Protein 7Y16 (pdb70)

B-factor: mean 23.6, std 11.93, range [4.53, 87.82]

Structure (mmCIF, N/CA/C/O backbone):
data_7Y16
#
_entry.id   7Y16
#
_cell.length_a   51.495
_cell.length_b   58.975
_cell.length_c   158.688
_cell.angle_alpha   90.000
_cell.angle_beta   90.000
_cell.angle_gamma   90.000
#
_symmetry.space_group_name_H-M   'P 21 21 21'
#
loop_
_entity.id
_entity.type
_entity.pdbx_description
1 polymer 'LAS1 protein'
2 water water
#
loop_
_atom_site.group_PDB
_atom_site.id
_atom_site.type_symbol
_atom_site.label_atom_id
_atom_site.label_alt_id
_atom_site.label_comp_id
_atom_site.label_asym_id
_atom_site.label_entity_id
_atom_site.label_seq_id
_atom_site.pdbx_PDB_ins_code
_atom_site.Cartn_x
_atom_site.Cartn_y
_atom_site.Cartn_z
_atom_site.occupancy
_atom_site.B_iso_or_equiv
_atom_site.auth_seq_id
_atom_site.auth_comp_id
_atom_site.auth_asym_id
_atom_site.auth_atom_id
_atom_site.pdbx_PDB_model_num
ATOM 1 N N . TRP A 1 3 ? -8.86800 -28.98900 28.33000 1.000 43.27572 10 TRP A N 1
ATOM 2 C CA . TRP A 1 3 ? -8.19500 -27.93600 27.58100 1.000 33.86903 10 TRP A CA 1
ATOM 3 C C . TRP A 1 3 ? -6.74900 -27.78900 28.03700 1.000 35.57738 10 TRP A C 1
ATOM 4 O O . TRP A 1 3 ? -5.84500 -27.69100 27.20300 1.000 36.57549 10 TRP A O 1
ATOM 6 N N . LYS A 1 4 ? -6.53700 -27.82900 29.36100 1.000 31.97269 11 LYS A N 1
ATOM 7 C CA . LYS A 1 4 ? -5.24100 -27.54100 29.97700 1.000 26.18019 11 LYS A CA 1
ATOM 8 C C . LYS A 1 4 ? -4.12300 -28.46900 29.51600 1.000 28.53758 11 LYS A C 1
ATOM 9 O O . LYS A 1 4 ? -2.95900 -28.22300 29.85900 1.000 26.22458 11 LYS A O 1
ATOM 15 N N . SER A 1 5 ? -4.43600 -29.51700 28.75500 1.000 25.63606 12 SER A N 1
ATOM 16 C CA . SER A 1 5 ? -3.42200 -30.42900 28.25200 1.000 28.53973 12 SER A CA 1
ATOM 17 C C . SER A 1 5 ? -3.09600 -30.22500 26.77900 1.000 24.59055 12 SER A C 1
ATOM 18 O O . SER A 1 5 ? -2.03000 -30.66800 26.34200 1.000 25.01989 12 SER A O 1
ATOM 21 N N . SER A 1 6 ? -3.96400 -29.55000 26.01800 1.000 27.73584 13 SER A N 1
ATOM 22 C CA . SER A 1 6 ? -3.78800 -29.45100 24.57100 1.000 26.02224 13 SER A CA 1
ATOM 23 C C . SER A 1 6 ? -2.45900 -28.80000 24.21900 1.000 25.64489 13 SER A C 1
ATOM 24 O O . SER A 1 6 ? -1.92700 -27.96500 24.95900 1.000 19.54456 13 SER A O 1
ATOM 27 N N . ASP A 1 7 ? -1.91700 -29.20100 23.07000 1.000 23.81751 14 ASP A N 1
ATOM 28 C CA . ASP A 1 7 ? -0.67500 -28.60700 22.60600 1.000 21.87449 14 ASP A CA 1
ATOM 29 C C . ASP A 1 7 ? -0.86000 -27.13600 22.28100 1.000 22.38842 14 ASP A C 1
ATOM 30 O O . ASP A 1 7 ? 0.10200 -26.36400 22.33200 1.000 20.29967 14 ASP A O 1
ATOM 35 N N . GLU A 1 8 ? -2.06900 -26.75100 21.94100 1.000 21.92175 15 GLU A N 1
ATOM 36 C CA . GLU A 1 8 ? -2.34500 -25.36100 21.65300 1.000 23.46483 15 GLU A CA 1
ATOM 37 C C . GLU A 1 8 ? -2.23700 -24.47000 22.90200 1.000 19.47140 15 GLU A C 1
ATOM 38 O O . GLU A 1 8 ? -1.51700 -23.53200 22.90000 1.000 18.96958 15 GLU A O 1
ATOM 44 N N . VAL A 1 9 ? -2.86200 -24.86200 24.00200 1.000 23.57526 16 VAL A N 1
ATOM 45 C CA . VAL A 1 9 ? -2.77000 -24.02200 25.19000 1.000 16.77167 16 VAL A CA 1
ATOM 46 C C . VAL A 1 9 ? -1.39500 -24.13800 25.83000 1.000 16.62548 16 VAL A C 1
ATOM 47 O O . VAL A 1 9 ? -0.91300 -23.17400 26.42800 1.000 15.62924 16 VAL A O 1
ATOM 51 N N . VAL A 1 10 ? -0.74100 -25.30500 25.73700 1.000 15.22118 17 VAL A N 1
ATOM 52 C CA . VAL A 1 10 ? 0.62500 -25.40800 26.24500 1.000 15.05896 17 VAL A CA 1
ATOM 53 C C . VAL A 1 10 ? 1.56200 -24.49700 25.46100 1.000 15.76991 17 VAL A C 1
ATOM 54 O O . VAL A 1 10 ? 2.49100 -23.90200 26.02600 1.000 15.11396 17 VAL A O 1
ATOM 58 N N . TYR A 1 11 ? 1.35400 -24.38900 24.13900 1.000 15.71573 18 TYR A N 1
ATOM 59 C CA . TYR A 1 11 ? 2.15200 -23.45300 23.34600 1.000 14.69209 18 TYR A CA 1
ATOM 60 C C . TYR A 1 11 ? 1.86000 -22.00100 23.73500 1.000 13.39418 18 TYR A C 1
ATOM 61 O O . TYR A 1 11 ? 2.78300 -21.18400 23.85600 1.000 15.81470 18 TYR A O 1
ATOM 70 N N . LEU A 1 12 ? 0.59000 -21.66500 23.94300 1.000 13.53137 19 LEU A N 1
ATOM 71 C CA . LEU A 1 12 ? 0.25700 -20.30700 24.38900 1.000 11.73272 19 LEU A CA 1
ATOM 72 C C . LEU A 1 12 ? 0.90600 -19.98200 25.72900 1.000 14.56053 19 LEU A C 1
ATOM 73 O O . LEU A 1 12 ? 1.35800 -18.85200 25.95000 1.000 13.22393 19 LEU A O 1
ATOM 78 N N . LYS A 1 13 ? 0.92600 -20.95000 26.65500 1.000 12.11923 20 LYS A N 1
ATOM 79 C CA . LYS A 1 13 ? 1.51400 -20.68400 27.96400 1.000 9.73809 20 LYS A CA 1
ATOM 80 C C . LYS A 1 13 ? 2.95600 -20.22400 27.83300 1.000 11.73855 20 LYS A C 1
ATOM 81 O O . LYS A 1 13 ? 3.38400 -19.28000 28.51600 1.000 13.46668 20 LYS A O 1
ATOM 87 N N . GLY A 1 14 ? 3.71500 -20.85300 26.93200 1.000 13.44790 21 GLY A N 1
ATOM 88 C CA . GLY A 1 14 ? 5.10100 -20.48400 26.70400 1.000 16.10089 21 GLY A CA 1
ATOM 89 C C . GLY A 1 14 ? 5.29600 -19.13300 26.04500 1.000 14.60565 21 GLY A C 1
ATOM 90 O O . GLY A 1 14 ? 6.36600 -18.53500 26.19700 1.000 15.86324 21 GLY A O 1
ATOM 91 N N . LEU A 1 15 ? 4.29100 -18.64000 25.31000 1.000 13.19956 22 LEU A N 1
ATOM 92 C CA . LEU A 1 15 ? 4.35300 -17.28800 24.76100 1.000 9.94706 22 LEU A CA 1
ATOM 93 C C . LEU A 1 15 ? 4.03300 -16.23700 25.82000 1.000 14.59262 22 LEU A C 1
ATOM 94 O O . LEU A 1 15 ? 4.72100 -15.21500 25.91800 1.000 14.07192 22 LEU A O 1
ATOM 99 N N . PHE A 1 16 ? 2.96500 -16.46300 26.59400 1.000 10.36668 23 PHE A N 1
ATOM 100 C CA . PHE A 1 16 ? 2.54700 -15.50700 27.61800 1.000 11.52668 23 PHE A CA 1
ATOM 101 C C . PHE A 1 16 ? 3.46300 -15.52600 28.83300 1.000 13.63632 23 PHE A C 1
ATOM 102 O O . PHE A 1 16 ? 3.65000 -14.48700 29.47700 1.000 9.47744 23 PHE A O 1
ATOM 110 N N . PHE A 1 17 ? 4.00400 -16.68900 29.19000 1.000 10.65865 24 PHE A N 1
ATOM 111 C CA . PHE A 1 17 ? 4.81600 -16.84000 30.39700 1.000 13.46990 24 PHE A CA 1
ATOM 112 C C . PHE A 1 17 ? 6.12600 -17.56000 30.08500 1.000 19.39345 24 PHE A C 1
ATOM 113 O O . PHE A 1 17 ? 6.35900 -18.66600 30.55800 1.000 16.84906 24 PHE A O 1
ATOM 121 N N . PRO A 1 18 ? 7.00700 -16.94400 29.29400 1.000 20.60763 25 PRO A N 1
ATOM 122 C CA . PRO A 1 18 ? 8.27200 -17.62500 28.96100 1.000 26.85225 25 PRO A CA 1
ATOM 123 C C . PRO A 1 18 ? 9.12200 -17.85400 30.19900 1.000 29.07312 25 PRO A C 1
ATOM 124 O O . PRO A 1 18 ? 9.31000 -16.95500 31.02000 1.000 26.11663 25 PRO A O 1
ATOM 128 N N . ALA A 1 19 ? 9.67800 -19.04800 30.25800 1.000 33.01102 26 ALA A N 1
ATOM 129 C CA . ALA A 1 19 ? 10.70500 -19.45600 31.21200 1.000 37.92304 26 ALA A CA 1
ATOM 130 C C . ALA A 1 19 ? 11.90400 -18.59000 30.95800 1.000 39.21851 26 ALA A C 1
ATOM 131 O O . ALA A 1 19 ? 12.60600 -18.21300 31.84800 1.000 45.69138 26 ALA A O 1
ATOM 133 N N . ASP A 1 20 ? 12.07300 -18.22700 29.72300 1.000 44.26017 27 ASP A N 1
ATOM 134 C CA . ASP A 1 20 ? 13.20700 -17.50300 29.25300 1.000 48.62074 27 ASP A CA 1
ATOM 135 C C . ASP A 1 20 ? 13.25800 -16.06100 29.73000 1.000 48.81723 27 ASP A C 1
ATOM 136 O O . ASP A 1 20 ? 14.24000 -15.39400 29.52800 1.000 53.08579 27 ASP A O 1
ATOM 141 N N . ARG A 1 21 ? 12.20600 -15.55100 30.34900 1.000 46.14401 28 ARG A N 1
ATOM 142 C CA . ARG A 1 21 ? 11.82000 -14.15700 30.20800 1.000 43.51406 28 ARG A CA 1
ATOM 143 C C . ARG A 1 21 ? 12.82800 -13.06100 30.53700 1.000 50.25023 28 ARG A C 1
ATOM 144 O O . ARG A 1 21 ? 12.90800 -12.09400 29.79300 1.000 50.53091 28 ARG A O 1
ATOM 152 N N . GLU A 1 22 ? 13.56900 -13.15800 31.62600 1.000 53.03339 29 GLU A N 1
ATOM 153 C CA . GLU A 1 22 ? 14.48100 -12.06000 31.98600 1.000 54.86819 29 GLU A CA 1
ATOM 154 C C . GLU A 1 22 ? 15.55500 -11.87200 30.90900 1.000 53.60373 29 GLU A C 1
ATOM 155 O O . GLU A 1 22 ? 16.00500 -10.76800 30.64100 1.000 50.95639 29 GLU A O 1
ATOM 161 N N . GLN A 1 23 ? 15.98700 -12.98700 30.35200 1.000 51.05139 30 GLN A N 1
ATOM 162 C CA . GLN A 1 23 ? 16.93500 -13.01000 29.27400 1.000 52.75402 30 GLN A CA 1
ATOM 163 C C . GLN A 1 23 ? 16.45600 -12.37700 27.97700 1.000 54.17664 30 GLN A C 1
ATOM 164 O O . GLN A 1 23 ? 17.22100 -11.74300 27.26500 1.000 55.93322 30 GLN A O 1
ATOM 170 N N . ILE A 1 24 ? 15.20900 -12.62900 27.62500 1.000 50.33434 31 ILE A N 1
ATOM 171 C CA . ILE A 1 24 ? 14.70400 -12.23200 26.32500 1.000 46.07276 31 ILE A CA 1
ATOM 172 C C . ILE A 1 24 ? 14.52000 -10.72200 26.16900 1.000 38.06711 31 ILE A C 1
ATOM 173 O O . ILE A 1 24 ? 14.07500 -10.06200 27.07500 1.000 46.04429 31 ILE A O 1
ATOM 178 N N . SER A 1 25 ? 14.81900 -10.19500 24.99200 1.000 39.25866 32 SER A N 1
ATOM 179 C CA . SER A 1 25 ? 14.58700 -8.79400 24.73500 1.000 30.36297 32 SER A CA 1
ATOM 180 C C . SER A 1 25 ? 13.11300 -8.47800 24.67100 1.000 31.47043 32 SER A C 1
ATOM 181 O O . SER A 1 25 ? 12.29000 -9.27200 24.29900 1.000 28.45175 32 SER A O 1
ATOM 184 N N . ARG A 1 26 ? 12.84700 -7.25400 25.00400 1.000 31.44353 33 ARG A N 1
ATOM 185 C CA . ARG A 1 26 ? 11.47400 -6.78900 25.14600 1.000 29.08804 33 ARG A CA 1
ATOM 186 C C . ARG A 1 26 ? 10.76900 -6.73800 23.79800 1.000 25.83927 33 ARG A C 1
ATOM 187 O O . ARG A 1 26 ? 9.55000 -6.93400 23.72500 1.000 24.62883 33 ARG A O 1
ATOM 195 N N . ASP A 1 27 ? 11.52200 -6.50500 22.72000 1.000 27.81326 34 ASP A N 1
ATOM 196 C CA . ASP A 1 27 ? 10.96800 -6.65700 21.38000 1.000 23.79571 34 ASP A CA 1
ATOM 197 C C . ASP A 1 27 ? 10.47600 -8.08000 21.14900 1.000 24.13018 34 ASP A C 1
ATOM 198 O O . ASP A 1 27 ? 9.33200 -8.29600 20.73300 1.000 23.16820 34 ASP A O 1
ATOM 203 N N . GLU A 1 28 ? 11.32800 -9.02000 21.44000 1.000 23.89742 35 GLU A N 1
ATOM 204 C CA . GLU A 1 28 ? 10.99400 -10.39700 21.29100 1.000 28.47795 35 GLU A CA 1
ATOM 205 C C . GLU A 1 28 ? 9.85400 -10.82000 22.20300 1.000 20.13084 35 GLU A C 1
ATOM 206 O O . GLU A 1 28 ? 8.98900 -11.53100 21.81200 1.000 21.56580 35 GLU A O 1
ATOM 212 N N . LEU A 1 29 ? 9.90800 -10.35500 23.42700 1.000 19.61793 36 LEU A N 1
ATOM 213 C CA . LEU A 1 29 ? 8.84800 -10.58500 24.41300 1.000 22.54571 36 LEU A CA 1
ATOM 214 C C . LEU A 1 29 ? 7.49600 -10.14100 23.87400 1.000 17.63431 36 LEU A C 1
ATOM 215 O O . LEU A 1 29 ? 6.53400 -10.91500 23.85400 1.000 16.41997 36 LEU A O 1
ATOM 220 N N . TYR A 1 30 ? 7.42300 -8.88400 23.42700 1.000 15.29892 37 TYR A N 1
ATOM 221 C CA . TYR A 1 30 ? 6.17700 -8.31500 22.92300 1.000 15.31855 37 TYR A CA 1
ATOM 222 C C . TYR A 1 30 ? 5.71300 -9.02500 21.65900 1.000 17.57702 37 TYR A C 1
ATOM 223 O O . TYR A 1 30 ? 4.50900 -9.22900 21.45300 1.000 15.05960 37 TYR A O 1
ATOM 232 N N . ARG A 1 31 ? 6.65200 -9.38800 20.78500 1.000 16.49761 38 ARG A N 1
ATOM 233 C CA . ARG A 1 31 ? 6.28100 -10.13200 19.59400 1.000 17.35095 38 ARG A CA 1
ATOM 234 C C . ARG A 1 31 ? 5.65100 -11.47300 19.95800 1.000 14.17254 38 ARG A C 1
ATOM 235 O O . ARG A 1 31 ? 4.68300 -11.90100 19.31800 1.000 15.09055 38 ARG A O 1
ATOM 243 N N . GLN A 1 32 ? 6.18200 -12.15100 20.99100 1.000 14.94183 39 GLN A N 1
ATOM 244 C CA . GLN A 1 32 ? 5.56200 -13.39900 21.43700 1.000 16.33900 39 GLN A CA 1
ATOM 245 C 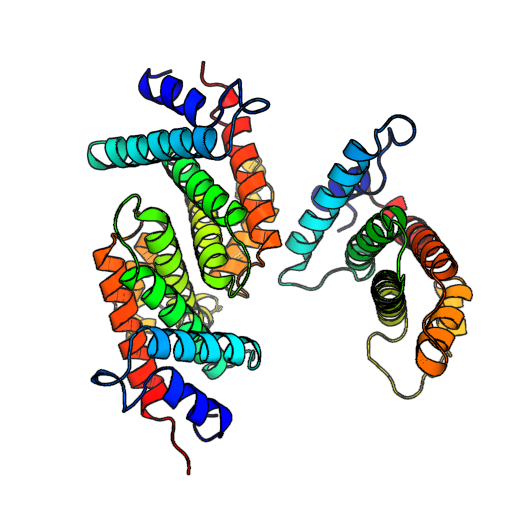C . GLN A 1 32 ? 4.17300 -13.15500 22.02500 1.000 12.25738 39 GLN A C 1
ATOM 246 O O . GLN A 1 32 ? 3.23300 -13.91700 21.75500 1.000 13.56490 39 GLN A O 1
ATOM 252 N N . TYR A 1 33 ? 4.03000 -12.10200 22.83400 1.000 13.28860 40 TYR A N 1
ATOM 253 C CA . TYR A 1 33 ? 2.71200 -11.73000 23.34900 1.000 11.49186 40 TYR A CA 1
ATOM 254 C C . TYR A 1 33 ? 1.73800 -11.49100 22.21000 1.000 10.78743 40 TYR A C 1
ATOM 255 O O . TYR A 1 33 ? 0.59500 -11.95000 22.24700 1.000 9.83110 40 TYR A O 1
ATOM 264 N N . GLU A 1 34 ? 2.17300 -10.72600 21.22300 1.000 10.92008 41 GLU A N 1
ATOM 265 C CA . GLU A 1 34 ? 1.31800 -10.43300 20.10400 1.000 12.53045 41 GLU A CA 1
ATOM 266 C C . GLU A 1 34 ? 0.89900 -11.65300 19.29900 1.000 11.38359 41 GLU A C 1
ATOM 267 O O . GLU A 1 34 ? -0.21100 -11.76100 18.87700 1.000 10.41455 41 GLU A O 1
ATOM 273 N N . GLU A 1 35 ? 1.82400 -12.56200 19.10000 1.000 12.36659 42 GLU A N 1
ATOM 274 C CA . GLU A 1 35 ? 1.47500 -13.82900 18.46200 1.000 14.32401 42 GLU A CA 1
ATOM 275 C C . GLU A 1 35 ? 0.41400 -14.57300 19.25700 1.000 11.17323 42 GLU A C 1
ATOM 276 O O . GLU A 1 35 ? -0.54200 -15.10500 18.69000 1.000 13.32687 42 GLU A O 1
ATOM 282 N N . ALA A 1 36 ? 0.58100 -14.65500 20.58100 1.000 11.89528 43 ALA A N 1
ATOM 283 C CA . ALA A 1 36 ? -0.39900 -15.37100 21.37900 1.000 12.17767 43 ALA A CA 1
ATOM 284 C C . ALA A 1 36 ? -1.76900 -14.69400 21.31700 1.000 10.58513 43 ALA A C 1
ATOM 285 O O . ALA A 1 36 ? -2.80100 -15.37000 21.25100 1.000 13.45556 43 ALA A O 1
ATOM 287 N N . ILE A 1 37 ? -1.79800 -13.36400 21.34100 1.000 7.72667 44 ILE A N 1
ATOM 288 C CA . ILE A 1 37 ? -3.06500 -12.63300 21.21500 1.000 10.41867 44 ILE A CA 1
ATOM 289 C C . ILE A 1 37 ? -3.76800 -12.95400 19.89100 1.000 10.97346 44 ILE A C 1
ATOM 290 O O . ILE A 1 37 ? -4.99300 -13.16700 19.85200 1.000 12.50345 44 ILE A O 1
ATOM 295 N N . SER A 1 38 ? -3.02100 -12.98500 18.77900 1.000 13.74376 45 SER A N 1
ATOM 296 C CA . SER A 1 38 ? -3.63800 -13.35400 17.50000 1.000 12.77129 45 SER A CA 1
ATOM 297 C C . SER A 1 38 ? -4.18500 -14.78000 17.52100 1.000 12.49747 45 SER A C 1
ATOM 298 O O . SER A 1 38 ? -5.20900 -15.07200 16.88600 1.000 16.45402 45 SER A O 1
ATOM 301 N N . LEU A 1 39 ? -3.47800 -15.67500 18.17800 1.000 15.15405 46 LEU A N 1
ATOM 302 C CA . LEU A 1 39 ? -3.86300 -17.06300 18.27200 1.000 15.80111 46 LEU A CA 1
ATOM 303 C C . LEU A 1 39 ? -5.13000 -17.29700 19.08000 1.000 22.29241 46 LEU A C 1
ATOM 304 O O . LEU A 1 39 ? -5.89800 -18.16300 18.78300 1.000 21.14822 46 LEU A O 1
ATOM 309 N N . VAL A 1 40 ? -5.29500 -16.51400 20.13700 1.000 13.36169 47 VAL A N 1
ATOM 310 C CA . VAL A 1 40 ? -6.45300 -16.63300 20.96900 1.000 16.09243 47 VAL A CA 1
ATOM 311 C C . VAL A 1 40 ? -7.75300 -16.35900 20.19700 1.000 24.08452 47 VAL A C 1
ATOM 312 O O . VAL A 1 40 ? -8.70200 -17.03300 20.40900 1.000 27.80351 47 VAL A O 1
ATOM 316 N N . GLU A 1 41 ? -7.72700 -15.41800 19.27000 1.000 21.31498 48 GLU A N 1
ATOM 317 C CA . GLU A 1 41 ? -8.89000 -15.04600 18.48600 1.000 31.51436 48 GLU A CA 1
ATOM 318 C C . GLU A 1 41 ? -9.37400 -16.33800 17.80900 1.000 37.43972 48 GLU A C 1
ATOM 319 O O . GLU A 1 41 ? -10.50900 -16.48500 17.52100 1.000 38.62079 48 GLU A O 1
ATOM 325 N N . MET A 1 42 ? -8.45700 -17.25800 17.57300 1.000 37.20148 49 MET A N 1
ATOM 326 C CA . MET A 1 42 ? -8.74200 -18.58600 17.00600 1.000 41.49240 49 MET A CA 1
ATOM 327 C C . MET A 1 42 ? -9.58500 -19.56000 17.86800 1.000 45.87167 49 MET A C 1
ATOM 328 O O . MET A 1 42 ? -10.38200 -20.32200 17.32600 1.000 53.22169 49 MET A O 1
ATOM 333 N N . TYR A 1 43 ? -9.37000 -19.54200 19.18400 1.000 44.56316 50 TYR A N 1
ATOM 334 C CA . TYR A 1 43 ? -10.10400 -20.32100 20.20600 1.000 49.02708 50 TYR A CA 1
ATOM 335 C C . TYR A 1 43 ? -11.12500 -19.46700 20.96900 1.000 49.96508 50 TYR A C 1
ATOM 336 O O . TYR A 1 43 ? -10.74600 -18.85900 21.97400 1.000 52.66730 50 TYR A O 1
ATOM 345 N N . SER A 1 44 ? -12.38600 -19.46200 20.52600 1.000 51.62979 51 SER A N 1
ATOM 346 C CA . SER A 1 44 ? -13.43500 -18.55200 21.01400 1.000 48.32011 51 SER A CA 1
ATOM 347 C C . SER A 1 44 ? -14.70400 -19.09800 21.72900 1.000 52.76867 51 SER A C 1
ATOM 348 O O . SER A 1 44 ? -15.77500 -18.55500 21.55200 1.000 57.73219 51 SER A O 1
ATOM 351 N N . SER A 1 45 ? -14.62100 -20.15500 22.52100 1.000 49.92462 52 SER A N 1
ATOM 352 C CA . SER A 1 45 ? -15.83300 -20.78500 23.07900 1.000 51.03449 52 SER A CA 1
ATOM 353 C C . SER A 1 45 ? -16.58600 -19.97400 24.12900 1.000 52.19860 52 SER A C 1
ATOM 354 O O . SER A 1 45 ? -16.08400 -18.97800 24.62300 1.000 50.76814 52 SER A O 1
ATOM 357 N N . ARG A 1 46 ? -17.82200 -20.37300 24.40200 1.000 48.39586 53 ARG A N 1
ATOM 358 C CA . ARG A 1 46 ? -18.51600 -19.99900 25.61200 1.000 46.27330 53 ARG A CA 1
ATOM 359 C C . ARG A 1 46 ? -18.15800 -21.02100 26.68400 1.000 49.99485 53 ARG A C 1
ATOM 360 O O . ARG A 1 46 ? -18.99200 -21.79500 27.13100 1.000 54.10383 53 ARG A O 1
ATOM 362 N N . THR A 1 47 ? -16.90600 -21.03400 27.07900 1.000 45.81627 54 THR A N 1
ATOM 363 C CA . THR A 1 47 ? -16.42200 -21.93800 28.08900 1.000 39.66337 54 THR A CA 1
ATOM 364 C C . THR A 1 47 ? -15.63400 -21.06900 29.04200 1.000 39.03713 5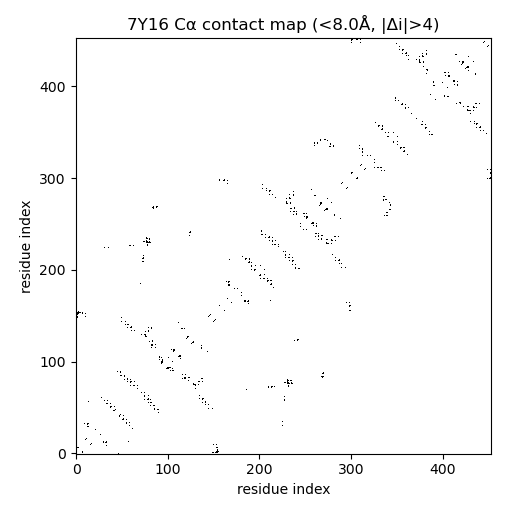4 THR A C 1
ATOM 365 O O . THR A 1 47 ? -15.13800 -20.01800 28.65100 1.000 38.00894 54 THR A O 1
ATOM 369 N N . ARG A 1 48 ? -15.48400 -21.52300 30.27400 1.000 34.31899 55 ARG A N 1
ATOM 370 C CA . ARG A 1 48 ? -14.72900 -20.76500 31.21400 1.000 35.49380 55 ARG A CA 1
ATOM 371 C C . ARG A 1 48 ? -13.31700 -20.61500 30.65500 1.000 31.55191 55 ARG A C 1
ATOM 372 O O . ARG A 1 48 ? -12.72300 -19.58800 30.79400 1.000 25.05974 55 ARG A O 1
ATOM 380 N N . VAL A 1 49 ? -12.78800 -21.66200 30.04000 1.000 31.21172 56 VAL A N 1
ATOM 381 C CA . VAL A 1 49 ? -11.41700 -21.60500 29.55900 1.000 28.62261 56 VAL A CA 1
ATOM 382 C C . VAL A 1 49 ? -11.27800 -20.50200 28.51900 1.000 24.39698 56 VAL A C 1
ATOM 383 O O . VAL A 1 49 ? -10.32300 -19.76200 28.53000 1.000 17.54651 56 VAL A O 1
ATOM 387 N N . SER A 1 50 ? -12.24900 -20.41700 27.63500 1.000 19.46121 57 SER A N 1
ATOM 388 C CA . SER A 1 50 ? -12.21400 -19.37700 26.61500 1.000 23.93963 57 SER A CA 1
ATOM 389 C C . SER A 1 50 ? -12.18000 -17.99400 27.24300 1.000 16.09605 57 SER A C 1
ATOM 390 O O . SER A 1 50 ? -11.47200 -17.10500 26.76000 1.000 14.73516 57 SER A O 1
ATOM 393 N N . HIS A 1 51 ? -12.97000 -17.77600 28.29500 1.000 19.37637 58 HIS A N 1
ATOM 394 C CA . HIS A 1 51 ? -12.93500 -16.46200 28.92100 1.000 18.76075 58 HIS A CA 1
ATOM 395 C C . HIS A 1 51 ? -11.56300 -16.18900 29.51600 1.000 13.98676 58 HIS A C 1
ATOM 396 O O . HIS A 1 51 ? -11.06500 -15.06000 29.44900 1.000 12.01190 58 HIS A O 1
ATOM 403 N N . ILE A 1 52 ? -10.93500 -17.21200 30.10800 1.000 14.11519 59 ILE A N 1
ATOM 404 C CA . ILE A 1 52 ? -9.58000 -17.03100 30.62400 1.000 11.53484 59 ILE A CA 1
ATOM 405 C C . ILE A 1 52 ? -8.60600 -16.72000 29.49100 1.000 9.62258 59 ILE A C 1
ATOM 406 O O . ILE A 1 52 ? -7.75200 -15.84300 29.62300 1.000 10.03099 59 ILE A O 1
ATOM 411 N N . LEU A 1 53 ? -8.70400 -17.42600 28.36100 1.000 10.03098 60 LEU A N 1
ATOM 412 C CA . LEU A 1 53 ? -7.78300 -17.13700 27.25900 1.000 8.58088 60 LEU A CA 1
ATOM 413 C C . LEU A 1 53 ? -7.98700 -15.72900 26.72100 1.000 8.84834 60 LEU A C 1
ATOM 414 O O . LEU A 1 53 ? -7.01900 -14.99900 26.45700 1.000 8.49113 60 LEU A O 1
ATOM 419 N N . GLN A 1 54 ? -9.24000 -15.33800 26.52200 1.000 8.87973 61 GLN A N 1
ATOM 420 C CA . GLN A 1 54 ? -9.50000 -14.00000 26.00500 1.000 11.05126 61 GLN A CA 1
ATOM 421 C C . GLN A 1 54 ? -9.10600 -12.93700 27.01600 1.000 8.19260 61 GLN A C 1
ATOM 422 O O . GLN A 1 54 ? -8.55200 -11.90100 26.64000 1.000 8.66173 61 GLN A O 1
ATOM 428 N N . SER A 1 55 ? -9.37700 -13.17400 28.29800 1.000 8.06767 62 SER A N 1
ATOM 429 C CA . SER A 1 55 ? -8.91700 -12.24100 29.32000 1.000 8.28850 62 SER A CA 1
ATOM 430 C C . SER A 1 55 ? -7.40900 -12.13000 29.31800 1.000 6.01289 62 SER A C 1
ATOM 431 O O . SER A 1 55 ? -6.86900 -11.02900 29.43300 1.000 5.36603 62 SER A O 1
ATOM 434 N N . THR A 1 56 ? -6.70200 -13.26300 29.23200 1.000 6.25206 63 THR A N 1
ATOM 435 C CA . THR A 1 56 ? -5.24300 -13.19600 29.21500 1.000 4.80046 63 THR A CA 1
ATOM 436 C C . THR A 1 56 ? -4.75400 -12.36200 28.04100 1.000 7.08318 63 THR A C 1
ATOM 437 O O . THR A 1 56 ? -3.84700 -11.52600 28.19400 1.000 6.83823 63 THR A O 1
ATOM 441 N N . ALA A 1 57 ? -5.32900 -12.58700 26.85100 1.000 6.51644 64 ALA A N 1
ATOM 442 C CA . ALA A 1 57 ? -4.92200 -11.81700 25.68400 1.000 7.96543 64 ALA A CA 1
ATOM 443 C C . ALA A 1 57 ? -5.06600 -10.31700 25.93800 1.000 5.02138 64 ALA A C 1
ATOM 444 O O . ALA A 1 57 ? -4.15500 -9.53700 25.64700 1.000 8.27906 64 ALA A O 1
ATOM 446 N N . HIS A 1 58 ? -6.22900 -9.88700 26.44000 1.000 5.63629 65 HIS A N 1
ATOM 447 C CA . HIS A 1 58 ? -6.41100 -8.45100 26.64700 1.000 6.41903 65 HIS A CA 1
ATOM 448 C C . HIS A 1 58 ? -5.59800 -7.92300 27.83800 1.000 6.27104 65 HIS A C 1
ATOM 449 O O . HIS A 1 58 ? -5.18200 -6.76100 27.82900 1.000 5.68073 65 HIS A O 1
ATOM 456 N N . LEU A 1 59 ? -5.34700 -8.74800 28.85900 1.000 6.14963 66 LEU A N 1
ATOM 457 C CA . LEU A 1 59 ? -4.46300 -8.31200 29.94500 1.000 6.30468 66 LEU A CA 1
ATOM 458 C C . LEU A 1 59 ? -3.05200 -8.01100 29.44000 1.000 5.94260 66 LEU A C 1
ATOM 459 O O . LEU A 1 59 ? -2.43400 -7.01200 29.83500 1.000 4.52517 66 LEU A O 1
ATOM 464 N N . PHE A 1 60 ? -2.51700 -8.87300 28.56800 1.000 6.54701 67 PHE A N 1
ATOM 465 C CA . PHE A 1 60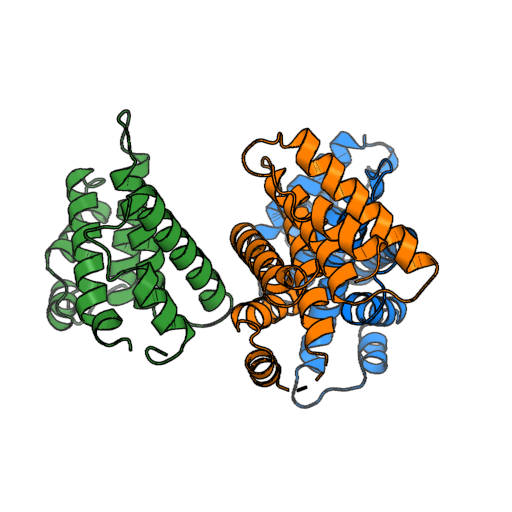 ? -1.21500 -8.59300 27.98500 1.000 7.16291 67 PHE A CA 1
ATOM 466 C C . PHE A 1 60 ? -1.28500 -7.46600 26.97000 1.000 6.52546 67 PHE A C 1
ATOM 467 O O . PHE A 1 60 ? -0.31000 -6.72700 26.83100 1.000 8.32240 67 PHE A O 1
ATOM 475 N N . SER A 1 61 ? -2.41500 -7.29300 26.26800 1.000 7.42678 68 SER A N 1
ATOM 476 C CA . SER A 1 61 ? -2.58300 -6.08200 25.46300 1.000 5.69168 68 SER A CA 1
ATOM 477 C C . SER A 1 61 ? -2.43900 -4.83300 26.33300 1.000 8.24439 68 SER A C 1
ATOM 478 O O . SER A 1 61 ? -1.69400 -3.90500 26.00100 1.000 6.53434 68 SER A O 1
ATOM 481 N N . ALA A 1 62 ? -3.12300 -4.81300 27.47000 1.000 5.83649 69 ALA A N 1
ATOM 482 C CA . ALA A 1 62 ? -3.03100 -3.66400 28.37200 1.000 5.19214 69 ALA A CA 1
ATOM 483 C C . ALA A 1 62 ? -1.63100 -3.53100 28.98100 1.000 7.51366 69 ALA A C 1
ATOM 484 O O . ALA A 1 62 ? -1.13500 -2.40900 29.15800 1.000 9.06719 69 ALA A O 1
ATOM 486 N N . LEU A 1 63 ? -0.99900 -4.65200 29.34600 1.000 7.63978 70 LEU A N 1
ATOM 487 C CA . LEU A 1 63 ? 0.33500 -4.60500 29.95000 1.000 8.89714 70 LEU A CA 1
ATOM 488 C C . LEU A 1 63 ? 1.33900 -3.91700 29.03000 1.000 9.70133 70 LEU A C 1
ATOM 489 O O . LEU A 1 63 ? 2.10000 -3.04900 29.46500 1.000 8.96068 70 LEU A O 1
ATOM 494 N N . MET A 1 64 ? 1.36600 -4.30700 27.75800 1.000 10.25348 71 MET A N 1
ATOM 495 C CA . MET A 1 64 ? 2.29100 -3.67000 26.81500 1.000 10.71215 71 MET A CA 1
ATOM 496 C C . MET A 1 64 ? 1.98200 -2.18500 26.68600 1.000 11.23550 71 MET A C 1
ATOM 497 O O . MET A 1 64 ? 2.89100 -1.34700 26.65200 1.000 13.30219 71 MET A O 1
ATOM 502 N N . MET A 1 65 ? 0.70100 -1.82700 26.67200 1.000 9.60566 72 MET A N 1
ATOM 503 C CA . MET A 1 65 ? 0.38000 -0.41100 26.53800 1.000 11.48505 72 MET A CA 1
ATOM 504 C C . MET A 1 65 ? 0.80400 0.35900 27.78400 1.000 12.84696 72 MET A C 1
ATOM 505 O O . MET A 1 65 ? 1.33200 1.47600 27.68000 1.000 12.37597 72 MET A O 1
ATOM 510 N N . LEU A 1 66 ? 0.59600 -0.23400 28.96600 1.000 9.76854 73 LEU A N 1
ATOM 511 C CA . LEU A 1 66 ? 1.00000 0.39000 30.22800 1.000 9.35964 73 LEU A CA 1
ATOM 512 C C . LEU A 1 66 ? 2.51800 0.54100 30.32700 1.000 16.03694 73 LEU A C 1
ATOM 513 O O . LEU A 1 66 ? 3.02200 1.58600 30.74800 1.000 16.39092 73 LEU A O 1
ATOM 518 N N . GLU A 1 67 ? 3.25700 -0.50900 29.99100 1.000 12.92394 74 GLU A N 1
ATOM 519 C CA . GLU A 1 67 ? 4.71500 -0.47300 30.06300 1.000 14.64281 74 GLU A CA 1
ATOM 520 C C . GLU A 1 67 ? 5.32300 0.42900 29.00500 1.000 19.05174 74 GLU A C 1
ATOM 521 O O . GLU A 1 67 ? 6.43700 0.92200 29.20400 1.000 21.00834 74 GLU A O 1
ATOM 527 N N . SER A 1 68 ? 4.63200 0.64800 27.88900 1.000 13.64701 75 SER A N 1
ATOM 528 C CA . SER A 1 68 ? 5.14100 1.51200 26.83100 1.000 20.21314 75 SER A CA 1
ATOM 529 C C . SER A 1 68 ? 4.80200 2.97900 27.04200 1.000 18.77917 75 SER A C 1
ATOM 530 O O . SER A 1 68 ? 5.28200 3.81400 26.27200 1.000 19.09710 75 SER A O 1
ATOM 533 N N . PHE A 1 69 ? 4.00000 3.30600 28.05100 1.000 15.83923 76 PHE A N 1
ATOM 534 C CA . PHE A 1 69 ? 3.53900 4.67800 28.22700 1.000 18.30311 76 PHE A CA 1
ATOM 535 C C . PHE A 1 69 ? 4.71300 5.59600 28.53600 1.000 21.67350 76 PHE A C 1
ATOM 536 O O . PHE A 1 69 ? 5.38900 5.41700 29.54900 1.000 21.14746 76 PHE A O 1
ATOM 544 N N . GLU A 1 70 ? 4.92800 6.59700 27.68700 1.000 23.61199 77 GLU A N 1
ATOM 545 C CA . GLU A 1 70 ? 6.10000 7.46400 27.78700 1.000 24.54208 77 GLU A CA 1
ATOM 546 C C . GLU A 1 70 ? 5.79300 8.83700 28.36900 1.000 30.05168 77 GLU A C 1
ATOM 547 O O . GLU A 1 70 ? 6.69000 9.68500 28.42100 1.000 29.40283 77 GLU A O 1
ATOM 553 N N . GLY A 1 71 ? 4.56900 9.08000 28.81000 1.000 25.62459 78 GLY A N 1
ATOM 554 C CA . GLY A 1 71 ? 4.16300 10.38800 29.27700 1.000 27.02365 78 GLY A CA 1
ATOM 555 C C . GLY A 1 71 ? 3.07100 10.96800 28.40600 1.000 27.31907 78 GLY A C 1
ATOM 556 O O . GLY A 1 71 ? 2.56900 10.33200 27.47800 1.000 25.90428 78 GLY A O 1
ATOM 557 N N . GLY A 1 72 ? 2.69500 12.19600 28.72700 1.000 27.91585 79 GLY A N 1
ATOM 558 C CA . GLY A 1 72 ? 1.56600 12.79800 28.05500 1.000 24.52192 79 GLY A CA 1
ATOM 559 C C . GLY A 1 72 ? 0.25500 12.32400 28.65800 1.000 22.28178 79 GLY A C 1
ATOM 560 O O . GLY A 1 72 ? 0.18500 11.88700 29.81500 1.000 22.35120 79 GLY A O 1
ATOM 561 N N . LEU A 1 73 ? -0.81200 12.44100 27.90100 1.000 17.96454 80 LEU A N 1
ATOM 562 C CA . LEU A 1 73 ? -2.09400 12.11300 28.42700 1.000 19.29583 80 LEU A CA 1
ATOM 563 C C . LEU A 1 73 ? -2.20900 10.62200 28.71200 1.000 17.78480 80 LEU A C 1
ATOM 564 O O . LEU A 1 73 ? -2.03200 9.82900 27.84200 1.000 17.10029 80 LEU A O 1
ATOM 569 N N . ASP A 1 74 ? -2.60100 10.27600 29.91400 1.000 15.46096 81 ASP A N 1
ATOM 570 C CA . ASP A 1 74 ? -2.69200 8.88600 30.33300 1.000 16.45739 81 ASP A CA 1
ATOM 571 C C . ASP A 1 74 ? -4.06400 8.21500 30.15100 1.000 12.55721 81 ASP A C 1
ATOM 572 O O . ASP A 1 74 ? -4.27200 7.09700 30.54100 1.000 10.60980 81 ASP A O 1
ATOM 577 N N . ASP A 1 75 ? -5.00000 8.95100 29.58700 1.000 12.37038 82 ASP A N 1
ATOM 578 C CA . ASP A 1 75 ? -6.36300 8.47100 29.53300 1.000 10.44416 82 ASP A CA 1
ATOM 579 C C . ASP A 1 75 ? -6.57500 7.22900 28.70900 1.000 9.44062 82 ASP A C 1
ATOM 580 O O . ASP A 1 75 ? -7.18200 6.32100 29.18500 1.000 7.72492 82 ASP A O 1
ATOM 585 N N . THR A 1 76 ? -6.02800 7.18900 27.50300 1.000 9.88342 83 THR A N 1
ATOM 586 C CA . THR A 1 76 ? -6.27700 6.00500 26.67800 1.000 9.17235 83 THR A CA 1
ATOM 587 C C . THR A 1 76 ? -5.69700 4.74500 27.31700 1.000 10.10567 83 THR A C 1
ATOM 588 O O . THR A 1 76 ? -6.31600 3.67300 27.24000 1.000 9.26213 83 THR A O 1
ATOM 592 N N . VAL A 1 77 ? -4.54900 4.84100 27.99800 1.000 8.35187 84 VAL A N 1
ATOM 593 C CA . VAL A 1 77 ? -4.03600 3.59700 28.56700 1.000 9.27530 84 VAL A CA 1
ATOM 594 C C . VAL A 1 77 ? -4.86500 3.19900 29.77700 1.000 9.95545 84 VAL A C 1
ATOM 595 O O . VAL A 1 77 ? -5.09300 2.00700 30.01700 1.000 6.85491 84 VAL A O 1
ATOM 599 N N . ARG A 1 78 ? -5.35300 4.17500 30.54800 1.000 6.77025 85 ARG A N 1
ATOM 600 C CA . ARG A 1 78 ? -6.22500 3.83100 31.66300 1.000 7.81966 85 ARG A CA 1
ATOM 601 C C . ARG A 1 78 ? -7.57300 3.32600 31.17600 1.000 6.51271 85 ARG A C 1
ATOM 602 O O . ARG A 1 78 ? -8.16300 2.43500 31.80400 1.000 6.28556 85 ARG A O 1
ATOM 610 N N . LEU A 1 79 ? -8.09100 3.88700 30.07800 1.000 5.14694 86 LEU A N 1
ATOM 611 C CA . LEU A 1 79 ? -9.35600 3.37500 29.54500 1.000 6.86147 86 LEU A CA 1
ATOM 612 C C . LEU A 1 79 ? -9.18900 1.94600 29.05500 1.000 7.46575 86 LEU A C 1
ATOM 613 O O . LEU A 1 79 ? -10.03100 1.08700 29.32800 1.000 6.11425 86 LEU A O 1
ATOM 618 N N . THR A 1 80 ? -8.07900 1.66400 28.37400 1.000 7.23885 87 THR A N 1
ATOM 619 C CA . THR A 1 80 ? -7.80100 0.30500 27.89800 1.000 6.39667 87 THR A CA 1
ATOM 620 C C . THR A 1 80 ? -7.69700 -0.68300 29.05700 1.000 6.10215 87 THR A C 1
ATOM 621 O O . THR A 1 80 ? -8.31700 -1.75500 29.03200 1.000 6.33609 87 THR A O 1
ATOM 625 N N . ALA A 1 81 ? -6.91800 -0.32800 30.09300 1.000 5.48512 88 ALA A N 1
ATOM 626 C CA . ALA A 1 81 ? -6.72200 -1.23900 31.21400 1.000 6.07394 88 ALA A CA 1
ATOM 627 C C . ALA A 1 81 ? -8.00900 -1.42100 31.99400 1.000 6.60259 88 ALA A C 1
ATOM 628 O O . ALA A 1 81 ? -8.29900 -2.52900 32.46900 1.000 5.22926 88 ALA A O 1
ATOM 630 N N . SER A 1 82 ? -8.79800 -0.35300 32.13500 1.000 6.35123 89 SER A N 1
ATOM 631 C CA . SER A 1 82 ? -10.03700 -0.46100 32.89300 1.000 5.50417 89 SER A CA 1
ATOM 632 C C . SER A 1 82 ? -11.04100 -1.35600 32.18100 1.000 7.07101 89 SER A C 1
ATOM 633 O O . SER A 1 82 ? -11.75600 -2.12500 32.83500 1.000 5.47680 89 SER A O 1
ATOM 636 N N . MET A 1 83 ? -11.13900 -1.24600 30.85300 1.000 6.54982 90 MET A N 1
ATOM 637 C CA . MET A 1 83 ? -12.06600 -2.11100 30.11600 1.000 6.08865 90 MET A CA 1
ATOM 638 C C . MET A 1 83 ? -11.67300 -3.57300 30.26700 1.000 5.92931 90 MET A C 1
ATOM 639 O O . MET A 1 83 ? -12.53300 -4.45800 30.41700 1.000 6.23559 90 MET A O 1
ATOM 644 N N . THR A 1 84 ? -10.37100 -3.84000 30.20300 1.000 6.62579 91 THR A N 1
ATOM 645 C CA . THR A 1 84 ? -9.84800 -5.19200 30.35600 1.000 6.55638 91 THR A CA 1
ATOM 646 C C . THR A 1 84 ? -10.23300 -5.79300 31.70300 1.000 7.35124 91 THR A C 1
ATOM 647 O O . THR A 1 84 ? -10.70500 -6.93900 31.77100 1.000 7.10556 91 THR A O 1
ATOM 651 N N . ILE A 1 85 ? -10.04700 -5.03100 32.78700 1.000 5.26598 92 ILE A N 1
ATOM 652 C CA . ILE A 1 85 ? -10.35200 -5.54600 34.12500 1.000 6.47832 92 ILE A CA 1
ATOM 653 C C . ILE A 1 85 ? -11.83700 -5.80900 34.27400 1.000 8.05766 92 ILE A C 1
ATOM 654 O O . ILE A 1 85 ? -12.24200 -6.82800 34.84300 1.000 7.19695 92 ILE A O 1
ATOM 659 N N . ILE A 1 86 ? -12.67900 -4.88000 33.80000 1.000 5.04458 93 ILE A N 1
ATOM 660 C CA . ILE A 1 86 ? -14.12800 -5.07200 33.87300 1.000 6.84798 93 ILE A CA 1
ATOM 661 C C . ILE A 1 86 ? -14.54700 -6.37000 33.18900 1.000 9.87911 93 ILE A C 1
ATOM 662 O O . ILE A 1 86 ? -15.33700 -7.16700 33.73000 1.000 7.06957 93 ILE A O 1
ATOM 667 N N . ARG A 1 87 ? -14.06200 -6.58000 31.96600 1.000 7.47648 94 ARG A N 1
ATOM 668 C CA . ARG A 1 87 ? -14.49200 -7.75400 31.21500 1.000 8.38953 94 ARG A CA 1
ATOM 669 C C . ARG A 1 87 ? -13.95100 -9.02800 31.86200 1.000 8.24871 94 ARG A C 1
ATOM 670 O O . ARG A 1 87 ? -14.63000 -10.06100 31.87400 1.000 10.06543 94 ARG A O 1
ATOM 678 N N . PHE A 1 88 ? -12.73200 -8.96000 32.41200 1.000 9.99860 95 PHE A N 1
ATOM 679 C CA . PHE A 1 88 ? -12.14200 -10.07800 33.15000 1.000 7.65098 95 PHE A CA 1
ATOM 680 C C . PHE A 1 88 ? -13.02400 -10.47500 34.33200 1.000 9.09677 95 PHE A C 1
ATOM 681 O O . PHE A 1 88 ? -13.42600 -11.63900 34.46800 1.000 10.62935 95 PHE A O 1
ATOM 689 N N . VAL A 1 89 ? -13.37500 -9.50100 35.16900 1.000 10.21420 96 VAL A N 1
ATOM 690 C CA . VAL A 1 89 ? -14.24400 -9.76100 36.31100 1.000 11.15135 96 VAL A CA 1
ATOM 691 C C . VAL A 1 89 ? -15.60700 -10.25500 35.83700 1.000 11.58840 96 VAL A C 1
ATOM 692 O O . VAL A 1 89 ? -16.13200 -11.25400 36.34300 1.000 11.14281 96 VAL A O 1
ATOM 696 N N . ASN A 1 90 ? -16.19900 -9.56800 34.85200 1.000 11.08874 97 ASN A N 1
ATOM 697 C CA . ASN A 1 90 ? -17.57400 -9.88400 34.45300 1.000 14.86565 97 ASN A CA 1
ATOM 698 C C . ASN A 1 90 ? -17.69800 -11.30300 33.91300 1.000 15.55757 97 ASN A C 1
ATOM 699 O O . ASN A 1 90 ? -18.66000 -12.01800 34.23100 1.000 15.55057 97 ASN A O 1
ATOM 704 N N . GLY A 1 91 ? -16.74400 -11.73700 33.09200 1.000 12.72185 98 GLY A N 1
ATOM 705 C CA . GLY A 1 91 ? -16.81700 -13.10700 32.59800 1.000 13.90620 98 GLY A CA 1
ATOM 706 C C . GLY A 1 91 ? -16.68200 -14.15700 33.68200 1.000 15.86206 98 GLY A C 1
ATOM 707 O O . GLY A 1 91 ? -17.05400 -15.31000 33.46100 1.000 15.71708 98 GLY A O 1
ATOM 708 N N . LEU A 1 92 ? -16.14800 -13.79200 34.84700 1.000 15.25066 99 LEU A N 1
ATOM 709 C CA . LEU A 1 92 ? -16.08000 -14.72300 35.97400 1.000 14.50398 99 LEU A CA 1
ATOM 710 C C . LEU A 1 92 ? -17.30900 -14.61400 36.86500 1.000 18.50530 99 LEU A C 1
ATOM 711 O O . LEU A 1 92 ? -17.79300 -15.62100 37.38900 1.000 23.02824 99 LEU A O 1
ATOM 716 N N . LEU A 1 93 ? -17.80500 -13.42300 37.05200 1.000 16.90896 100 LEU A N 1
ATOM 717 C CA . LEU A 1 93 ? -18.93000 -13.20800 37.92500 1.000 24.18818 100 LEU A CA 1
ATOM 718 C C . LEU A 1 93 ? -20.34600 -13.10900 37.29500 1.000 24.07850 100 LEU A C 1
ATOM 719 O O . LEU A 1 93 ? -21.31800 -13.22700 37.98500 1.000 27.08883 100 LEU A O 1
ATOM 724 N N . ASP A 1 94 ? -20.44900 -12.86100 36.00000 1.000 27.21809 101 ASP A N 1
ATOM 725 C CA . ASP A 1 94 ? -21.75000 -12.53800 35.38000 1.000 27.55897 101 ASP A CA 1
ATOM 726 C C . ASP A 1 94 ? -22.72200 -13.68600 35.47200 1.000 27.93109 101 ASP A C 1
ATOM 727 O O . ASP A 1 94 ? -23.93600 -13.50500 35.64600 1.000 27.05827 101 ASP A O 1
ATOM 732 N N . PRO A 1 95 ? -22.10300 -14.92500 35.27900 1.000 26.48882 102 PRO A N 1
ATOM 733 C CA . PRO A 1 95 ? -23.08000 -16.02900 35.22400 1.000 30.89179 102 PRO A CA 1
ATOM 734 C C . PRO A 1 95 ? -23.97900 -16.07800 36.46500 1.000 31.49192 102 PRO A C 1
ATOM 735 O O . PRO A 1 95 ? -25.16700 -16.14000 36.28200 1.000 34.00693 102 PRO A O 1
ATOM 739 N N . ASN A 1 96 ? -23.43900 -15.99600 37.66800 1.000 27.29010 103 ASN A N 1
ATOM 740 C CA . ASN A 1 96 ? -24.29200 -15.82100 38.81200 1.000 31.14710 103 ASN A CA 1
ATOM 741 C C . ASN A 1 96 ? -24.97000 -14.46200 38.92900 1.000 33.12233 103 ASN A C 1
ATOM 742 O O . ASN A 1 96 ? -26.16200 -14.39000 39.14700 1.000 29.95956 103 ASN A O 1
ATOM 747 N N . GLN A 1 97 ? -24.22000 -13.38900 38.78400 1.000 26.14840 104 GLN A N 1
ATOM 748 C CA . GLN A 1 97 ? -24.79600 -12.07100 39.04600 1.000 31.06691 104 GLN A CA 1
ATOM 749 C C . GLN A 1 97 ? -25.97800 -11.71700 38.11800 1.000 30.21874 104 GLN A C 1
ATOM 750 O O . GLN A 1 97 ? -26.86000 -11.00500 38.50400 1.000 27.72147 104 GLN A O 1
ATOM 756 N N . GLN A 1 98 ? -25.93600 -12.20900 36.89200 1.000 30.87507 105 GLN A N 1
ATOM 757 C CA . GLN A 1 98 ? -26.96300 -11.93900 35.90100 1.000 33.92371 105 GLN A CA 1
ATOM 758 C C . GLN A 1 98 ? -28.15000 -12.91200 35.99800 1.000 39.47064 105 GLN A C 1
ATOM 759 O O . GLN A 1 98 ? -29.12100 -12.77500 35.30000 1.000 38.65651 105 GLN A O 1
ATOM 765 N N . SER A 1 99 ? -28.02100 -13.90700 36.86500 1.000 34.43464 106 SER A N 1
ATOM 766 C CA . SER A 1 99 ? -28.98400 -14.97600 37.02300 1.000 33.38547 106 SER A CA 1
ATOM 767 C C . SER A 1 99 ? -30.20700 -14.55300 37.81400 1.000 36.20924 106 SER A C 1
ATOM 768 O O . SER A 1 99 ? -30.29000 -13.44800 38.29600 1.000 33.44517 106 SER A O 1
ATOM 771 N N . GLN A 1 100 ? -31.15900 -15.47100 37.90400 1.000 33.98623 107 GLN A N 1
ATOM 772 C CA . GLN A 1 100 ? -32.30000 -15.35700 38.79900 1.000 35.62089 107 GLN A CA 1
ATOM 773 C C . GLN A 1 100 ? -31.97900 -15.49500 40.28500 1.000 32.29377 107 GLN A C 1
ATOM 774 O O . GLN A 1 100 ? -32.75700 -15.11800 41.13400 1.000 31.62594 107 GLN A O 1
ATOM 780 N N . PHE A 1 101 ? -30.82900 -16.05300 40.59300 1.000 31.69370 108 PHE A N 1
ATOM 781 C CA . PHE A 1 101 ? -30.47900 -16.29600 41.97900 1.000 33.92462 108 PHE A CA 1
ATOM 782 C C . PHE A 1 101 ? -29.10300 -15.74700 42.28100 1.000 33.27506 108 PHE A C 1
ATOM 783 O O . PHE A 1 101 ? -28.20600 -16.47200 42.65700 1.000 28.46492 108 PHE A O 1
ATOM 791 N N . ALA A 1 102 ? -28.99400 -14.43400 42.12600 1.000 31.29494 109 ALA A N 1
ATOM 792 C CA . ALA A 1 102 ? -27.75900 -13.72000 42.35000 1.000 28.65069 109 ALA A CA 1
ATOM 793 C C . ALA A 1 102 ? -27.44100 -13.56900 43.81500 1.000 28.89627 109 ALA A C 1
ATOM 794 O O . ALA A 1 102 ? -28.34000 -13.47800 44.61900 1.000 24.43063 109 ALA A O 1
ATOM 796 N N . ILE A 1 103 ? -26.14800 -13.54000 44.12900 1.000 27.50052 110 ILE A N 1
ATOM 797 C CA . ILE A 1 103 ? -25.65800 -13.42400 45.48100 1.000 29.56799 110 ILE A CA 1
ATOM 798 C C . ILE A 1 103 ? -24.75800 -12.17800 45.49700 1.000 28.93070 110 ILE A C 1
ATOM 799 O O . ILE A 1 103 ? -24.44700 -11.69900 44.46900 1.000 26.82053 110 ILE A O 1
ATOM 804 N N . PRO A 1 104 ? -24.43600 -11.60900 46.64800 1.000 32.86981 111 PRO A N 1
ATOM 805 C CA . PRO A 1 104 ? -23.59400 -10.39700 46.69200 1.000 37.44307 111 PRO A CA 1
ATOM 806 C C . PRO A 1 104 ? -22.22500 -10.69800 46.10700 1.000 35.58612 111 PRO A C 1
ATOM 807 O O . PRO A 1 104 ? -21.61400 -11.72200 46.42900 1.000 35.51636 111 PRO A O 1
ATOM 811 N N . LEU A 1 105 ? -21.73200 -9.76800 45.29400 1.000 38.81070 112 LEU A N 1
ATOM 812 C CA . LEU A 1 105 ? -20.54500 -9.98500 44.49000 1.000 39.72914 112 LEU A CA 1
ATOM 813 C C . LEU A 1 105 ? -19.37300 -10.29600 45.36900 1.000 31.90830 112 LEU A C 1
ATOM 814 O O . LEU A 1 105 ? -18.54800 -11.02300 44.96300 1.000 34.20463 112 LEU A O 1
ATOM 819 N N . HIS A 1 106 ? -19.30600 -9.71700 46.54600 1.000 36.43539 113 HIS A N 1
ATOM 820 C CA . HIS A 1 106 ? -18.20800 -9.98400 47.46900 1.000 38.07076 113 HIS A CA 1
ATOM 821 C C . HIS A 1 106 ? -18.20600 -11.44900 47.89900 1.000 36.58738 113 HIS A C 1
ATOM 822 O O . HIS A 1 106 ? -17.15100 -12.09900 47.92200 1.000 26.32970 113 HIS A O 1
ATOM 829 N N . LEU A 1 107 ? -19.38700 -12.00200 48.19300 1.000 34.08556 114 LEU A N 1
ATOM 830 C CA . LEU A 1 107 ? -19.48400 -13.43600 48.46000 1.000 33.12180 114 LEU A CA 1
ATOM 831 C C . LEU A 1 107 ? -19.13100 -14.25900 47.22100 1.000 24.87870 114 LEU A C 1
ATOM 832 O O . LEU A 1 107 ? -18.46000 -15.29600 47.32300 1.000 25.49776 114 LEU A O 1
ATOM 837 N N . LEU A 1 108 ? -19.56000 -13.80300 46.04400 1.000 28.30534 115 LEU A N 1
ATOM 838 C CA . LEU A 1 108 ? -19.28900 -14.53000 44.80800 1.000 22.65389 115 LEU A CA 1
ATOM 839 C C . LEU A 1 108 ? -17.80800 -14.48000 44.43700 1.000 26.50912 115 LEU A C 1
ATOM 840 O O . LEU A 1 108 ? -17.26400 -15.44600 43.88400 1.000 21.54859 115 LEU A O 1
ATOM 845 N N . ALA A 1 109 ? -17.14000 -13.36100 44.71300 1.000 24.47679 116 ALA A N 1
ATOM 846 C CA . ALA A 1 109 ? -15.70300 -13.30200 44.45700 1.000 21.53872 116 ALA A CA 1
ATOM 847 C C . ALA A 1 109 ? -14.94000 -14.14600 45.46600 1.000 18.98003 116 ALA A C 1
ATOM 848 O O . ALA A 1 109 ? -13.99900 -14.85800 45.10900 1.000 18.64737 116 ALA A O 1
ATOM 850 N N . LYS A 1 110 ? -15.35400 -14.10900 46.73200 1.000 21.77444 117 LYS A N 1
ATOM 851 C CA . LYS A 1 110 ? -14.67300 -14.90600 47.74000 1.000 24.70026 117 LYS A CA 1
ATOM 852 C C . LYS A 1 110 ? -14.64100 -16.36600 47.33500 1.000 21.16142 117 LYS A C 1
ATOM 853 O O . LYS A 1 110 ? -13.78000 -17.13600 47.77500 1.000 26.36522 117 LYS A O 1
ATOM 859 N N . LYS A 1 111 ? -15.69700 -16.78400 46.63900 1.000 24.53655 118 LYS A N 1
ATOM 860 C CA . LYS A 1 111 ? -15.98700 -18.14300 46.13600 1.000 24.20217 118 LYS A CA 1
ATOM 861 C C . LYS A 1 111 ? -15.08500 -18.75600 45.07100 1.000 25.42334 118 LYS A C 1
ATOM 862 O O . LYS A 1 111 ? -14.86000 -19.93700 45.11200 1.000 24.05405 118 LYS A O 1
ATOM 868 N N . ILE A 1 112 ? -14.64700 -17.96100 44.09400 1.000 23.73763 119 ILE A N 1
ATOM 869 C CA . ILE A 1 112 ? -13.66100 -18.33500 43.10300 1.000 23.13731 119 ILE A CA 1
ATOM 870 C C . ILE A 1 112 ? -12.29400 -17.76900 43.45400 1.000 21.67566 119 ILE A C 1
ATOM 871 O O . ILE A 1 112 ? -11.40400 -17.73400 42.60400 1.000 24.58571 119 ILE A O 1
ATOM 876 N N . ASP A 1 113 ? -12.11400 -17.31900 44.70200 1.000 18.85999 120 ASP A N 1
ATOM 877 C CA . ASP A 1 113 ? -10.84300 -16.78800 45.19400 1.000 18.89836 120 ASP A CA 1
ATOM 878 C C . ASP A 1 113 ? -10.39300 -15.59300 44.36400 1.000 18.21771 120 ASP A C 1
ATOM 879 O O . ASP A 1 113 ? -9.23100 -15.49100 43.97400 1.000 17.54652 120 ASP A O 1
ATOM 884 N N . LEU A 1 114 ? -11.33200 -14.69500 44.07400 1.000 15.87475 121 LEU A N 1
ATOM 885 C CA . LEU A 1 114 ? -11.00800 -13.47200 43.35700 1.000 16.21409 121 LEU A CA 1
ATOM 886 C C . LEU A 1 114 ? -10.89400 -12.34100 44.35700 1.000 14.68562 121 LEU A C 1
ATOM 887 O O . LEU A 1 114 ? -11.90600 -11.98300 44.98900 1.000 14.90845 121 LEU A O 1
ATOM 892 N N . PRO A 1 115 ? -9.70800 -11.75000 44.51800 1.000 16.89305 122 PRO A N 1
ATOM 893 C CA . PRO A 1 115 ? -9.53800 -10.64900 45.47400 1.000 17.75727 122 PRO A CA 1
ATOM 894 C C . PRO A 1 115 ? -10.58000 -9.55400 45.28400 1.000 16.64759 122 PRO A C 1
ATOM 895 O O . PRO A 1 115 ? -10.96400 -9.21600 44.16000 1.000 13.55275 122 PRO A O 1
ATOM 899 N N . SER A 1 116 ? -11.02200 -8.98500 46.40700 1.000 17.85568 123 SER A N 1
ATOM 900 C CA . SER A 1 116 ? -12.02100 -7.92400 46.38000 1.000 16.19380 123 SER A CA 1
ATOM 901 C C . SER A 1 116 ? -11.54400 -6.66800 45.65500 1.000 18.14126 123 SER A C 1
ATOM 902 O O . SER A 1 116 ? -12.38400 -5.89600 45.17600 1.000 20.50752 123 SER A O 1
ATOM 905 N N . LEU A 1 117 ? -10.23000 -6.43600 45.56500 1.000 18.52117 124 LEU A N 1
ATOM 906 C CA . LEU A 1 117 ? -9.73900 -5.27200 44.82300 1.000 19.87488 124 LEU A CA 1
ATOM 907 C C . LEU A 1 117 ? -10.27800 -5.24600 43.39400 1.000 18.07859 124 LEU A C 1
ATOM 908 O O . LEU A 1 117 ? -10.52900 -4.16400 42.84200 1.000 15.50795 124 LEU A O 1
ATOM 913 N N . PHE A 1 118 ? -10.48100 -6.41700 42.78500 1.000 15.49133 125 PHE A N 1
ATOM 914 C CA . PHE A 1 118 ? -10.99100 -6.43500 41.41100 1.000 16.43984 125 PHE A CA 1
ATOM 915 C C . PHE A 1 118 ? -12.45400 -6.01300 41.35700 1.000 15.84716 125 PHE A C 1
ATOM 916 O O . PHE A 1 118 ? -12.89100 -5.37700 40.39000 1.000 11.18501 125 PHE A O 1
ATOM 924 N N . VAL A 1 119 ? -13.22700 -6.36500 42.38300 1.000 13.16316 126 VAL A N 1
ATOM 925 C CA . VAL A 1 119 ? -14.61700 -5.94400 42.45000 1.000 16.01990 126 VAL A CA 1
ATOM 926 C C . VAL A 1 119 ? -14.69800 -4.44000 42.67800 1.000 13.53550 126 VAL A C 1
ATOM 927 O O . VAL A 1 119 ? -15.51600 -3.74700 42.06000 1.000 13.26470 126 VAL A O 1
ATOM 931 N N . GLU A 1 120 ? -13.82500 -3.90800 43.54200 1.000 16.40593 127 GLU A N 1
ATOM 932 C CA . GLU A 1 120 ? -13.77800 -2.46900 43.78900 1.000 17.76571 127 GLU A CA 1
ATOM 933 C C . GLU A 1 120 ? -13.30700 -1.71200 42.55500 1.000 14.33411 127 GLU A C 1
ATOM 934 O O . GLU A 1 120 ? -13.83700 -0.64100 42.23900 1.000 15.44818 127 GLU A O 1
ATOM 940 N N . PHE A 1 121 ? -12.28200 -2.23300 41.87600 1.000 12.73586 128 PHE A N 1
ATOM 941 C CA . PHE A 1 121 ? -11.82700 -1.61700 40.63400 1.000 13.28169 128 PHE A CA 1
ATOM 942 C C . PHE A 1 121 ? -12.95200 -1.56800 39.60900 1.000 11.44604 128 PHE A C 1
ATOM 943 O O . PHE A 1 121 ? -13.19700 -0.52600 38.99700 1.000 12.59393 128 PHE A O 1
ATOM 951 N N . ARG A 1 122 ? -13.64900 -2.67800 39.46200 1.000 12.09354 129 ARG A N 1
ATOM 952 C CA . ARG A 1 122 ? -14.70400 -2.71900 38.48100 1.000 11.46561 129 ARG A CA 1
ATOM 953 C C . ARG A 1 122 ? -15.76300 -1.67900 38.78800 1.000 13.92527 129 ARG A C 1
ATOM 954 O O . ARG A 1 122 ? -16.23900 -1.01700 37.91400 1.000 12.95867 129 ARG A O 1
ATOM 962 N N . HIS A 1 123 ? -16.12200 -1.52800 40.05000 1.000 14.80874 130 HIS A N 1
ATOM 963 C CA . HIS A 1 123 ? -17.14700 -0.55300 40.40700 1.000 16.20361 130 HIS A CA 1
ATOM 964 C C . HIS A 1 123 ? -16.67800 0.87800 40.12200 1.000 15.03326 130 HIS A C 1
ATOM 965 O O . HIS A 1 123 ? -17.44200 1.68900 39.58700 1.000 18.67801 130 HIS A O 1
ATOM 972 N N . SER A 1 124 ? -15.42000 1.19900 40.45100 1.000 15.73219 131 SER A N 1
ATOM 973 C CA . SER A 1 124 ? -14.89400 2.53900 40.17600 1.000 16.37821 131 SER A CA 1
ATOM 974 C C . SER A 1 124 ? -14.87100 2.83400 38.67800 1.000 15.44159 131 SER A C 1
ATOM 975 O O . SER A 1 124 ? -15.27500 3.92100 38.23500 1.000 14.57670 131 SER A O 1
ATOM 978 N N . ALA A 1 125 ? -14.36200 1.88500 37.88200 1.000 14.04743 132 ALA A N 1
ATOM 979 C CA . ALA A 1 125 ? -14.26000 2.11200 36.43900 1.000 10.14199 132 ALA A CA 1
ATOM 980 C C . ALA A 1 125 ? -15.63200 2.18500 35.77800 1.000 14.19260 132 ALA A C 1
ATOM 981 O O . ALA A 1 125 ? -15.78900 2.86300 34.75800 1.000 13.71277 132 ALA A O 1
ATOM 983 N N . THR A 1 126 ? -16.59900 1.45200 36.30400 1.000 13.84242 133 THR A N 1
ATOM 984 C CA . THR A 1 126 ? -17.97700 1.50500 35.84000 1.000 15.75098 133 THR A CA 1
ATOM 985 C C . THR A 1 126 ? -18.78100 2.76800 36.20200 1.000 20.24069 133 THR A C 1
ATOM 986 O O . THR A 1 126 ? -19.47400 3.32400 35.38800 1.000 20.70275 133 THR A O 1
ATOM 990 N N . HIS A 1 127 ? -18.67700 3.16600 37.45600 1.000 19.40898 134 HIS A N 1
ATOM 991 C CA . HIS A 1 127 ? -19.56700 4.17300 38.02200 1.000 21.43262 134 HIS A CA 1
ATOM 992 C C . HIS A 1 127 ? -18.93800 5.41500 38.58500 1.000 24.40232 134 HIS A C 1
ATOM 993 O O . HIS A 1 127 ? -19.61300 6.38100 38.80900 1.000 27.55540 134 HIS A O 1
ATOM 1000 N N . ASP A 1 128 ? -17.65100 5.36900 38.83300 1.000 18.96971 135 ASP A N 1
ATOM 1001 C CA . ASP A 1 128 ? -16.95500 6.43500 39.49600 1.000 18.07162 135 ASP A CA 1
ATOM 1002 C C . ASP A 1 128 ? -15.81100 7.03100 38.67400 1.000 19.28028 135 ASP A C 1
ATOM 1003 O O . ASP A 1 128 ? -15.85900 7.01500 37.48400 1.000 18.07732 135 ASP A O 1
ATOM 1008 N N . ALA A 1 129 ? -14.83400 7.62100 39.33500 1.000 18.85715 136 ALA A N 1
ATOM 1009 C CA . ALA A 1 129 ? -13.65600 8.15700 38.66000 1.000 18.93243 136 ALA A CA 1
ATOM 1010 C C . ALA A 1 129 ? -12.86000 7.03300 38.00900 1.000 16.63958 136 ALA A C 1
ATOM 1011 O O . ALA A 1 129 ? -12.75100 5.98100 38.55300 1.000 16.55183 136 ALA A O 1
ATOM 1013 N N . LEU A 1 130 ? -12.33300 7.28600 36.83400 1.000 14.94230 137 LEU A N 1
ATOM 1014 C CA . LEU A 1 130 ? -11.56000 6.28700 36.14700 1.000 12.43086 137 LEU A CA 1
ATOM 1015 C C . LEU A 1 130 ? -10.31800 6.00300 36.99800 1.000 14.25075 137 LEU A C 1
ATOM 1016 O O . LEU A 1 130 ? -9.64100 6.90900 37.39100 1.000 11.68685 137 LEU A O 1
ATOM 1021 N N . PRO A 1 131 ? -10.05300 4.72800 37.27500 1.000 11.51009 138 PRO A N 1
ATOM 1022 C CA . PRO A 1 131 ? -8.88800 4.40400 38.08900 1.000 12.92387 138 PRO A CA 1
ATOM 1023 C C . PRO A 1 131 ? -7.61100 5.02800 37.53400 1.000 11.62536 138 PRO A C 1
ATOM 1024 O O . PRO A 1 131 ? -7.45100 5.22100 36.32200 1.000 9.95229 138 PRO A O 1
ATOM 1028 N N . SER A 1 132 ? -6.71800 5.36700 38.45400 1.000 11.11751 139 SER A N 1
ATOM 1029 C CA . SER A 1 132 ? -5.48700 6.06000 38.12000 1.000 10.61084 139 SER A CA 1
ATOM 1030 C C . SER A 1 132 ? -4.53100 5.14200 37.36600 1.000 13.43498 139 SER A C 1
ATOM 1031 O O . SER A 1 132 ? -4.73200 3.92300 37.27600 1.000 9.61247 139 SER A O 1
ATOM 1034 N N . LEU A 1 133 ? -3.44400 5.74700 36.86500 1.000 11.75439 140 LEU A N 1
ATOM 1035 C CA . LEU A 1 133 ? -2.44000 4.99000 36.12100 1.000 12.23261 140 LEU A CA 1
ATOM 1036 C C . LEU A 1 133 ? -1.87200 3.85300 36.95700 1.000 12.63555 140 LEU A C 1
ATOM 1037 O O . LEU A 1 133 ? -1.81200 2.69600 36.50400 1.000 11.04775 140 LEU A O 1
ATOM 1042 N N . GLU A 1 134 ? -1.45600 4.15000 38.19300 1.000 11.17774 141 GLU A N 1
ATOM 1043 C CA . GLU A 1 134 ? -0.86000 3.09700 39.00200 1.000 12.80384 141 GLU A CA 1
ATOM 1044 C C . GLU A 1 134 ? -1.89700 2.10300 39.48900 1.000 11.56394 141 GLU A C 1
ATOM 1045 O O . GLU A 1 134 ? -1.56300 0.92900 39.69600 1.000 13.02996 141 GLU A O 1
ATOM 1051 N N . MET A 1 135 ? -3.14300 2.52800 39.69800 1.000 10.01389 142 MET A N 1
ATOM 1052 C CA . MET A 1 135 ? -4.15400 1.54000 40.04800 1.000 11.38297 142 MET A CA 1
ATOM 1053 C C . MET A 1 135 ? -4.34900 0.54400 38.90400 1.000 11.22081 142 MET A C 1
ATOM 1054 O O . MET A 1 135 ? -4.51400 -0.65900 39.13800 1.000 10.75939 142 MET A O 1
ATOM 1059 N N . CYS A 1 136 ? -4.30700 1.03200 37.66100 1.000 6.73281 143 CYS A N 1
ATOM 1060 C CA . CYS A 1 136 ? -4.43800 0.17200 36.48400 1.000 9.21871 143 CYS A CA 1
ATOM 1061 C C . CYS A 1 136 ? -3.25400 -0.77400 36.35300 1.000 11.34866 143 CYS A C 1
ATOM 1062 O O . CYS A 1 136 ? -3.41900 -1.96500 36.04200 1.000 8.36958 143 CYS A O 1
ATOM 1065 N N . LYS A 1 137 ? -2.05200 -0.25500 36.54600 1.000 7.67594 144 LYS A N 1
ATOM 1066 C CA . LYS A 1 137 ? -0.88200 -1.09700 36.44300 1.000 8.75423 144 LYS A CA 1
ATOM 1067 C C . LYS A 1 137 ? -0.90600 -2.17800 37.49100 1.000 12.43994 144 LYS A C 1
ATOM 1068 O O . LYS A 1 137 ? -0.61600 -3.28900 37.20700 1.000 10.86033 144 LYS A O 1
ATOM 1074 N N . THR A 1 138 ? -1.22500 -1.80700 38.72400 1.000 9.87775 145 THR A N 1
ATOM 1075 C CA . THR A 1 138 ? -1.29200 -2.83000 39.76000 1.000 10.92997 145 THR A CA 1
ATOM 1076 C C . THR A 1 138 ? -2.38600 -3.84400 39.47400 1.000 11.15694 145 THR A C 1
ATOM 1077 O O . THR A 1 138 ? -2.19100 -5.04800 39.67900 1.000 10.56357 145 THR A O 1
ATOM 1081 N N . CYS A 1 139 ? -3.55300 -3.39000 39.03000 1.000 9.76597 146 CYS A N 1
ATOM 1082 C CA . CYS A 1 139 ? -4.62000 -4.35800 38.84500 1.000 9.55933 146 CYS A CA 1
ATOM 1083 C C . CYS A 1 139 ? -4.40000 -5.21800 37.60800 1.000 9.34810 146 CYS A C 1
ATOM 1084 O O . CYS A 1 139 ? -4.79000 -6.38400 37.60900 1.000 7.20608 146 CYS A O 1
ATOM 1087 N N . VAL A 1 140 ? -3.76900 -4.69300 36.56000 1.000 6.64912 147 VAL A N 1
ATOM 1088 C CA . VAL A 1 140 ? -3.43300 -5.58200 35.44100 1.000 8.14943 147 VAL A CA 1
ATOM 1089 C C . VAL A 1 140 ? -2.38400 -6.61000 35.87400 1.000 10.61406 147 VAL A C 1
ATOM 1090 O O . VAL A 1 140 ? -2.50000 -7.80400 35.56400 1.000 8.26996 147 VAL A O 1
ATOM 1094 N N . ASP A 1 141 ? -1.38300 -6.18500 36.66400 1.000 8.90285 148 ASP A N 1
ATOM 1095 C CA . ASP A 1 141 ? -0.39300 -7.13900 37.19000 1.000 10.99439 148 ASP A CA 1
ATOM 1096 C C . ASP A 1 141 ? -1.05100 -8.22800 38.03700 1.000 11.72381 148 ASP A C 1
ATOM 1097 O O . ASP A 1 141 ? -0.74300 -9.42000 37.89800 1.000 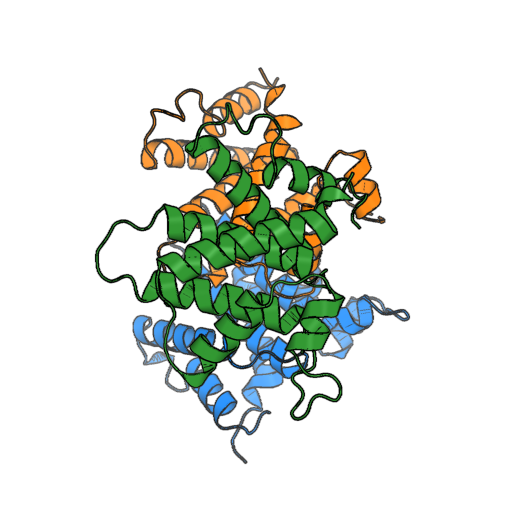11.15450 148 ASP A O 1
ATOM 1102 N N . ARG A 1 142 ? -1.92900 -7.83400 38.95900 1.000 9.42096 149 ARG A N 1
ATOM 1103 C CA . ARG A 1 142 ? -2.54900 -8.81200 39.85200 1.000 10.71405 149 ARG A CA 1
ATOM 1104 C C . ARG A 1 142 ? -3.51100 -9.73600 39.11600 1.000 10.23507 149 ARG A C 1
ATOM 1105 O O . ARG A 1 142 ? -3.66100 -10.90300 39.50000 1.000 10.25742 149 ARG A O 1
ATOM 1113 N N . ALA A 1 143 ? -4.15400 -9.25000 38.04800 1.000 8.13421 150 ALA A N 1
ATOM 1114 C CA . ALA A 1 143 ? -5.04600 -10.10500 37.27500 1.000 7.26713 150 ALA A CA 1
ATOM 1115 C C . ALA A 1 143 ? -4.25700 -11.12000 36.48000 1.000 7.73972 150 ALA A C 1
ATOM 1116 O O . ALA A 1 143 ? -4.70800 -12.26300 36.31100 1.000 8.35165 150 ALA A O 1
ATOM 1118 N N . ILE A 1 144 ? -3.09300 -10.71100 35.96700 1.000 6.95219 151 ILE A N 1
ATOM 1119 C CA . ILE A 1 144 ? -2.21700 -11.66200 35.30100 1.000 7.71198 151 ILE A CA 1
ATOM 1120 C C . ILE A 1 144 ? -1.76400 -12.70900 36.31300 1.000 9.24945 151 ILE A C 1
ATOM 1121 O O . ILE A 1 144 ? -1.81800 -13.91600 36.04900 1.000 8.91206 151 ILE A O 1
ATOM 1126 N N . ASP A 1 145 ? -1.37500 -12.26700 37.51300 1.000 8.76239 152 ASP A N 1
ATOM 1127 C CA . ASP A 1 145 ? -1.09600 -13.22600 38.58000 1.000 10.84917 152 ASP A CA 1
ATOM 1128 C C . ASP A 1 145 ? -2.26400 -14.18100 38.78900 1.000 10.33886 152 ASP A C 1
ATOM 1129 O O . ASP A 1 145 ? -2.06000 -15.38100 39.01000 1.000 12.08788 152 ASP A O 1
ATOM 1134 N N . TRP A 1 146 ? -3.47600 -13.64900 38.76500 1.000 9.61751 153 TRP A N 1
ATOM 1135 C CA . TRP A 1 146 ? -4.63300 -14.47100 39.03400 1.000 11.34291 153 TRP A CA 1
ATOM 1136 C C . TRP A 1 146 ? -4.85800 -15.55200 37.96100 1.000 10.41164 153 TRP A C 1
ATOM 1137 O O . TRP A 1 146 ? -5.05600 -16.67500 38.27200 1.000 11.06796 153 TRP A O 1
ATOM 1148 N N . VAL A 1 147 ? -4.78700 -15.17300 36.69900 1.000 7.81254 154 VAL A N 1
ATOM 1149 C CA . VAL A 1 147 ? -4.98200 -16.13400 35.62900 1.000 9.25558 154 VAL A CA 1
ATOM 1150 C C . VAL A 1 147 ? -3.87200 -17.17300 35.66100 1.000 10.96144 154 VAL A C 1
ATOM 1151 O O . VAL A 1 147 ? -4.09400 -18.28400 35.29000 1.000 10.13990 154 VAL A O 1
ATOM 1155 N N . TRP A 1 148 ? -2.67500 -16.75000 36.02100 1.000 8.69761 155 TRP A N 1
ATOM 1156 C CA . TRP A 1 148 ? -1.61500 -17.70900 36.19300 1.000 11.48465 155 TRP A CA 1
ATOM 1157 C C . TRP A 1 148 ? -1.89500 -18.70400 37.33300 1.000 11.67625 155 TRP A C 1
ATOM 1158 O O . TRP A 1 148 ? -1.88000 -19.87100 37.12600 1.000 11.78104 155 TRP A O 1
ATOM 1169 N N . ASP A 1 149 ? -2.24900 -18.19500 38.49400 1.000 12.36628 156 ASP A N 1
ATOM 1170 C CA . ASP A 1 149 ? -2.49400 -19.03800 39.65300 1.000 13.74595 156 ASP A CA 1
ATOM 1171 C C . ASP A 1 149 ? -3.64900 -19.99600 39.40600 1.000 17.20403 156 ASP A C 1
ATOM 1172 O O . ASP A 1 149 ? -3.58200 -21.14400 39.75500 1.000 11.23887 156 ASP A O 1
ATOM 1177 N N . HIS A 1 150 ? -4.69400 -19.49100 38.76900 1.000 11.12624 157 HIS A N 1
ATOM 1178 C CA . HIS A 1 150 ? -5.89100 -20.25800 38.61700 1.000 13.87204 157 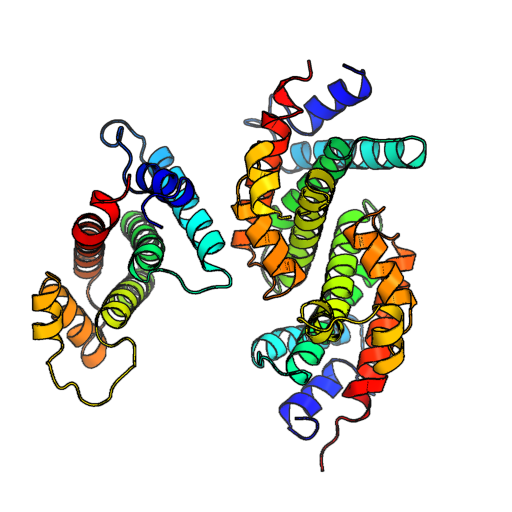HIS A CA 1
ATOM 1179 C C . HIS A 1 150 ? -6.10500 -20.99300 37.29800 1.000 13.62334 157 HIS A C 1
ATOM 1180 O O . HIS A 1 150 ? -7.04400 -21.72100 37.15100 1.000 15.33380 157 HIS A O 1
ATOM 1187 N N . TYR A 1 151 ? -5.23200 -20.75500 36.34600 1.000 11.26278 158 TYR A N 1
ATOM 1188 C CA . TYR A 1 151 ? -5.32800 -21.44400 35.08100 1.000 14.88005 158 TYR A CA 1
ATOM 1189 C C . TYR A 1 151 ? -3.99600 -21.86500 34.50700 1.000 14.03675 158 TYR A C 1
ATOM 1190 O O . TYR A 1 151 ? -3.73400 -23.01000 34.35600 1.000 13.76498 158 TYR A O 1
ATOM 1199 N N . TRP A 1 152 ? -3.17800 -20.88600 34.15600 1.000 11.05944 159 TRP A N 1
ATOM 1200 C CA . TRP A 1 152 ? -1.97000 -21.14900 33.41300 1.000 8.85446 159 TRP A CA 1
ATOM 1201 C C . TRP A 1 152 ? -0.96300 -22.01900 34.15100 1.000 12.34352 159 TRP A C 1
ATOM 1202 O O . TRP A 1 152 ? -0.30600 -22.83300 33.54700 1.000 13.93120 159 TRP A O 1
ATOM 1213 N N . ASP A 1 153 ? -0.85700 -21.84000 35.44800 1.000 12.48992 160 ASP A N 1
ATOM 1214 C CA . ASP A 1 153 ? 0.14000 -22.59600 36.19700 1.000 11.77653 160 ASP A CA 1
ATOM 1215 C C . ASP A 1 153 ? -0.13100 -24.08300 35.97400 1.000 12.09710 160 ASP A C 1
ATOM 1216 O O . ASP A 1 153 ? 0.76600 -24.84100 35.86000 1.000 15.44452 160 ASP A O 1
ATOM 1221 N N . GLY A 1 154 ? -1.39200 -24.45400 35.92300 1.000 12.20453 161 GLY A N 1
ATOM 1222 C CA . GLY A 1 154 ? -1.77900 -25.83900 35.77600 1.000 17.77716 161 GLY A CA 1
ATOM 1223 C C . GLY A 1 154 ? -1.77600 -26.40500 34.36800 1.000 21.39315 161 GLY A C 1
ATOM 1224 O O . GLY A 1 154 ? -2.09600 -27.56700 34.15700 1.000 18.52535 161 GLY A O 1
ATOM 1225 N N . VAL A 1 155 ? -1.49100 -25.56100 33.39500 1.000 17.65400 162 VAL A N 1
ATOM 1226 C CA . VAL A 1 155 ? -1.41800 -26.03800 32.02500 1.000 17.83589 162 VAL A CA 1
ATOM 1227 C C . VAL A 1 155 ? -0.11200 -26.85200 31.81000 1.000 19.67913 162 VAL A C 1
ATOM 1228 O O . VAL A 1 155 ? 0.95200 -26.36300 31.98800 1.000 17.00499 162 VAL A O 1
ATOM 1232 N N . LEU A 1 156 ? -0.24000 -28.09600 31.40600 1.000 18.81685 163 LEU A N 1
ATOM 1233 C CA . LEU A 1 156 ? 0.94800 -28.92000 31.12800 1.000 28.29720 163 LEU A CA 1
ATOM 1234 C C . LEU A 1 156 ? 0.56000 -30.08800 30.30100 1.000 26.25066 163 LEU A C 1
ATOM 1235 O O . LEU A 1 156 ? -0.57100 -30.51800 30.35600 1.000 22.94307 163 LEU A O 1
ATOM 1240 N N . SER A 1 157 ? 1.50800 -30.64100 29.57700 1.000 28.01654 164 SER A N 1
ATOM 1241 C CA . SER A 1 157 ? 1.23100 -31.86800 28.84200 1.000 31.44479 164 SER A CA 1
ATOM 1242 C C . SER A 1 157 ? 1.02000 -32.99900 29.83800 1.000 33.23226 164 SER A C 1
ATOM 1243 O O . SER A 1 157 ? 1.64800 -33.03100 30.87200 1.000 32.64656 164 SER A O 1
ATOM 1246 N N . ILE A 1 158 ? 0.14500 -33.91500 29.48900 1.000 35.11421 165 ILE A N 1
ATOM 1247 C CA . ILE A 1 158 ? 0.06900 -35.15000 30.20500 1.000 36.64550 165 ILE A CA 1
ATOM 1248 C C . ILE A 1 158 ? 0.71200 -36.27300 29.40100 1.000 37.53288 165 ILE A C 1
ATOM 1249 O O . ILE A 1 158 ? 0.57700 -36.32600 28.17900 1.000 43.26315 165 ILE A O 1
ATOM 1254 N N . SER B 1 5 ? -21.60200 28.88300 29.30200 1.000 44.29393 12 SER B N 1
ATOM 1255 C CA . SER B 1 5 ? -21.72200 30.13400 30.03700 1.000 41.81023 12 SER B CA 1
ATOM 1256 C C . SER B 1 5 ? -20.37700 30.54900 30.63100 1.000 43.27117 12 SER B C 1
ATOM 1257 O O . SER B 1 5 ? -19.85700 31.60000 30.29700 1.000 42.55640 12 SER B O 1
ATOM 1260 N N . SER B 1 6 ? -19.78400 29.69900 31.45700 1.000 40.60753 13 SER B N 1
ATOM 1261 C CA . SER B 1 6 ? -18.46600 29.97900 32.02000 1.000 38.65329 13 SER B CA 1
ATOM 1262 C C . SER B 1 6 ? -17.37500 30.17500 30.96500 1.000 39.52951 13 SER B C 1
ATOM 1263 O O . SER B 1 6 ? -17.39100 29.52300 29.93900 1.000 38.08210 13 SER B O 1
ATOM 1266 N N . ASP B 1 7 ? -16.42400 31.06700 31.22300 1.000 37.37084 14 ASP B N 1
ATOM 1267 C CA . ASP B 1 7 ? -15.36900 31.29400 30.24100 1.000 36.65756 14 ASP B CA 1
ATOM 1268 C C . ASP B 1 7 ? -14.66000 29.99500 29.87100 1.000 28.18583 14 ASP B C 1
ATOM 1269 O O . ASP B 1 7 ? -14.31400 29.77500 28.70300 1.000 29.36792 14 ASP B O 1
ATOM 1274 N N . GLU B 1 8 ? -14.42800 29.12900 30.86000 1.000 33.98305 15 GLU B N 1
ATOM 1275 C CA . GLU B 1 8 ? -13.71100 27.88600 30.60400 1.000 32.62280 15 GLU B CA 1
ATOM 1276 C C . GLU B 1 8 ? -14.48800 27.00000 29.64100 1.000 28.19615 15 GLU B C 1
ATOM 1277 O O . GLU B 1 8 ? -13.91200 26.43600 28.70200 1.000 35.19927 15 GLU B O 1
ATOM 1283 N N . VAL B 1 9 ? -15.80100 26.87900 29.84700 1.000 26.07977 16 VAL B N 1
ATOM 1284 C CA . VAL B 1 9 ? -16.61900 26.04300 28.97400 1.000 28.87549 16 VAL B CA 1
ATOM 1285 C C . VAL B 1 9 ? -16.70300 26.64500 27.57500 1.000 25.95139 16 VAL B C 1
ATOM 1286 O O . VAL B 1 9 ? -16.68700 25.91900 26.57300 1.000 29.02437 16 VAL B O 1
ATOM 1290 N N . VAL B 1 10 ? -16.78000 27.97800 27.47600 1.000 29.29105 17 VAL B N 1
ATOM 1291 C CA . VAL B 1 10 ? -16.78600 28.62900 26.16600 1.000 25.26285 17 VAL B CA 1
ATOM 1292 C C . VAL B 1 10 ? -15.46400 28.40700 25.44800 1.000 25.91988 17 VAL B C 1
ATOM 1293 O O . VAL B 1 10 ? -15.43700 28.15800 24.23600 1.000 31.67712 17 VAL B O 1
ATOM 1297 N N . TYR B 1 11 ? -14.34400 28.50700 26.16500 1.000 26.10315 18 TYR B N 1
ATOM 1298 C CA . TYR B 1 11 ? -13.06600 28.22200 25.52300 1.000 27.15883 18 TYR B CA 1
ATOM 1299 C C . TYR B 1 11 ? -12.98900 26.75900 25.08600 1.000 29.57139 18 TYR B C 1
ATOM 1300 O O . TYR B 1 11 ? -12.56800 26.46200 23.96000 1.000 24.39511 18 TYR B O 1
ATOM 1309 N N . LEU B 1 12 ? -13.42700 25.83400 25.94900 1.000 26.75747 19 LEU B N 1
ATOM 1310 C CA . LEU B 1 12 ? -13.37800 24.41200 25.60300 1.000 23.88700 19 LEU B CA 1
ATOM 1311 C C . LEU B 1 12 ? -14.22000 24.10200 24.36700 1.000 24.17795 19 LEU B C 1
ATOM 1312 O O . LEU B 1 12 ? -13.84700 23.24900 23.54700 1.000 21.94897 19 LEU B O 1
ATOM 1317 N N . LYS B 1 13 ? -15.35500 24.78800 24.20600 1.000 19.83932 20 LYS B N 1
ATOM 1318 C CA . LYS B 1 13 ? -16.19400 24.52300 23.04100 1.000 23.45182 20 LYS B CA 1
ATOM 1319 C C . LYS B 1 13 ? -15.43900 24.80100 21.74900 1.000 23.47162 20 LYS B C 1
ATOM 1320 O O . LYS B 1 13 ? -15.58800 24.06900 20.76500 1.000 21.97513 20 LYS B O 1
ATOM 1326 N N . GLY B 1 14 ? -14.60000 25.84100 21.73800 1.000 26.04428 21 GLY B N 1
ATOM 1327 C CA . GLY B 1 14 ? -13.84600 26.16900 20.54300 1.000 27.02062 21 GLY B CA 1
ATOM 1328 C C . GLY B 1 14 ? -12.68600 25.24200 20.25100 1.000 24.11049 21 GLY B C 1
ATOM 1329 O O . GLY B 1 14 ? -12.23000 25.18500 19.10400 1.000 25.55549 21 GLY B O 1
ATOM 1330 N N . LEU B 1 15 ? -12.19600 24.52000 21.26200 1.000 21.72594 22 LEU B N 1
ATOM 1331 C CA . LEU B 1 15 ? -11.13500 23.54100 21.04100 1.000 23.62555 22 LEU B CA 1
ATOM 1332 C C . LEU B 1 15 ? -11.70100 22.19900 20.58100 1.000 20.94724 22 LEU B C 1
ATOM 1333 O O . LEU B 1 15 ? -11.16600 21.57700 19.65100 1.000 22.28418 22 LEU B O 1
ATOM 1338 N N . PHE B 1 16 ? -12.78000 21.73600 21.22200 1.000 20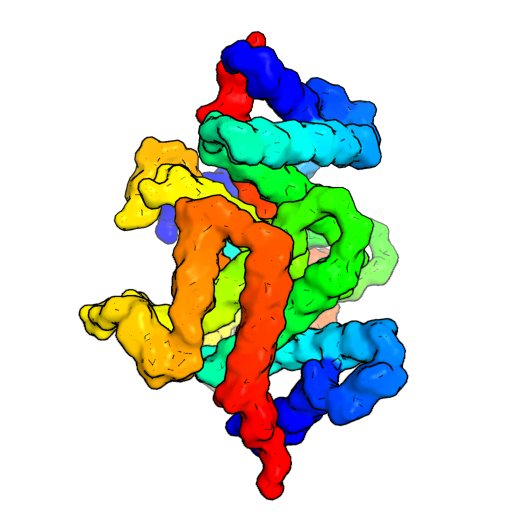.99725 23 PHE B N 1
ATOM 1339 C CA . PHE B 1 16 ? -13.43000 20.49200 20.79900 1.000 19.84859 23 PHE B CA 1
ATOM 1340 C C . PHE B 1 16 ? -14.12200 20.64700 19.45200 1.000 23.11738 23 PHE B C 1
ATOM 1341 O O . PHE B 1 16 ? -14.12900 19.71300 18.63700 1.000 22.86401 23 PHE B O 1
ATOM 1349 N N . PHE B 1 17 ? -14.71800 21.80000 19.22700 1.000 20.21946 24 PHE B N 1
ATOM 1350 C CA . PHE B 1 17 ? -15.52300 22.01700 18.04600 1.000 23.21245 24 PHE B CA 1
ATOM 1351 C C . PHE B 1 17 ? -15.11300 23.30900 17.36400 1.000 27.59608 24 PHE B C 1
ATOM 1352 O O . PHE B 1 17 ? -15.81400 24.28500 17.41600 1.000 29.36292 24 PHE B O 1
ATOM 1360 N N . PRO B 1 18 ? -13.87800 23.24900 16.71600 1.000 29.62391 25 PRO B N 1
ATOM 1361 C CA . PRO B 1 18 ? -13.43500 24.54300 16.17000 1.000 30.38560 25 PRO B CA 1
ATOM 1362 C C . PRO B 1 18 ? -14.19500 24.95700 14.93300 1.000 34.09108 25 PRO B C 1
ATOM 1363 O O . PRO B 1 18 ? -14.66000 24.12100 14.23300 1.000 39.17000 25 PRO B O 1
ATOM 1367 N N . ALA B 1 19 ? -14.27400 26.25000 14.67400 1.000 35.63385 26 ALA B N 1
ATOM 1368 C CA . ALA B 1 19 ? -14.85100 26.76800 13.45400 1.000 37.67061 26 ALA B CA 1
ATOM 1369 C C . ALA B 1 19 ? -14.11400 26.34800 12.22200 1.000 39.66066 26 ALA B C 1
ATOM 1370 O O . ALA B 1 19 ? -14.71600 26.07100 11.22600 1.000 49.03717 26 ALA B O 1
ATOM 1372 N N . ASP B 1 20 ? -12.80100 26.30200 12.29100 1.000 44.05493 27 ASP B N 1
ATOM 1373 C CA . ASP B 1 20 ? -11.97400 26.13200 11.10600 1.000 45.08604 27 ASP B CA 1
ATOM 1374 C C . ASP B 1 20 ? -11.62900 24.66600 10.85400 1.000 44.48419 27 ASP B C 1
ATOM 1375 O O . ASP B 1 20 ? -10.63800 24.32000 10.26100 1.000 46.69129 27 ASP B O 1
ATOM 1380 N N . ARG B 1 21 ? -12.49700 23.80800 11.34100 1.000 46.21281 28 ARG B N 1
ATOM 1381 C CA . ARG B 1 21 ? -12.30200 22.38100 11.33000 1.000 41.73402 28 ARG B CA 1
ATOM 1382 C C . ARG B 1 21 ? -12.15800 21.85200 9.90300 1.000 45.98458 28 ARG B C 1
ATOM 1383 O O . ARG B 1 21 ? -11.43600 20.90000 9.67200 1.000 45.83177 28 ARG B O 1
ATOM 1391 N N . GLU B 1 22 ? -12.88700 22.45600 8.97900 1.000 43.70070 29 GLU B N 1
ATOM 1392 C CA . GLU B 1 22 ? -12.80000 22.14000 7.56600 1.000 47.01765 29 GLU B CA 1
ATOM 1393 C C . GLU B 1 22 ? -11.42500 22.44300 6.97000 1.000 45.39989 29 GLU B C 1
ATOM 1394 O O . GLU B 1 22 ? -10.98000 21.76800 6.06400 1.000 44.30705 29 GLU B O 1
ATOM 1400 N N . GLN B 1 23 ? -10.81600 23.52200 7.42600 1.000 46.24043 30 GLN B N 1
ATOM 1401 C CA . GLN B 1 23 ? -9.56600 24.03400 6.87600 1.000 45.36451 30 GLN B CA 1
ATOM 1402 C C . GLN B 1 23 ? -8.32900 23.87100 7.78500 1.000 43.61069 30 GLN B C 1
ATOM 1403 O O . GLN B 1 23 ? -7.37200 24.56800 7.65300 1.000 41.00500 30 GLN B O 1
ATOM 1409 N N . ILE B 1 24 ? -8.36400 22.91900 8.69500 1.000 38.05880 31 ILE B N 1
ATOM 1410 C CA . ILE B 1 24 ? -7.31200 22.70700 9.65700 1.000 38.18327 31 ILE B CA 1
ATOM 1411 C C . ILE B 1 24 ? -6.64100 21.34500 9.53700 1.000 33.95320 31 ILE B C 1
ATOM 1412 O O . ILE B 1 24 ? -7.29600 20.38700 9.28500 1.000 33.40437 31 ILE B O 1
ATOM 1417 N N . SER B 1 25 ? -5.33500 21.28300 9.75100 1.000 28.23303 32 SER B N 1
ATOM 1418 C CA . SER B 1 25 ? -4.58400 20.02900 9.80200 1.000 33.01847 32 SER B CA 1
ATOM 1419 C C . SER B 1 25 ? -4.81100 19.13900 11.03500 1.000 30.00935 32 SER B C 1
ATOM 1420 O O . SER B 1 25 ? -5.03800 19.62000 12.10900 1.000 29.87798 32 SER B O 1
ATOM 1423 N N . ARG B 1 26 ? -4.69300 17.83900 10.83600 1.000 32.61870 33 ARG B N 1
ATOM 1424 C CA . ARG B 1 26 ? -4.77700 16.78400 11.83500 1.000 29.49336 33 ARG B CA 1
ATOM 1425 C C . ARG B 1 26 ? -3.89700 17.13800 13.01600 1.000 26.79194 33 ARG B C 1
ATOM 1426 O O . ARG B 1 26 ? -4.35300 17.13600 14.16600 1.000 27.75081 33 ARG B O 1
ATOM 1434 N N . ASP B 1 27 ? -2.66400 17.56200 12.74000 1.000 28.65565 34 ASP B N 1
ATOM 1435 C CA . ASP B 1 27 ? -1.79900 18.00000 13.82500 1.000 30.57995 34 ASP B CA 1
ATOM 1436 C C . ASP B 1 27 ? -2.40900 19.16800 14.58600 1.000 28.73607 34 ASP B C 1
ATOM 1437 O O . ASP B 1 27 ? -2.52200 19.11800 15.81200 1.000 30.47889 34 ASP B O 1
ATOM 1442 N N . GLU B 1 28 ? -2.81000 20.23400 13.88800 1.000 27.29665 35 GLU B N 1
ATOM 1443 C CA . GLU B 1 28 ? -3.35700 21.38600 14.60200 1.000 27.33233 35 GLU B CA 1
ATOM 1444 C C . GLU B 1 28 ? -4.63800 21.02000 15.34300 1.000 23.76702 35 GLU B C 1
ATOM 1445 O O . GLU B 1 28 ? -4.82000 21.40000 16.50500 1.000 22.53298 35 GLU B O 1
ATOM 1451 N N . LEU B 1 29 ? -5.53100 20.28400 14.67700 1.000 25.99122 36 LEU B N 1
ATOM 1452 C CA . LEU B 1 29 ? -6.77700 19.82900 15.29000 1.000 27.08105 36 LEU B CA 1
ATOM 1453 C C . LEU B 1 29 ? -6.51400 18.99500 16.54100 1.000 25.80035 36 LEU B C 1
ATOM 1454 O O . LEU B 1 29 ? -7.16500 19.19100 17.58000 1.000 23.57910 36 LEU B O 1
ATOM 1459 N N . TYR B 1 30 ? -5.54600 18.07300 16.46300 1.000 23.35438 37 TYR B N 1
ATOM 1460 C CA . TYR B 1 30 ? -5.25700 17.17700 17.58200 1.000 22.03186 37 TYR B CA 1
ATOM 1461 C C . TYR B 1 30 ? -4.56700 17.90700 18.72600 1.000 23.14045 37 TYR B C 1
ATOM 1462 O O . TYR B 1 30 ? -4.81200 17.59800 19.89900 1.000 22.56057 37 TYR B O 1
ATOM 1471 N N . ARG B 1 31 ? -3.70400 18.88400 18.42000 1.000 25.04656 38 ARG B N 1
ATOM 1472 C CA . ARG B 1 31 ? -3.10400 19.66500 19.49900 1.000 24.52989 38 ARG B CA 1
ATOM 1473 C C . ARG B 1 31 ? -4.16700 20.43600 20.26900 1.000 19.08241 38 ARG B C 1
ATOM 1474 O O . ARG B 1 31 ? -4.08600 20.55200 21.49500 1.000 23.90491 38 ARG B O 1
ATOM 1482 N N . GLN B 1 32 ? -5.19000 20.94100 19.57600 1.000 21.21983 39 GLN B N 1
ATOM 1483 C CA . GLN B 1 32 ? -6.27600 21.64200 20.26100 1.000 23.56141 39 GLN B CA 1
ATOM 1484 C C . GLN B 1 32 ? -7.12400 20.68300 21.09000 1.000 22.91071 39 GLN B C 1
ATOM 1485 O O . GLN B 1 32 ? -7.52100 21.01300 22.21900 1.000 19.09998 39 GLN B O 1
ATOM 1491 N N . TYR B 1 33 ? -7.40600 19.49100 20.55400 1.000 21.20416 40 TYR B N 1
ATOM 1492 C CA . TYR B 1 33 ? -8.08400 18.46400 21.34200 1.000 18.28444 40 TYR B CA 1
ATOM 1493 C C . TYR B 1 33 ? -7.30600 18.16000 22.61800 1.000 15.53125 40 TYR B C 1
ATOM 1494 O O . TYR B 1 33 ? -7.86900 18.15300 23.72000 1.000 19.19206 40 TYR B O 1
ATOM 1503 N N . GLU B 1 34 ? -5.99700 17.92700 22.49100 1.000 17.41693 41 GLU B N 1
ATOM 1504 C CA . GLU B 1 34 ? -5.18100 17.58800 23.65500 1.000 19.72244 41 GLU B CA 1
ATOM 1505 C C . GLU B 1 34 ? -5.16200 18.72100 24.67700 1.000 21.98905 41 GLU B C 1
ATOM 1506 O O . GLU B 1 34 ? -5.19600 18.46900 25.88900 1.000 21.00800 41 GLU B O 1
ATOM 1512 N N . GLU B 1 35 ? -5.08300 19.97300 24.21100 1.000 18.07780 42 GLU B N 1
ATOM 1513 C CA . GLU B 1 35 ? -5.20400 21.10600 25.12400 1.000 20.32771 42 GLU B CA 1
ATOM 1514 C C . GLU B 1 35 ? -6.50400 21.02300 25.91900 1.000 20.05111 42 GLU B C 1
ATOM 1515 O O . GLU B 1 35 ? -6.50000 21.07700 27.15700 1.000 22.76539 42 GLU B O 1
ATOM 1521 N N . ALA B 1 36 ? -7.62100 20.84700 25.21300 1.000 19.72721 43 ALA B N 1
ATOM 1522 C CA . ALA B 1 36 ? -8.93100 20.73500 25.84600 1.000 19.24654 43 ALA B CA 1
ATOM 1523 C C . ALA B 1 36 ? -8.99300 19.57100 26.82800 1.000 20.82624 43 ALA B C 1
ATOM 1524 O O . ALA B 1 36 ? -9.57100 19.69700 27.91300 1.000 18.74342 43 ALA B O 1
ATOM 1526 N N . ILE B 1 37 ? -8.42700 18.42200 26.45900 1.000 17.11351 44 ILE B N 1
ATOM 1527 C CA . ILE B 1 37 ? -8.48100 17.26900 27.35600 1.000 18.47729 44 ILE B CA 1
ATOM 1528 C C . ILE B 1 37 ? -7.62600 17.51200 28.59200 1.000 16.45660 44 ILE B C 1
ATOM 1529 O O . ILE B 1 37 ? -8.02800 17.18400 29.71300 1.000 19.45303 44 ILE B O 1
ATOM 1534 N N . SER B 1 38 ? -6.43300 18.09400 28.41300 1.000 22.84472 45 SER B N 1
ATOM 1535 C CA . SER B 1 38 ? -5.60000 18.42500 29.56500 1.000 22.37833 45 SER B CA 1
ATOM 1536 C C . SER B 1 38 ? -6.27800 19.46400 30.45300 1.000 20.66850 45 SER B C 1
ATOM 1537 O O . SER B 1 38 ? -6.16400 19.40900 31.68200 1.000 26.26840 45 SER B O 1
ATOM 1540 N N . LEU B 1 39 ? -7.00300 20.40600 29.85500 1.000 19.76206 46 LEU B N 1
ATOM 1541 C CA . LEU B 1 39 ? -7.72100 21.39300 30.66200 1.000 19.82184 46 LEU B CA 1
ATOM 1542 C C . LEU B 1 39 ? -8.78300 20.71900 31.51500 1.000 25.12594 46 LEU B C 1
ATOM 1543 O O . LEU B 1 39 ? -8.85100 20.93200 32.73300 1.000 26.32727 46 LEU B O 1
ATOM 1548 N N . VAL B 1 40 ? -9.62200 19.89200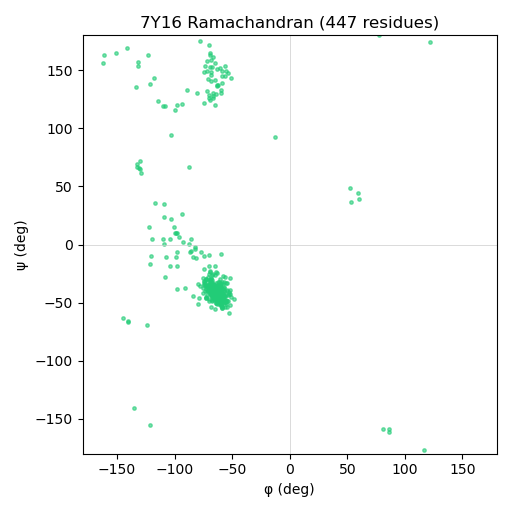 30.88500 1.000 23.87146 47 VAL B N 1
ATOM 1549 C CA . VAL B 1 40 ? -10.62200 19.12200 31.62400 1.000 22.37612 47 VAL B CA 1
ATOM 1550 C C . VAL B 1 40 ? -9.96400 18.32100 32.74300 1.000 25.12192 47 VAL B C 1
ATOM 1551 O O . VAL B 1 40 ? -10.40900 18.35500 33.89700 1.000 25.94405 47 VAL B O 1
ATOM 1555 N N . GLU B 1 41 ? -8.88300 17.59700 32.42400 1.000 26.08786 48 GLU B N 1
ATOM 1556 C CA . GLU B 1 41 ? -8.17300 16.83700 33.45200 1.000 29.12318 48 GLU B CA 1
ATOM 1557 C C . GLU B 1 41 ? -7.79500 17.72100 34.63400 1.000 34.16608 48 GLU B C 1
ATOM 1558 O O . GLU B 1 41 ? -7.84200 17.28400 35.79000 1.000 36.07406 48 GLU B O 1
ATOM 1564 N N . MET B 1 42 ? -7.35500 18.93100 34.32800 1.000 31.72828 49 MET B N 1
ATOM 1565 C CA . MET B 1 42 ? -6.99000 19.94300 35.30400 1.000 35.16723 49 MET B CA 1
ATOM 1566 C C . MET B 1 42 ? -8.14400 20.50800 36.13100 1.000 36.47604 49 MET B C 1
ATOM 1567 O O . MET B 1 42 ? -8.04000 20.63500 37.32500 1.000 42.02328 49 MET B O 1
ATOM 1572 N N . TYR B 1 43 ? -9.25100 20.81700 35.50000 1.000 34.34643 50 TYR B N 1
ATOM 1573 C CA . TYR B 1 43 ? -10.46700 21.21400 36.20200 1.000 33.74834 50 TYR B CA 1
ATOM 1574 C C . TYR B 1 43 ? -10.96100 20.09500 37.10800 1.000 39.81907 50 TYR B C 1
ATOM 1575 O O . TYR B 1 43 ? -11.38500 20.34500 38.24300 1.000 39.27347 50 TYR B O 1
ATOM 1584 N N . SER B 1 44 ? -10.90000 18.85000 36.62200 1.000 37.63376 51 SER B N 1
ATOM 1585 C CA . SER B 1 44 ? -11.44600 17.71900 37.36600 1.000 40.23202 51 SER B CA 1
ATOM 1586 C C . SER B 1 44 ? -10.65400 17.43100 38.63100 1.000 44.21867 51 SER B C 1
ATOM 1587 O O . SER B 1 44 ? -11.20200 16.87300 39.58900 1.000 47.70895 51 SER B O 1
ATOM 1590 N N . SER B 1 45 ? -9.37000 17.79100 38.65600 1.000 48.84558 52 SER B N 1
ATOM 1591 C CA . SER B 1 45 ? -8.55100 17.53400 39.83600 1.000 50.87116 52 SER B CA 1
ATOM 1592 C C . SER B 1 45 ? -9.04900 18.33000 41.03500 1.000 52.19152 52 SER B C 1
ATOM 1593 O O . SER B 1 45 ? -9.26400 17.77800 42.12300 1.000 57.86626 52 SER B O 1
ATOM 1596 N N . ARG B 1 46 ? -9.12100 19.63000 40.82200 1.000 50.04082 53 ARG B N 1
ATOM 1597 C CA . ARG B 1 46 ? -9.58000 20.60200 41.79100 1.000 50.89180 53 ARG B CA 1
ATOM 1598 C C . ARG B 1 46 ? -11.02700 20.60200 42.21500 1.000 51.06099 53 ARG B C 1
ATOM 1599 O O . ARG B 1 46 ? -11.31600 20.62000 43.38900 1.000 53.65325 53 ARG B O 1
ATOM 1607 N N . THR B 1 47 ? -11.93200 20.53600 41.25300 1.000 47.28513 54 THR B N 1
ATOM 1608 C CA . THR B 1 47 ? -13.32700 20.84500 41.44800 1.000 44.94374 54 THR B CA 1
ATOM 1609 C C . THR B 1 47 ? -14.20300 19.88800 40.67200 1.000 45.69277 54 THR B C 1
ATOM 1610 O O . THR B 1 47 ? -13.80400 19.25200 39.69500 1.000 41.50081 54 THR B O 1
ATOM 1614 N N . ARG B 1 48 ? -15.46000 20.01600 41.02500 1.000 43.43586 55 ARG B N 1
ATOM 1615 C CA . ARG B 1 48 ? -16.49000 19.26300 40.42600 1.000 45.89131 55 ARG B CA 1
ATOM 1616 C C . ARG B 1 48 ? -16.69600 19.71800 38.99400 1.000 43.62634 55 ARG B C 1
ATOM 1617 O O . ARG B 1 48 ? -16.97200 20.85900 38.69900 1.000 43.40370 55 ARG B O 1
ATOM 1625 N N . VAL B 1 49 ? -16.59300 18.73100 38.11200 1.000 37.00782 56 VAL B N 1
ATOM 1626 C CA . VAL B 1 49 ? -16.74800 18.86600 36.67300 1.000 33.62747 56 VAL B CA 1
ATOM 1627 C C . VAL B 1 49 ? -17.88500 17.96200 36.14600 1.000 28.95096 56 VAL B C 1
ATOM 1628 O O . VAL B 1 49 ? -18.02500 16.84300 36.55500 1.000 23.72784 56 VAL B O 1
ATOM 1632 N N . SER B 1 50 ? -18.67500 18.49600 35.24300 1.000 23.29949 57 SER B N 1
ATOM 1633 C CA . SER B 1 50 ? -19.85800 17.80000 34.76200 1.000 21.98958 57 SER B CA 1
ATOM 1634 C C . SER B 1 50 ? -19.49200 16.52200 34.00500 1.000 22.16506 57 SER B C 1
ATOM 1635 O O . SER B 1 50 ? -18.38900 16.37200 33.46900 1.000 15.57835 57 SER B O 1
ATOM 1638 N N . HIS B 1 51 ? -20.45000 15.59000 33.97400 1.000 20.16076 58 HIS B N 1
ATOM 1639 C CA . HIS B 1 51 ? -20.26000 14.35100 33.23000 1.000 21.68683 58 HIS B CA 1
ATOM 1640 C C . HIS B 1 51 ? -20.02500 14.62800 31.75400 1.000 17.12078 58 HIS B C 1
ATOM 1641 O O . HIS B 1 51 ? -19.16900 13.99500 31.12700 1.000 19.81598 58 HIS B O 1
ATOM 1648 N N . ILE B 1 52 ? -20.77500 15.56500 31.17100 1.000 15.56490 59 ILE B N 1
ATOM 1649 C CA . ILE B 1 52 ? -20.63300 15.80600 29.73800 1.000 15.05301 59 ILE B CA 1
ATOM 1650 C C . ILE B 1 52 ? -19.24000 16.33700 29.41700 1.000 17.59103 59 ILE B C 1
ATOM 1651 O O . ILE B 1 52 ? -18.66200 16.00600 28.37400 1.000 12.55227 59 ILE B O 1
ATOM 1656 N N . LEU B 1 53 ? -18.68000 17.15200 30.29900 1.000 14.69385 60 LEU B N 1
ATOM 1657 C CA . LEU B 1 53 ? -17.31800 17.58400 30.06700 1.000 16.48471 60 LEU B CA 1
ATOM 1658 C C . LEU B 1 53 ? -16.31200 16.45400 30.16100 1.000 16.30623 60 LEU B C 1
ATOM 1659 O O . LEU B 1 53 ? -15.47400 16.33600 29.32300 1.000 14.69000 60 LEU B O 1
ATOM 1664 N N . GLN B 1 54 ? -16.43200 15.63000 31.19200 1.000 14.22715 61 GLN B N 1
ATOM 1665 C CA . GLN B 1 54 ? -15.52900 14.49200 31.30900 1.000 13.73761 61 GLN B CA 1
ATOM 1666 C C . GLN B 1 54 ? -15.65600 13.52100 30.13300 1.000 12.81976 61 GLN B C 1
ATOM 1667 O O . GLN B 1 54 ? -14.68100 13.09800 29.61100 1.000 15.59581 61 GLN B O 1
ATOM 1673 N N . SER B 1 55 ? -16.87900 13.19700 29.74100 1.000 14.65613 62 SER B N 1
ATOM 1674 C CA . SER B 1 55 ? -17.08500 12.27100 28.62600 1.000 14.68924 62 SER B CA 1
ATOM 1675 C C . SER B 1 55 ? -16.63700 12.86500 27.30400 1.000 11.56513 62 SER B C 1
ATOM 1676 O O . SER B 1 55 ? -16.09000 12.15000 26.46600 1.000 11.01220 62 SER B O 1
ATOM 1679 N N . THR B 1 56 ? -16.87800 14.15800 27.07700 1.000 12.71508 63 THR B N 1
ATOM 1680 C CA . THR B 1 56 ? -16.38900 14.77900 25.84900 1.000 12.90008 63 THR B CA 1
ATOM 1681 C C . THR B 1 56 ? -14.87100 14.65200 25.74200 1.000 12.09582 63 THR B C 1
ATOM 1682 O O . THR B 1 56 ? -14.34300 14.30500 24.67900 1.000 11.30357 63 THR B O 1
ATOM 1686 N N . ALA B 1 57 ? -14.16300 14.87000 26.84900 1.000 13.44907 64 ALA B N 1
ATOM 1687 C CA . ALA B 1 57 ? -12.71200 14.72100 26.85500 1.000 11.73869 64 ALA B CA 1
ATOM 1688 C C . ALA B 1 57 ? -12.29000 13.29400 26.48000 1.000 12.41209 64 ALA B C 1
ATOM 1689 O O . ALA B 1 57 ? -11.45300 13.09700 25.58800 1.000 10.89257 64 ALA B O 1
ATOM 1691 N N . HIS B 1 58 ? -12.86200 12.28200 27.14200 1.000 10.34182 65 HIS B N 1
ATOM 1692 C CA . HIS B 1 58 ? -12.48300 10.90800 26.80700 1.000 10.25581 65 HIS B CA 1
ATOM 1693 C C . HIS B 1 58 ? -12.95500 10.50500 25.41100 1.000 11.54336 65 HIS B C 1
ATOM 1694 O O . HIS B 1 58 ? -12.27000 9.72300 24.72500 1.000 10.40011 65 HIS B O 1
ATOM 1701 N N . LEU B 1 59 ? -14.11200 11.01000 24.96800 1.000 9.88579 66 LEU B N 1
ATOM 1702 C CA . LEU B 1 59 ? -14.56000 10.69800 23.60900 1.000 9.05766 66 LEU B CA 1
ATOM 1703 C C . LEU B 1 59 ? -13.56200 11.19200 22.56600 1.000 13.51816 66 LEU B C 1
ATOM 1704 O O . LEU B 1 59 ? -13.24200 10.47000 21.61100 1.000 8.92628 66 LEU B O 1
ATOM 1709 N N . PHE B 1 60 ? -13.05800 12.42300 22.72000 1.000 12.57706 67 PHE B N 1
ATOM 1710 C CA . PHE B 1 60 ? -12.07400 12.89800 21.75000 1.000 10.18717 67 PHE B CA 1
ATOM 1711 C C . PHE B 1 60 ? -10.74600 12.15400 21.88200 1.000 12.96897 67 PHE B C 1
ATOM 1712 O O . PHE B 1 60 ? -10.07600 11.90600 20.87000 1.000 14.47860 67 PHE B O 1
ATOM 1720 N N . SER B 1 61 ? -10.36100 11.76500 23.10200 1.000 11.27659 68 SER B N 1
ATOM 1721 C CA . SER B 1 61 ? -9.21300 10.87100 23.26900 1.000 13.70192 68 SER B CA 1
ATOM 1722 C C . SER B 1 61 ? -9.40400 9.57200 22.49400 1.000 14.02876 68 SER B C 1
ATOM 1723 O O . SER B 1 61 ? -8.46800 9.07100 21.85600 1.000 13.26243 68 SER B O 1
ATOM 1726 N N . ALA B 1 62 ? -10.60500 8.98300 22.57500 1.000 9.98136 69 ALA B N 1
ATOM 1727 C CA . ALA B 1 62 ? -10.87500 7.75300 21.83600 1.000 8.24068 69 ALA B CA 1
ATOM 1728 C C . ALA B 1 62 ? -10.90700 8.01000 20.33600 1.000 11.45410 69 ALA B C 1
ATOM 1729 O O . ALA B 1 62 ? -10.42600 7.19100 19.54700 1.000 10.69028 69 ALA B O 1
ATOM 1731 N N . LEU B 1 63 ? -11.48100 9.13700 19.91700 1.000 10.17358 70 LEU B N 1
ATOM 1732 C CA . LEU B 1 63 ? -11.53200 9.43300 18.48500 1.000 11.28344 70 LEU B CA 1
ATOM 1733 C C . LEU B 1 63 ? -10.13100 9.52600 17.88300 1.000 11.47293 70 LEU B C 1
ATOM 1734 O O . LEU B 1 63 ? -9.84500 8.92400 16.84000 1.000 11.42634 70 LEU B O 1
ATOM 1739 N N . MET B 1 64 ? -9.24500 10.28300 18.52700 1.000 11.03792 71 MET B N 1
ATOM 1740 C CA . MET B 1 64 ? -7.87900 10.39900 18.02700 1.000 14.00809 71 MET B CA 1
ATOM 1741 C C . MET B 1 64 ? -7.21000 9.03900 17.92500 1.000 14.39011 71 MET B C 1
ATOM 1742 O O . MET B 1 64 ? -6.54600 8.73900 16.92400 1.000 13.80434 71 MET B O 1
ATOM 1747 N N . MET B 1 65 ? -7.40000 8.18900 18.93500 1.000 12.27774 72 MET B N 1
ATOM 1748 C CA . MET B 1 65 ? -6.77600 6.87300 18.88000 1.000 12.27474 72 MET B CA 1
ATOM 1749 C C . MET B 1 65 ? -7.36700 6.04400 17.75100 1.000 14.27860 72 MET B C 1
ATOM 1750 O O . MET B 1 65 ? -6.64300 5.31400 17.06800 1.000 15.62818 72 MET B O 1
ATOM 1755 N N . LEU B 1 66 ? -8.65000 6.16600 17.53000 1.000 11.74113 73 LEU B N 1
ATOM 1756 C CA . LEU B 1 66 ? -9.27800 5.48300 16.42900 1.000 11.84605 73 LEU B CA 1
ATOM 1757 C C . LEU B 1 66 ? -8.81400 5.96200 15.07200 1.000 14.82500 73 LEU B C 1
ATOM 1758 O O . LEU B 1 66 ? -8.55200 5.20400 14.22500 1.000 15.31399 73 LEU B O 1
ATOM 1763 N N . GLU B 1 67 ? -8.72500 7.25000 14.90000 1.000 13.38837 74 GLU B N 1
ATOM 1764 C CA . GLU B 1 67 ? -8.31500 7.75000 13.59400 1.000 16.04958 74 GLU B CA 1
ATOM 1765 C C . GLU B 1 67 ? -6.84400 7.46200 13.33000 1.000 18.40382 74 GLU B C 1
ATOM 1766 O O . GLU B 1 67 ? -6.44000 7.30000 12.17400 1.000 21.87228 74 GLU B O 1
ATOM 1772 N N . SER B 1 68 ? -6.04000 7.36600 14.38300 1.000 19.06483 75 SER B N 1
ATOM 1773 C CA . SER B 1 68 ? -4.61400 7.11100 14.25600 1.000 18.24168 75 SER B CA 1
ATOM 1774 C C . SER B 1 68 ? -4.27500 5.63300 14.08500 1.000 21.49851 75 SER B C 1
ATOM 1775 O O . SER B 1 68 ? -3.09200 5.30600 13.92400 1.000 21.65936 75 SER B O 1
ATOM 1778 N N . PHE B 1 69 ? -5.26500 4.73900 14.10600 1.000 18.66657 76 PHE B N 1
ATOM 1779 C CA . PHE B 1 69 ? -4.99600 3.30800 13.97400 1.000 16.50171 76 PHE B CA 1
ATOM 1780 C C . PHE B 1 69 ? -4.55100 2.96900 12.55500 1.000 19.91440 76 PHE B C 1
ATOM 1781 O O . PHE B 1 69 ? -5.22300 3.31700 11.58400 1.000 18.46665 76 PHE B O 1
ATOM 1789 N N . GLU B 1 70 ? -3.41600 2.31200 12.44700 1.000 18.85429 77 GLU B N 1
ATOM 1790 C CA . GLU B 1 70 ? -2.82100 1.99500 11.16000 1.000 25.27458 77 GLU B CA 1
ATOM 1791 C C . GLU B 1 70 ? -2.55100 0.53400 10.84700 1.000 22.94596 77 GLU B C 1
ATOM 1792 O O . GLU B 1 70 ? -1.79400 0.24700 9.95300 1.000 24.32734 77 GLU B O 1
ATOM 1798 N N . GLY B 1 71 ? -3.11700 -0.37600 11.58900 1.000 16.34081 78 GLY B N 1
ATOM 1799 C CA . GLY B 1 71 ? -2.92500 -1.79900 11.33100 1.000 17.52345 78 GLY B CA 1
ATOM 1800 C C . GLY B 1 71 ? -2.34100 -2.50300 12.52800 1.000 15.84590 78 GLY B C 1
ATOM 1801 O O . GLY B 1 71 ? -1.93900 -1.90600 13.52300 1.000 15.21958 78 GLY B O 1
ATOM 1802 N N . GLY B 1 72 ? -2.25900 -3.81500 12.39700 1.000 14.35211 79 GLY B N 1
ATOM 1803 C CA . GLY B 1 72 ? -1.84800 -4.63500 13.51600 1.000 15.95142 79 GLY B CA 1
ATOM 1804 C C . GLY B 1 72 ? -3.03900 -4.97900 14.39000 1.000 12.17030 79 GLY B C 1
ATOM 1805 O O . GLY B 1 72 ? -4.19400 -4.94000 13.96700 1.000 14.62691 79 GLY B O 1
ATOM 1806 N N . LEU B 1 73 ? -2.74300 -5.33500 15.62900 1.000 14.26299 80 LEU B N 1
ATOM 1807 C CA . LEU B 1 73 ? -3.79400 -5.71000 16.56600 1.000 11.35624 80 LEU B CA 1
ATOM 1808 C C . LEU B 1 73 ? -4.61700 -4.48800 16.96700 1.000 9.71215 80 LEU B C 1
ATOM 1809 O O . LEU B 1 73 ? -4.06500 -3.46700 17.38300 1.000 11.23350 80 LEU B O 1
ATOM 1814 N N . ASP B 1 74 ? -5.94000 -4.60200 16.84800 1.000 10.70823 81 ASP B N 1
ATOM 1815 C CA . ASP B 1 74 ? -6.84900 -3.49400 17.12100 1.000 10.84667 81 ASP B CA 1
ATOM 1816 C C . ASP B 1 74 ? -7.42300 -3.52700 18.53200 1.000 9.74465 81 ASP B C 1
ATOM 1817 O O . ASP B 1 74 ? -8.26800 -2.68800 18.86900 1.000 6.91885 81 ASP B O 1
ATOM 1822 N N . ASP B 1 75 ? -6.95100 -4.44000 19.38500 1.000 10.14875 82 ASP B N 1
ATOM 1823 C CA . ASP B 1 75 ? -7.62600 -4.62800 20.66700 1.000 9.98951 82 ASP B CA 1
ATOM 1824 C C . ASP B 1 75 ? -7.57800 -3.37400 21.53700 1.000 7.36384 82 ASP B C 1
ATOM 1825 O O . ASP B 1 75 ? -8.59400 -3.00200 22.12200 1.000 7.41594 82 ASP B O 1
ATOM 1830 N N . THR B 1 76 ? -6.42600 -2.69900 21.62500 1.000 7.72186 83 THR B N 1
ATOM 1831 C CA . THR B 1 76 ? -6.32800 -1.59400 22.58300 1.000 9.99394 83 THR B CA 1
ATOM 1832 C C . THR B 1 76 ? -7.19500 -0.40900 22.17400 1.000 8.38656 83 THR B C 1
ATOM 1833 O O . THR B 1 76 ? -7.81000 0.23600 23.03300 1.000 7.91257 83 THR B O 1
ATOM 1837 N N . VAL B 1 77 ? -7.30600 -0.12200 20.87400 1.000 8.14451 84 VAL B N 1
ATOM 1838 C CA . VAL B 1 77 ? -8.16400 1.00200 20.49100 1.000 9.83229 84 VAL B CA 1
ATOM 1839 C C . VAL B 1 77 ? -9.62400 0.66700 20.76000 1.000 8.72382 84 VAL B C 1
ATOM 1840 O O . VAL B 1 77 ? -10.41400 1.54700 21.13400 1.000 7.93535 84 VAL B O 1
ATOM 1844 N N . ARG B 1 78 ? -10.00900 -0.60800 20.56100 1.000 5.66300 85 ARG B N 1
ATOM 1845 C CA . ARG B 1 78 ? -11.37400 -1.03800 20.84900 1.000 7.01616 85 ARG B CA 1
ATOM 1846 C C . ARG B 1 78 ? -11.65200 -1.02300 22.34700 1.000 7.47621 85 ARG B C 1
ATOM 1847 O O . ARG B 1 78 ? -12.74200 -0.62500 22.77100 1.000 6.87213 85 ARG B O 1
ATOM 1855 N N . LEU B 1 79 ? -10.68900 -1.47200 23.15500 1.000 6.65494 86 LEU B N 1
ATOM 1856 C CA . LEU B 1 79 ? -10.87300 -1.43400 24.60500 1.000 6.10890 86 LEU B CA 1
ATOM 1857 C C . LEU B 1 79 ? -11.00400 0.00600 25.09200 1.000 6.50072 86 LEU B C 1
ATOM 1858 O O . LEU B 1 79 ? -11.89200 0.32100 25.89800 1.000 5.75948 86 LEU B O 1
ATOM 1863 N N . THR B 1 80 ? -10.14600 0.89800 24.58400 1.000 6.33810 87 THR B N 1
ATOM 1864 C CA . THR B 1 80 ? -10.24000 2.32700 24.90000 1.000 7.64295 87 THR B CA 1
ATOM 1865 C C . THR B 1 80 ? -11.61400 2.89300 24.55000 1.000 5.28131 87 THR B C 1
ATOM 1866 O O . THR B 1 80 ? -12.27700 3.52000 25.38500 1.000 5.60289 87 THR B O 1
ATOM 1870 N N . ALA B 1 81 ? -12.05100 2.69400 23.30400 1.000 5.12944 88 ALA B N 1
ATOM 1871 C CA . ALA B 1 81 ? -13.32200 3.24900 22.86200 1.000 6.67102 88 ALA B CA 1
ATOM 1872 C C . ALA B 1 81 ? -14.48700 2.66100 23.64300 1.000 7.18687 88 ALA B C 1
ATOM 1873 O O . ALA B 1 81 ? -15.42600 3.38000 24.00500 1.000 7.94941 88 ALA B O 1
ATOM 1875 N N . SER B 1 82 ? -14.44800 1.35100 23.90500 1.000 7.21900 89 SER B N 1
ATOM 1876 C CA . SER B 1 82 ? -15.55100 0.69800 24.59800 1.000 6.61035 89 SER B CA 1
ATOM 1877 C C . SER B 1 82 ? -15.69700 1.23600 26.00900 1.000 7.22186 89 SER B C 1
ATOM 1878 O O . SER B 1 82 ? -16.81600 1.41600 26.49900 1.000 7.41752 89 SER B O 1
ATOM 1881 N N . MET B 1 83 ? -14.57900 1.44300 26.70800 1.000 7.57163 90 MET B N 1
ATOM 1882 C CA . MET B 1 83 ? -14.66500 1.96200 28.07100 1.000 8.00056 90 MET B CA 1
ATOM 1883 C C . MET B 1 83 ? -15.24500 3.37100 28.07200 1.000 7.31012 90 MET B C 1
ATOM 1884 O O . MET B 1 83 ? -16.02700 3.73700 28.95900 1.000 8.24696 90 MET B O 1
ATOM 1889 N N . THR B 1 84 ? -14.87000 4.16800 27.07500 1.000 7.90078 91 THR B N 1
ATOM 1890 C CA . THR B 1 84 ? -15.38400 5.52800 26.96700 1.000 8.28705 91 THR B CA 1
ATOM 1891 C C . THR B 1 84 ? -16.89900 5.52300 26.79100 1.000 11.07488 91 THR B C 1
ATOM 1892 O O . THR B 1 84 ? -17.62200 6.26700 27.46600 1.000 9.04006 91 THR B O 1
ATOM 1896 N N . ILE B 1 85 ? -17.40000 4.68800 25.87700 1.000 7.41309 92 ILE B N 1
ATOM 1897 C CA . ILE B 1 85 ? -18.84500 4.63000 25.64200 1.000 7.74903 92 ILE B CA 1
ATOM 1898 C C . ILE B 1 85 ? -19.59000 4.13800 26.87600 1.000 9.34697 92 ILE B C 1
ATOM 1899 O O . ILE B 1 85 ? -20.68100 4.63500 27.19000 1.000 9.01669 92 ILE B O 1
ATOM 1904 N N . ILE B 1 86 ? -19.05100 3.12800 27.56800 1.000 8.42575 93 ILE B N 1
ATOM 1905 C CA . ILE B 1 86 ? -19.73800 2.61200 28.75600 1.000 8.95609 93 ILE B CA 1
ATOM 1906 C C . ILE B 1 86 ? -19.89200 3.70800 29.80200 1.000 8.64959 93 ILE B C 1
ATOM 1907 O O . ILE B 1 86 ? -20.95000 3.85100 30.42600 1.000 10.07066 93 ILE B O 1
ATOM 1912 N N . ARG B 1 87 ? -18.84000 4.48600 30.02200 1.000 8.68865 94 ARG B N 1
ATOM 1913 C CA . ARG B 1 87 ? -18.91200 5.51400 31.05600 1.000 10.13305 94 ARG B CA 1
ATOM 1914 C C . ARG B 1 87 ? -19.80300 6.67100 30.62400 1.000 11.19532 94 ARG B C 1
ATOM 1915 O O . ARG B 1 87 ? -20.53100 7.24900 31.44500 1.000 10.97223 94 ARG B O 1
ATOM 1923 N N . PH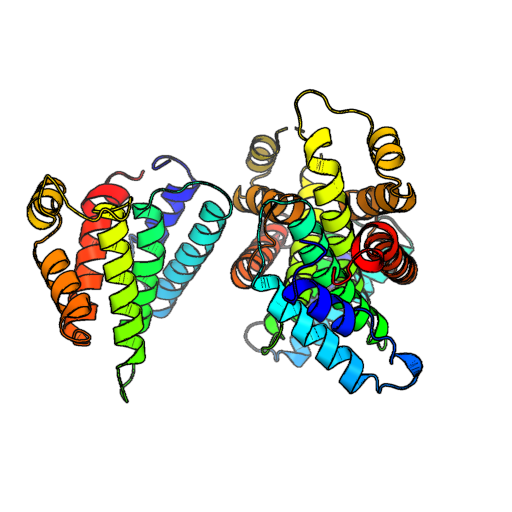E B 1 88 ? -19.72700 7.03900 29.34700 1.000 10.81772 95 PHE B N 1
ATOM 1924 C CA . PHE B 1 88 ? -20.65900 8.00800 28.77800 1.000 11.88788 95 PHE B CA 1
ATOM 1925 C C . PHE B 1 88 ? -22.11400 7.61500 29.06200 1.000 15.27090 95 PHE B C 1
ATOM 1926 O O . PHE B 1 88 ? -22.90000 8.41700 29.58300 1.000 15.40886 95 PHE B O 1
ATOM 1934 N N . VAL B 1 89 ? -22.48400 6.36900 28.74200 1.000 11.44204 96 VAL B N 1
ATOM 1935 C CA . VAL B 1 89 ? -23.86000 5.91300 28.94000 1.000 13.19361 96 VAL B CA 1
ATOM 1936 C C . VAL B 1 89 ? -24.18100 5.79300 30.42600 1.000 14.29191 96 VAL B C 1
ATOM 1937 O O . VAL B 1 89 ? -25.25000 6.22000 30.88300 1.000 12.78786 96 VAL B O 1
ATOM 1941 N N . ASN B 1 90 ? -23.24900 5.25700 31.20900 1.000 10.49398 97 ASN B N 1
ATOM 1942 C CA . ASN B 1 90 ? -23.54400 5.03500 32.61700 1.000 14.46433 97 ASN B CA 1
ATOM 1943 C C . ASN B 1 90 ? -23.80400 6.34000 33.33100 1.000 16.27335 97 ASN B C 1
ATOM 1944 O O . ASN B 1 90 ? -24.69600 6.40900 34.17500 1.000 17.55472 97 ASN B O 1
ATOM 1949 N N . GLY B 1 91 ? -23.03300 7.37900 33.01300 1.000 14.05478 98 GLY B N 1
ATOM 1950 C CA . GLY B 1 91 ? -23.22400 8.66100 33.66600 1.000 18.76630 98 GLY B CA 1
ATOM 1951 C C . GLY B 1 91 ? -24.53200 9.31200 33.28000 1.000 17.84744 98 GLY B C 1
ATOM 1952 O O . GLY B 1 91 ? -25.11600 10.05900 34.06800 1.000 19.63130 98 GLY B O 1
ATOM 1953 N N . LEU B 1 92 ? -25.02300 9.02200 32.07700 1.000 15.14102 99 LEU B N 1
ATOM 1954 C CA . LEU B 1 92 ? -26.31000 9.55100 31.63900 1.000 17.75251 99 LEU B CA 1
ATOM 1955 C C . LEU B 1 92 ? -27.47500 8.76300 32.22100 1.000 21.83540 99 LEU B C 1
ATOM 1956 O O . LEU B 1 92 ? -28.51700 9.34500 32.52600 1.000 21.49382 99 LEU B O 1
ATOM 1961 N N . LEU B 1 93 ? -27.33000 7.46300 32.40100 1.000 16.77086 100 LEU B N 1
ATOM 1962 C CA . LEU B 1 93 ? -28.46100 6.59200 32.64900 1.000 19.90201 100 LEU B CA 1
ATOM 1963 C C . LEU B 1 93 ? -28.57700 6.05900 34.06500 1.000 26.77527 100 LEU B C 1
ATOM 1964 O O . LEU B 1 93 ? -29.65100 5.77000 34.50400 1.000 29.94739 100 LEU B O 1
ATOM 1969 N N . ASP B 1 94 ? -27.47200 5.91400 34.76300 1.000 24.52028 101 ASP B N 1
ATOM 1970 C CA . ASP B 1 94 ? -27.52500 5.42600 36.13000 1.000 35.05875 101 ASP B CA 1
ATOM 1971 C C . ASP B 1 94 ? -27.21400 6.51200 37.11400 1.000 40.58769 101 ASP B C 1
ATOM 1972 O O . ASP B 1 94 ? -28.11900 7.20800 37.51900 1.000 38.32661 101 ASP B O 1
ATOM 1977 N N . PRO B 1 104 ? -34.14100 -0.07000 34.06200 1.000 40.24430 111 PRO B N 1
ATOM 1978 C CA . PRO B 1 104 ? -34.51300 -0.43800 32.68400 1.000 41.99591 111 PRO B CA 1
ATOM 1979 C C . PRO B 1 104 ? -33.92000 0.53500 31.67000 1.000 34.73768 111 PRO B C 1
ATOM 1980 O O . PRO B 1 104 ? -34.50900 1.55300 31.39500 1.000 38.38802 111 PRO B O 1
ATOM 1984 N N . LEU B 1 105 ? -32.75100 0.21700 31.15000 1.000 39.53431 112 LEU B N 1
ATOM 1985 C CA . LEU B 1 105 ? -31.96000 1.19100 30.42600 1.000 27.69789 112 LEU B CA 1
ATOM 1986 C C . LEU B 1 105 ? -32.55400 1.72600 29.15900 1.000 26.26297 112 LEU B C 1
ATOM 1987 O O . LEU B 1 105 ? -32.45900 2.89000 28.89400 1.000 28.64869 112 LEU B O 1
ATOM 1992 N N . HIS B 1 106 ? -33.17100 0.87100 28.37500 1.000 30.48985 113 HIS B N 1
ATOM 1993 C CA . HIS B 1 106 ? -33.74600 1.29700 27.13000 1.000 31.23996 113 HIS B CA 1
ATOM 1994 C C . HIS B 1 106 ? -34.82600 2.35400 27.30300 1.000 28.49880 113 HIS B C 1
ATOM 1995 O O . HIS B 1 106 ? -34.99700 3.22500 26.50100 1.000 26.22959 113 HIS B O 1
ATOM 2002 N N . LEU B 1 107 ? -35.56400 2.24900 28.37800 1.000 31.35586 114 LEU B N 1
ATOM 2003 C CA . LEU B 1 107 ? -36.67000 3.16100 28.58400 1.000 33.21032 114 LEU B CA 1
ATOM 2004 C C . LEU B 1 107 ? -36.12200 4.51900 29.00800 1.000 27.59948 114 LEU B C 1
ATOM 2005 O O . LEU B 1 107 ? -36.54800 5.54500 28.54000 1.000 27.77599 114 LEU B O 1
ATOM 2010 N N . LEU B 1 108 ? -35.14100 4.49200 29.87900 1.000 26.51947 115 LEU B N 1
ATOM 2011 C CA . LEU B 1 108 ? -34.49000 5.70300 30.32100 1.000 25.00848 115 LEU B CA 1
ATOM 2012 C C . LEU B 1 108 ? -33.81600 6.44500 29.19100 1.000 25.95179 115 LEU B C 1
ATOM 2013 O O . LEU B 1 108 ? -33.82600 7.64500 29.13100 1.000 22.86751 115 LEU B O 1
ATOM 2018 N N . ALA B 1 109 ? -33.18800 5.70100 28.30500 1.000 23.35442 116 ALA B N 1
ATOM 2019 C CA . ALA B 1 109 ? -32.52000 6.28800 27.18900 1.000 19.77813 116 ALA B CA 1
ATOM 2020 C C . ALA B 1 109 ? -33.48700 7.00900 26.26600 1.000 20.38127 116 ALA B C 1
ATOM 2021 O O . ALA B 1 109 ? -33.19800 8.05900 25.81800 1.000 17.12020 116 ALA B O 1
ATOM 2023 N N . LYS B 1 110 ? -34.65800 6.43900 26.02400 1.000 23.99672 117 LYS B N 1
ATOM 2024 C CA . LYS B 1 110 ? -35.61200 7.10300 25.16000 1.000 26.09162 117 LYS B CA 1
ATOM 2025 C C . LYS B 1 110 ? -36.00800 8.45500 25.74200 1.000 23.17293 117 LYS B C 1
ATOM 2026 O O . LYS B 1 110 ? -36.09900 9.43000 25.06100 1.000 22.92126 117 LYS B O 1
ATOM 2032 N N . LYS B 1 111 ? -36.20500 8.46700 27.04300 1.000 24.83244 118 LYS B N 1
ATOM 2033 C CA . LYS B 1 111 ? -36.61300 9.68000 27.75400 1.000 27.42569 118 LYS B CA 1
ATOM 2034 C C . LYS B 1 111 ? -35.65100 10.82800 27.55000 1.000 29.26665 118 LYS B C 1
ATOM 2035 O O . LYS B 1 111 ? -36.04700 11.95700 27.48400 1.000 24.94519 118 LYS B O 1
ATOM 2041 N N . ILE B 1 112 ? -34.36100 10.52500 27.48700 1.000 22.56065 119 ILE B N 1
ATOM 2042 C CA . ILE B 1 112 ? -33.37400 11.54700 27.26000 1.000 22.33524 119 ILE B CA 1
ATOM 2043 C C . ILE B 1 112 ? -32.91900 11.64400 25.82300 1.000 18.59094 119 ILE B C 1
ATOM 2044 O O . ILE B 1 112 ? -31.99800 12.33400 25.52800 1.000 20.46124 119 ILE B O 1
ATOM 2049 N N . ASP B 1 113 ? -33.61100 10.95300 24.93600 1.000 19.29496 120 ASP B N 1
ATOM 2050 C CA . ASP B 1 113 ? -33.26600 10.97600 23.52300 1.000 20.04469 120 ASP B CA 1
ATOM 2051 C C . ASP B 1 113 ? -31.85500 10.46600 23.24800 1.000 20.60921 120 ASP B C 1
ATOM 2052 O O . ASP B 1 113 ? -31.14800 10.99200 22.43600 1.000 19.70971 120 ASP B O 1
ATOM 2057 N N . LEU B 1 114 ? -31.48700 9.43400 23.97000 1.000 19.30262 121 LEU B N 1
ATOM 2058 C CA . LEU B 1 114 ? -30.24900 8.75100 23.72400 1.000 13.73633 121 LEU B CA 1
ATOM 2059 C C . LEU B 1 114 ? -30.53900 7.51800 22.87400 1.000 14.88090 121 LEU B C 1
ATOM 2060 O O . LEU B 1 114 ? -31.23800 6.63900 23.26200 1.000 17.78554 121 LEU B O 1
ATOM 2065 N N . PRO B 1 115 ? -29.87000 7.51900 21.64700 1.000 15.79266 122 PRO B N 1
ATOM 2066 C CA . PRO B 1 115 ? -30.21500 6.38600 20.77900 1.000 16.63234 122 PRO B CA 1
ATOM 2067 C C . PRO B 1 115 ? -30.00100 4.99100 21.39700 1.000 15.65979 122 PRO B C 1
ATOM 2068 O O . PRO B 1 115 ? -29.11600 4.78900 22.13700 1.000 14.65629 122 PRO B O 1
ATOM 2072 N N . SER B 1 116 ? -30.85700 4.04500 21.05700 1.000 15.73622 123 SER B N 1
ATOM 2073 C CA . SER B 1 116 ? -30.77700 2.71800 21.64000 1.000 17.42350 123 SER B CA 1
ATOM 2074 C C . SER B 1 116 ? -29.44600 2.03100 21.34200 1.000 15.96746 123 SER B C 1
ATOM 2075 O O . SER B 1 116 ? -28.98600 1.20200 22.08500 1.000 13.20505 123 SER B O 1
ATOM 2078 N N . LEU B 1 117 ? -28.85900 2.37100 20.20900 1.000 15.89698 124 LEU B N 1
ATOM 2079 C CA . LEU B 1 117 ? -27.58800 1.75200 19.85300 1.000 16.07103 124 LEU B CA 1
ATOM 2080 C C . LEU B 1 117 ? -26.55500 1.86500 20.97500 1.000 14.51248 124 LEU B C 1
ATOM 2081 O O . LEU B 1 117 ? -25.67400 1.00400 21.09400 1.000 14.36993 124 LEU B O 1
ATOM 2086 N N . PHE B 1 118 ? -26.64300 2.90900 21.81000 1.000 13.78219 125 PHE B N 1
ATOM 2087 C CA . PHE B 1 118 ? -25.66600 3.06900 22.89100 1.000 11.97666 125 PHE B CA 1
ATOM 2088 C C . PHE B 1 118 ? -25.89600 2.08000 24.02100 1.000 13.82340 125 PHE B C 1
ATOM 2089 O O . PHE B 1 118 ? -24.94700 1.68600 24.70900 1.000 12.57762 125 PHE B O 1
ATOM 2097 N N . VAL B 1 119 ? -27.15300 1.72900 24.27600 1.000 14.93760 126 VAL B N 1
ATOM 2098 C CA . VAL B 1 119 ? -27.44800 0.74000 25.30300 1.000 13.77183 126 VAL B CA 1
ATOM 2099 C C . VAL B 1 119 ? -27.00400 -0.63600 24.83100 1.000 13.10620 126 VAL B C 1
ATOM 2100 O O . VAL B 1 119 ? -26.45700 -1.43100 25.60600 1.000 12.08751 126 VAL B O 1
ATOM 2104 N N . GLU B 1 120 ? -27.20900 -0.91900 23.54000 1.000 14.87764 127 GLU B N 1
ATOM 2105 C CA . GLU B 1 120 ? -26.77200 -2.18900 22.98300 1.000 16.02357 127 GLU B CA 1
ATOM 2106 C C . GLU B 1 120 ? -25.25400 -2.28800 22.99700 1.000 14.75337 127 GLU B C 1
ATOM 2107 O O . GLU B 1 120 ? -24.70500 -3.34400 23.32200 1.000 13.71237 127 GLU B O 1
ATOM 2113 N N . PHE B 1 121 ? -24.56000 -1.20200 22.64600 1.000 11.68252 128 PHE B N 1
ATOM 2114 C CA . PHE B 1 121 ? -23.09400 -1.21100 22.69400 1.000 10.45142 128 PHE B CA 1
ATOM 2115 C C . PHE B 1 121 ? -22.59900 -1.46200 24.11400 1.000 10.19499 128 PHE B C 1
ATOM 2116 O O . PHE B 1 121 ? -21.73100 -2.31600 24.34000 1.000 9.48827 128 PHE B O 1
ATOM 2124 N N . ARG B 1 122 ? -23.11200 -0.69400 25.07800 1.000 12.55967 129 ARG B N 1
ATOM 2125 C CA . ARG B 1 122 ? -22.74600 -0.88200 26.47500 1.000 13.62122 129 ARG B CA 1
ATOM 2126 C C . ARG B 1 122 ? -22.93200 -2.32500 26.89900 1.000 13.68346 129 ARG B C 1
ATOM 2127 O O . ARG B 1 122 ? -22.09000 -2.88700 27.60200 1.000 11.55987 129 ARG B O 1
ATOM 2135 N N . HIS B 1 123 ? -24.03500 -2.94800 26.48200 1.000 13.27974 130 HIS B N 1
ATOM 2136 C CA . HIS B 1 123 ? -24.27100 -4.32700 26.88700 1.000 14.11299 130 HIS B CA 1
ATOM 2137 C C . HIS B 1 123 ? -23.19700 -5.25700 26.32900 1.000 14.97726 130 HIS B C 1
ATOM 2138 O O . HIS B 1 123 ? -22.61700 -6.05600 27.06900 1.000 16.22212 130 HIS B O 1
ATOM 2145 N N . SER B 1 124 ? -22.92900 -5.17100 25.02100 1.000 12.51929 131 SER B N 1
ATOM 2146 C CA . SER B 1 124 ? -21.91100 -6.01800 24.40400 1.000 14.73135 131 SER B CA 1
ATOM 2147 C C . SER B 1 124 ? -20.53500 -5.79100 25.01700 1.000 11.88441 131 SER B C 1
ATOM 2148 O O . SER B 1 124 ? -19.80800 -6.74900 25.32100 1.000 11.31181 131 SER B O 1
ATOM 2151 N N . ALA B 1 125 ? -20.13200 -4.55500 25.18400 1.000 8.91829 132 ALA B N 1
ATOM 2152 C CA . ALA B 1 125 ? -18.80800 -4.29000 25.71700 1.000 7.65113 132 ALA B CA 1
ATOM 2153 C C . ALA B 1 125 ? -18.67100 -4.81200 27.13300 1.000 11.18336 132 ALA B C 1
ATOM 2154 O O . ALA B 1 125 ? -17.63800 -5.22000 27.55100 1.000 10.44524 132 ALA B O 1
ATOM 2156 N N . THR B 1 126 ? -19.74300 -4.66100 27.88200 1.000 11.57293 133 THR B N 1
ATOM 2157 C CA . THR B 1 126 ? -19.81500 -5.11400 29.24900 1.000 14.47523 133 THR B CA 1
ATOM 2158 C C . THR B 1 126 ? -19.90600 -6.60800 29.45800 1.000 14.56096 133 THR B C 1
ATOM 2159 O O . THR B 1 126 ? -19.23900 -7.13600 30.28900 1.000 16.00659 133 THR B O 1
ATOM 2163 N N . HIS B 1 127 ? -20.76700 -7.24700 28.68500 1.000 13.74819 134 HIS B N 1
ATOM 2164 C CA . HIS B 1 127 ? -21.10000 -8.65100 28.90300 1.000 19.79599 134 HIS B CA 1
ATOM 2165 C C . HIS B 1 127 ? -20.84300 -9.64000 27.80800 1.000 19.32843 134 HIS B C 1
ATOM 2166 O O . HIS B 1 127 ? -20.97300 -10.78300 28.05100 1.000 20.83743 134 HIS B O 1
ATOM 2173 N N . ASP B 1 128 ? -20.51300 -9.19700 26.61300 1.000 15.16063 135 ASP B N 1
ATOM 2174 C CA . ASP B 1 128 ? -20.35300 -10.11900 25.50700 1.000 17.43462 135 ASP B CA 1
ATOM 2175 C C . ASP B 1 128 ? -19.10400 -9.84100 24.68800 1.000 18.53754 135 ASP B C 1
ATOM 2176 O O . ASP B 1 128 ? -18.09500 -9.50700 25.25300 1.000 14.58829 135 ASP B O 1
ATOM 2181 N N . ALA B 1 129 ? -19.19700 -9.96900 23.37100 1.000 18.01468 136 ALA B N 1
ATOM 2182 C CA . ALA B 1 129 ? -18.05200 -9.74700 22.53000 1.000 15.05151 136 ALA B CA 1
ATOM 2183 C C . ALA B 1 129 ? -17.66900 -8.29600 22.53800 1.000 12.28442 136 ALA B C 1
ATOM 2184 O O . ALA B 1 129 ? -18.51600 -7.47100 22.48900 1.000 12.00335 136 ALA B O 1
ATOM 2186 N N . LEU B 1 130 ? -16.37500 -8.01100 22.55000 1.000 11.18408 137 LEU B N 1
ATOM 2187 C CA . LEU B 1 130 ? -15.94600 -6.63700 22.46700 1.000 8.50788 137 LEU B CA 1
ATOM 2188 C C . LEU B 1 130 ? -16.31700 -6.10300 21.08300 1.000 9.98203 137 LEU B C 1
ATOM 2189 O O . LEU B 1 130 ? -16.00400 -6.67600 20.10500 1.000 9.53110 137 LEU B O 1
ATOM 2194 N N . PRO B 1 131 ? -16.98400 -4.87500 21.11100 1.000 10.45525 138 PRO B N 1
ATOM 2195 C CA . PRO B 1 131 ? -17.36400 -4.37200 19.78800 1.000 13.64769 138 PRO B CA 1
ATOM 2196 C C . PRO B 1 131 ? -16.20100 -4.13100 18.83500 1.000 13.82108 138 PRO B C 1
ATOM 2197 O O . PRO B 1 131 ? -15.10800 -3.86600 19.24300 1.000 10.29392 138 PRO B O 1
ATOM 2201 N N . SER B 1 132 ? -16.51100 -4.25300 17.55700 1.000 12.55683 139 SER B N 1
ATOM 2202 C CA . SER B 1 132 ? -15.54200 -4.18700 16.49500 1.000 12.38415 139 SER B CA 1
ATOM 2203 C C . SER B 1 132 ? -14.98200 -2.79500 16.32900 1.000 10.37652 139 SER B C 1
ATOM 2204 O O . SER B 1 132 ? -15.54500 -1.84300 16.77800 1.000 12.68578 139 SER B O 1
ATOM 2207 N N . LEU B 1 133 ? -13.87000 -2.71400 15.63800 1.000 11.49769 140 LEU B N 1
ATOM 2208 C CA . LEU B 1 133 ? -13.30600 -1.40300 15.34000 1.000 11.53953 140 LEU B CA 1
ATOM 2209 C C . LEU B 1 133 ? -14.35500 -0.47300 14.73100 1.000 13.11015 140 LEU B C 1
ATOM 2210 O O . LEU B 1 133 ? -14.49400 0.69200 15.13200 1.000 12.88396 140 LEU B O 1
ATOM 2215 N N . GLU B 1 134 ? -15.12500 -0.98700 13.77200 1.000 13.63598 141 GLU B N 1
ATOM 2216 C CA . GLU B 1 134 ? -16.10800 -0.14400 13.09600 1.000 15.45026 141 GLU B CA 1
ATOM 2217 C C . GLU B 1 134 ? -17.24900 0.25400 14.03100 1.000 13.87396 141 GLU B C 1
ATOM 2218 O O . GLU B 1 134 ? -17.69800 1.40400 13.99800 1.000 15.35088 141 GLU B O 1
ATOM 2224 N N . MET B 1 135 ? -17.72000 -0.67500 14.87700 1.000 12.72979 142 MET B N 1
ATOM 2225 C CA . MET B 1 135 ? -18.73900 -0.34000 15.87300 1.000 13.84244 142 MET B CA 1
ATOM 2226 C C . MET B 1 135 ? -18.22700 0.73300 16.82200 1.000 13.03809 142 MET B C 1
ATOM 2227 O O . MET B 1 135 ? -18.97100 1.63400 17.22100 1.000 13.00251 142 MET B O 1
ATOM 2232 N N . CYS B 1 136 ? -16.95700 0.63900 17.20900 1.000 13.70225 143 CYS B N 1
ATOM 2233 C CA . CYS B 1 136 ? -16.37500 1.63900 18.09700 1.000 10.50122 143 CYS B CA 1
ATOM 2234 C C . CYS B 1 136 ? -16.33900 3.01600 17.44000 1.000 13.57227 143 CYS B C 1
ATOM 2235 O O . CYS B 1 136 ? -16.69700 4.02000 18.06600 1.000 13.10921 143 CYS B O 1
ATOM 2238 N N . LYS B 1 137 ? -15.87000 3.08800 16.18600 1.000 12.29988 144 LYS B N 1
ATOM 2239 C CA . LYS B 1 137 ? -15.84900 4.36600 15.48500 1.000 12.06767 144 LYS B CA 1
ATOM 2240 C C . LYS B 1 137 ? -17.25300 4.94600 15.34700 1.000 14.96567 144 LYS B C 1
ATOM 2241 O O . LYS B 1 137 ? -17.45400 6.13900 15.58800 1.000 11.67702 144 LYS B O 1
ATOM 2247 N N . THR B 1 138 ? -18.24100 4.11600 14.98600 1.000 14.37977 145 THR B N 1
ATOM 2248 C CA . THR B 1 138 ? -19.61800 4.59300 14.82800 1.000 13.84979 145 THR B CA 1
ATOM 2249 C C . THR B 1 138 ? -20.17200 5.15800 16.12700 1.000 14.43953 145 THR B C 1
ATOM 2250 O O . THR B 1 138 ? -20.81300 6.21400 16.14000 1.000 16.86533 145 THR B O 1
ATOM 2254 N N . CYS B 1 139 ? -19.95900 4.44400 17.19800 1.000 12.36635 146 CYS B N 1
ATOM 2255 C CA . CYS B 1 139 ? -20.41400 4.89300 18.46900 1.000 11.76479 146 CYS B CA 1
ATOM 2256 C C . CYS B 1 139 ? -19.74000 6.17200 18.98400 1.000 13.93334 146 CYS B C 1
ATOM 2257 O O . CYS B 1 139 ? -20.36800 7.04800 19.52100 1.000 14.55191 146 CYS B O 1
ATOM 2260 N N . VAL B 1 140 ? -18.43100 6.23800 18.84100 1.000 12.87245 147 VAL B N 1
ATOM 2261 C CA . VAL B 1 140 ? -17.73300 7.44300 19.30000 1.000 13.45200 147 VAL B CA 1
ATOM 2262 C C . VAL B 1 140 ? -18.18400 8.65400 18.48900 1.000 12.84437 147 VAL B C 1
ATOM 2263 O O . VAL B 1 140 ? -18.45600 9.73000 19.04000 1.000 12.82690 147 VAL B O 1
ATOM 2267 N N . ASP B 1 141 ? -18.25900 8.49500 17.16800 1.000 14.49209 148 ASP B N 1
ATOM 2268 C CA . ASP B 1 141 ? -18.78900 9.54900 16.30600 1.000 16.87991 148 ASP B CA 1
ATOM 2269 C C . ASP B 1 141 ? -20.18100 9.96700 16.75100 1.000 14.88859 148 ASP B C 1
ATOM 2270 O O . ASP B 1 141 ? -20.46700 11.15900 16.89500 1.000 19.06910 148 ASP B O 1
ATOM 2275 N N . ARG B 1 142 ? -21.06500 8.99400 16.96400 1.000 14.97077 149 ARG B N 1
ATOM 2276 C CA . ARG B 1 142 ? -22.43200 9.32800 17.33100 1.000 16.97926 149 ARG B CA 1
ATOM 2277 C C . ARG B 1 142 ? -22.51800 9.92900 18.72300 1.000 16.55347 149 ARG B C 1
ATOM 2278 O O . ARG B 1 142 ? -23.40400 10.75200 18.98400 1.000 15.81825 149 ARG B O 1
ATOM 2286 N N . ALA B 1 143 ? -21.64000 9.52000 19.63900 1.000 14.84803 150 ALA B N 1
ATOM 2287 C CA . ALA B 1 143 ? -21.66000 10.12000 20.96800 1.000 12.49473 150 ALA B CA 1
ATOM 2288 C C . ALA B 1 143 ? -21.16000 11.56100 20.93200 1.000 16.32207 150 ALA B C 1
ATOM 2289 O O . ALA B 1 143 ? -21.66100 12.41900 21.67200 1.000 13.15943 150 ALA B O 1
ATOM 2291 N N . ILE B 1 144 ? -20.17400 11.84900 20.08200 1.000 13.26279 151 ILE B N 1
ATOM 2292 C CA . ILE B 1 144 ? -19.73400 13.23100 19.92700 1.000 16.06532 151 ILE B CA 1
ATOM 2293 C C . ILE B 1 144 ? -20.85100 14.07500 19.31500 1.000 18.05845 151 ILE B C 1
ATOM 2294 O O . ILE B 1 144 ? -21.06200 15.22600 19.71100 1.000 19.70527 151 ILE B O 1
ATOM 2299 N N . ASP B 1 145 ? -21.57600 13.52400 18.33700 1.000 18.26818 152 ASP B N 1
ATOM 2300 C CA . ASP B 1 145 ? -22.75600 14.22400 17.82300 1.000 20.42939 152 ASP B CA 1
ATOM 2301 C C . ASP B 1 145 ? -23.74300 14.51100 18.94300 1.000 20.04896 152 ASP B C 1
ATOM 2302 O O . ASP B 1 145 ? -24.36600 15.58000 18.97500 1.000 19.96762 152 ASP B O 1
ATOM 2307 N N . TRP B 1 146 ? -23.91600 13.55300 19.85900 1.000 16.76399 153 TRP B N 1
ATOM 2308 C CA . TRP B 1 146 ? -24.94800 13.67200 20.88200 1.000 18.68479 153 TRP B CA 1
ATOM 2309 C C . TRP B 1 146 ? -24.60700 14.75800 21.90200 1.000 20.01664 153 TRP B C 1
ATOM 2310 O O . TRP B 1 146 ? -25.46400 15.57700 22.25600 1.000 17.67175 153 TRP B O 1
ATOM 2321 N N . VAL B 1 147 ? -23.36800 14.77600 22.40500 1.000 16.27035 154 VAL B N 1
ATOM 2322 C CA . VAL B 1 147 ? -23.02100 15.81600 23.37500 1.000 17.04061 154 VAL B CA 1
ATOM 2323 C C . VAL B 1 147 ? -23.02700 17.19400 22.72100 1.000 18.70712 154 VAL B C 1
ATOM 2324 O O . VAL B 1 147 ? -23.22700 18.21000 23.40300 1.000 18.93880 154 VAL B O 1
ATOM 2328 N N . TRP B 1 148 ? -22.81300 17.26200 21.40600 1.000 17.11669 155 TRP B N 1
ATOM 2329 C CA . TRP B 1 148 ? -22.98100 18.53500 20.70600 1.000 21.82156 155 TRP B CA 1
ATOM 2330 C C . TRP B 1 148 ? -24.44800 18.93900 20.68700 1.000 23.80051 155 TRP B C 1
ATOM 2331 O O . TRP B 1 148 ? -24.80800 20.04000 21.12400 1.000 24.63101 155 TRP B O 1
ATOM 2342 N N . ASP B 1 149 ? -25.30400 18.03600 20.20000 1.000 24.19391 156 ASP B N 1
ATOM 2343 C CA . ASP B 1 149 ? -26.73200 18.31400 20.07500 1.000 25.35535 156 ASP B CA 1
ATOM 2344 C C . ASP B 1 149 ? -27.33700 18.75400 21.40000 1.000 26.72679 156 ASP B C 1
ATOM 2345 O O . ASP B 1 149 ? -28.18000 19.65900 21.43900 1.000 25.74057 156 ASP B O 1
ATOM 2350 N N . HIS B 1 150 ? -26.92000 18.12900 22.49900 1.000 19.60797 157 HIS B N 1
ATOM 2351 C CA . HIS B 1 150 ? -27.61300 18.27600 23.76700 1.000 20.78896 157 HIS B CA 1
ATOM 2352 C C . HIS B 1 150 ? -26.84600 19.07900 24.80100 1.000 25.15453 157 HIS B C 1
ATOM 2353 O O . HIS B 1 150 ? -27.35700 19.26800 25.90800 1.000 25.22195 157 HIS B O 1
ATOM 2360 N N . TYR B 1 151 ? -25.65000 19.56600 24.47900 1.000 21.47738 158 TYR B N 1
ATOM 2361 C CA . TYR B 1 151 ? -24.92300 20.40600 25.42200 1.000 22.23798 158 TYR B CA 1
ATOM 2362 C C . TYR B 1 151 ? -24.13800 21.50000 24.70900 1.000 25.69727 158 TYR B C 1
ATOM 2363 O O . TYR B 1 151 ? -24.42700 22.68900 24.89000 1.000 25.40620 158 TYR B O 1
ATOM 2372 N N . TRP B 1 152 ? -23.15800 21.11100 23.88500 1.000 22.10817 159 TRP B N 1
ATOM 2373 C CA . TRP B 1 152 ? -22.18400 22.07300 23.37400 1.000 24.54858 159 TRP B CA 1
ATOM 2374 C C . TRP B 1 152 ? -22.82100 23.09900 22.44800 1.000 26.07376 159 TRP B C 1
ATOM 2375 O O . TRP B 1 152 ? -22.39200 24.25700 22.42800 1.000 27.23849 159 TRP B O 1
ATOM 2386 N N . ASP B 1 153 ? -23.82900 22.69200 21.67400 1.000 26.01140 160 ASP B N 1
ATOM 2387 C CA . ASP B 1 153 ? -24.41700 23.59300 20.68500 1.000 28.39833 160 ASP B CA 1
ATOM 2388 C C . ASP B 1 153 ? -25.02400 24.82200 21.34600 1.000 31.05390 160 ASP B C 1
ATOM 2389 O O . ASP B 1 153 ? -24.97500 25.92400 20.78700 1.000 34.67265 160 ASP B O 1
ATOM 2394 N N . GLY B 1 154 ? -25.59200 24.65500 22.53500 1.000 29.64235 161 GLY B N 1
ATOM 2395 C CA . GLY B 1 154 ? -26.20600 25.73100 23.27700 1.000 33.62221 161 GLY B CA 1
ATOM 2396 C C . GLY B 1 154 ? -25.28100 26.54200 24.15400 1.000 37.28250 161 GLY B C 1
ATOM 2397 O O . GLY B 1 154 ? -25.75600 27.40700 24.89700 1.000 38.17049 161 GLY B O 1
ATOM 2398 N N . VAL B 1 155 ? -23.97900 26.28600 24.11700 1.000 34.99014 162 VAL B N 1
ATOM 2399 C CA . VAL B 1 155 ? -23.00000 27.12600 24.80000 1.000 32.50600 162 VAL B CA 1
ATOM 2400 C C . VAL B 1 155 ? -22.56800 28.23300 23.85000 1.000 36.90659 162 VAL B C 1
ATOM 2401 O O . VAL B 1 155 ? -22.27500 27.98000 22.67500 1.000 38.00295 162 VAL B O 1
ATOM 2405 N N . LEU B 1 156 ? -22.53300 29.46000 24.32600 1.000 42.99514 163 LEU B N 1
ATOM 2406 C CA . LEU B 1 156 ? -22.16400 30.58100 23.46500 1.000 38.26691 163 LEU B CA 1
ATOM 2407 C C . LEU B 1 156 ? -21.54300 31.73200 24.26500 1.000 42.16538 163 LEU B C 1
ATOM 2408 O O . LEU B 1 156 ? -21.51700 32.88600 23.83800 1.000 52.19053 163 LEU B O 1
ATOM 2413 N N . TRP C 1 3 ? -37.81800 -5.36600 14.32900 1.000 35.51650 10 TRP C N 1
ATOM 2414 C CA . TRP C 1 3 ? -39.12900 -4.81600 14.20100 1.000 32.69857 10 TRP C CA 1
ATOM 2415 C C . TRP C 1 3 ? -39.14300 -3.81300 13.09200 1.000 33.06029 10 TRP C C 1
ATOM 2416 O O . TRP C 1 3 ? -38.46800 -2.80500 13.15900 1.000 26.55624 10 TRP C O 1
ATOM 2418 N N . LYS C 1 4 ? -39.96300 -4.06800 12.10900 1.000 22.17052 11 LYS C N 1
ATOM 2419 C CA . LYS C 1 4 ? -40.03400 -3.21500 10.97300 1.000 24.63889 11 LYS C CA 1
ATOM 2420 C C . LYS C 1 4 ? -40.76500 -1.91800 11.26400 1.000 25.02716 11 LYS C C 1
ATOM 2421 O O . LYS C 1 4 ? -40.78000 -1.04900 10.44600 1.000 28.22465 11 LYS C O 1
ATOM 2427 N N . SER C 1 5 ? -41.39500 -1.82900 12.42300 1.000 27.25757 12 SER C N 1
ATOM 2428 C CA . SER C 1 5 ? -42.09400 -0.63100 12.86300 1.000 31.31874 12 SER C CA 1
ATOM 2429 C C . SER C 1 5 ? -41.27000 0.21200 13.82500 1.000 30.41908 12 SER C C 1
ATOM 2430 O O . SER C 1 5 ? -41.65700 1.35600 14.10900 1.000 27.59332 12 SER C O 1
ATOM 2433 N N . SER C 1 6 ? -40.15300 -0.31700 14.32200 1.000 28.14074 13 SER C N 1
ATOM 2434 C CA . SER C 1 6 ? -39.32500 0.41600 15.27200 1.000 26.88781 13 SER C CA 1
ATOM 2435 C C . SER C 1 6 ? -38.75800 1.68500 14.64400 1.000 26.63698 13 SER C C 1
ATOM 2436 O O . SER C 1 6 ? -38.53400 1.77000 13.43100 1.000 23.17462 13 SER C O 1
ATOM 2439 N N . ASP C 1 7 ? -38.52200 2.68600 15.49600 1.000 22.07563 14 ASP C N 1
ATOM 2440 C CA . ASP C 1 7 ? -37.88300 3.91000 15.02500 1.000 24.87641 14 ASP C CA 1
ATOM 2441 C C . ASP C 1 7 ? -36.52100 3.61100 14.40400 1.000 22.38738 14 ASP C C 1
ATOM 2442 O O . ASP C 1 7 ? -36.11000 4.28100 13.44800 1.000 22.20803 14 ASP C O 1
ATOM 2447 N N . GLU C 1 8 ? -35.80900 2.61100 14.93800 1.000 20.43581 15 GLU C N 1
ATOM 2448 C CA . GLU C 1 8 ? -34.48800 2.26500 14.41700 1.000 22.53302 15 GLU C CA 1
ATOM 2449 C C . GLU C 1 8 ? -34.56300 1.88300 12.94300 1.000 22.26774 15 GLU C C 1
ATOM 2450 O O . GLU C 1 8 ? -33.86900 2.46200 12.10300 1.000 21.51779 15 GLU C O 1
ATOM 2456 N N . VAL C 1 9 ? -35.41300 0.90700 12.61100 1.000 18.49792 16 VAL C N 1
ATOM 2457 C CA . VAL C 1 9 ? -35.41300 0.38700 11.24800 1.000 19.90311 16 VAL C CA 1
ATOM 2458 C C . VAL C 1 9 ? -36.09500 1.37500 10.31300 1.000 21.47227 16 VAL C C 1
ATOM 2459 O O . VAL C 1 9 ? -35.75500 1.45600 9.12200 1.000 20.12224 16 VAL C O 1
ATOM 2463 N N . VAL C 1 10 ? -37.04900 2.15700 10.83400 1.000 20.95017 17 VAL C N 1
ATOM 2464 C CA . VAL C 1 10 ? -37.64300 3.24900 10.05800 1.000 22.20360 17 VAL C CA 1
ATOM 2465 C C . VAL C 1 10 ? -36.58200 4.27600 9.66900 1.000 23.01388 17 VAL C C 1
ATOM 2466 O O . VAL C 1 10 ? -36.61400 4.83600 8.56800 1.000 21.23830 17 VAL C O 1
ATOM 2470 N N . TYR C 1 11 ? -35.62300 4.54000 10.56300 1.000 23.35513 18 TYR C N 1
ATOM 2471 C CA . TYR C 1 11 ? -34.54100 5.46400 10.22400 1.000 22.07118 18 TYR C CA 1
ATOM 2472 C C . TYR C 1 11 ? -33.66500 4.89700 9.11000 1.000 23.70073 18 TYR C C 1
ATOM 2473 O O . TYR C 1 11 ? -33.29100 5.61500 8.17400 1.000 23.67151 18 TYR C O 1
ATOM 2482 N N . LEU C 1 12 ? -33.35300 3.59700 9.19200 1.000 21.84298 19 LEU C N 1
ATOM 2483 C CA . LEU C 1 12 ? -32.56400 2.91900 8.16700 1.000 19.81763 19 LEU C CA 1
ATOM 2484 C C . LEU C 1 12 ? -33.21500 3.00000 6.79000 1.000 22.35645 19 LEU C C 1
ATOM 2485 O O . LEU C 1 12 ? -32.52000 3.14000 5.77500 1.000 22.47151 19 LEU C O 1
ATOM 2490 N N . LYS C 1 13 ? -34.54300 2.89200 6.72200 1.000 23.59777 20 LYS C N 1
ATOM 2491 C CA . LYS C 1 13 ? -35.19700 2.93400 5.41400 1.000 22.81600 20 LYS C CA 1
ATOM 2492 C C . LYS C 1 13 ? -34.90500 4.24900 4.68800 1.000 22.07044 20 LYS C C 1
ATOM 2493 O O . LYS C 1 13 ? -34.64600 4.25200 3.47800 1.000 23.88585 20 LYS C O 1
ATOM 2499 N N . GLY C 1 14 ? -34.91100 5.37400 5.41300 1.000 23.01690 21 GLY C N 1
ATOM 2500 C CA . GLY C 1 14 ? -34.57300 6.65500 4.80500 1.000 26.53231 21 GLY C CA 1
ATOM 2501 C C . GLY C 1 14 ? -33.11300 6.79700 4.40800 1.000 26.91912 21 GLY C C 1
ATOM 2502 O O . GLY C 1 14 ? -32.78800 7.62100 3.54100 1.000 25.89953 21 GLY C O 1
ATOM 2503 N N . LEU C 1 15 ? -32.22400 6.02600 5.03400 1.000 21.48852 22 LEU C N 1
ATOM 2504 C CA . LEU C 1 15 ? -30.82800 5.99900 4.61700 1.000 24.70504 22 LEU C CA 1
ATOM 2505 C C . LEU C 1 15 ? -30.63200 5.10700 3.39400 1.000 19.53235 22 LEU C C 1
ATOM 2506 O O . LEU C 1 15 ? -30.03500 5.53300 2.40300 1.000 19.07751 22 LEU C O 1
ATOM 2511 N N . PHE C 1 16 ? -31.12600 3.86100 3.44800 1.000 20.20681 23 PHE C N 1
ATOM 2512 C CA . PHE C 1 16 ? -30.91700 2.93500 2.33600 1.000 16.24092 23 PHE C CA 1
ATOM 2513 C C . PHE C 1 16 ? -31.70900 3.37000 1.10800 1.000 23.42219 23 PHE C C 1
ATOM 2514 O O . PHE C 1 16 ? -31.25700 3.19300 -0.03600 1.000 20.44593 23 PHE C O 1
ATOM 2522 N N . PHE C 1 17 ? -32.88600 3.94400 1.35100 1.000 20.90840 24 PHE C N 1
ATOM 2523 C CA . PHE C 1 17 ? -33.82300 4.26300 0.29600 1.000 24.39530 24 PHE C CA 1
ATOM 2524 C C . PHE C 1 17 ? -34.37000 5.69400 0.43000 1.000 28.46408 24 PHE C C 1
ATOM 2525 O O . PHE C 1 17 ? -35.54100 5.90900 0.66200 1.000 29.32246 24 PHE C O 1
ATOM 2533 N N . PRO C 1 18 ? -33.40700 6.68500 0.22400 1.000 24.57831 25 PRO C N 1
ATOM 2534 C CA . PRO C 1 18 ? -33.87000 8.03300 0.57100 1.000 30.01306 25 PRO C CA 1
ATOM 2535 C C . PRO C 1 18 ? -34.88400 8.63100 -0.39700 1.000 36.43349 25 PRO C C 1
ATOM 2536 O O . PRO C 1 18 ? -34.99100 8.18800 -1.51000 1.000 38.68801 25 PRO C O 1
ATOM 2540 N N . ALA C 1 19 ? -35.65700 9.60600 0.05300 1.000 39.58265 26 ALA C N 1
ATOM 2541 C CA . ALA C 1 19 ? -36.66500 10.21500 -0.80600 1.000 39.69895 26 ALA C CA 1
ATOM 2542 C C . ALA C 1 19 ? -36.16300 11.33600 -1.71800 1.000 43.46194 26 ALA C C 1
ATOM 2543 O O . ALA C 1 19 ? -36.86400 11.77600 -2.62500 1.000 47.51151 26 ALA C O 1
ATOM 2545 N N . ASP C 1 20 ? -34.95700 11.80100 -1.50200 1.000 40.69290 27 ASP C N 1
ATOM 2546 C CA . ASP C 1 20 ? -34.42400 12.89600 -2.30700 1.000 43.51535 27 ASP C CA 1
ATOM 2547 C C . ASP C 1 20 ? -33.35600 12.30100 -3.19100 1.000 45.00933 27 ASP C C 1
ATOM 2548 O O . ASP C 1 20 ? -32.33000 12.90000 -3.44500 1.000 45.36221 27 ASP C O 1
ATOM 2553 N N . ARG C 1 21 ? -33.60600 11.07200 -3.60100 1.000 41.63479 28 ARG C N 1
ATOM 2554 C CA . ARG C 1 21 ? -32.66800 10.28200 -4.32000 1.000 42.23860 28 ARG C CA 1
ATOM 2555 C C . ARG C 1 21 ? -32.28700 10.96200 -5.62500 1.000 41.42336 28 ARG C C 1
ATOM 2556 O O . ARG C 1 21 ? -31.15500 10.83800 -6.03700 1.000 41.22104 28 ARG C O 1
ATOM 2564 N N . GLU C 1 22 ? -33.23100 11.61200 -6.31100 1.000 40.07467 29 GLU C N 1
ATOM 2565 C CA . GLU C 1 22 ? -32.88100 12.23500 -7.58000 1.000 36.17099 29 GLU C CA 1
ATOM 2566 C C . GLU C 1 22 ? -31.87200 13.33000 -7.34700 1.000 39.30831 29 GLU C C 1
ATOM 2567 O O . GLU C 1 22 ? -30.89500 13.42900 -8.05100 1.000 39.75041 29 GLU C O 1
ATOM 2573 N N . GLN C 1 23 ? -32.14300 14.11600 -6.32300 1.000 40.04248 30 GLN C N 1
ATOM 2574 C CA . GLN C 1 23 ? -31.32400 15.23400 -5.88300 1.000 44.89774 30 GLN C CA 1
ATOM 2575 C C . GLN C 1 23 ? -30.00400 14.93400 -5.22100 1.000 44.67260 30 GLN C C 1
ATOM 2576 O O . GLN C 1 23 ? -29.05100 15.64500 -5.38200 1.000 45.33266 30 GLN C O 1
ATOM 2582 N N . ILE C 1 24 ? -30.00100 13.91800 -4.39800 1.000 38.04030 31 ILE C N 1
ATOM 2583 C CA . ILE C 1 24 ? -28.89400 13.68500 -3.53600 1.000 39.31882 31 ILE C CA 1
ATOM 2584 C C . ILE C 1 24 ? -27.60800 13.49200 -4.31100 1.000 38.89855 31 ILE C C 1
ATOM 2585 O O . ILE C 1 24 ? -27.56900 12.84600 -5.34100 1.000 38.64403 31 ILE C O 1
ATOM 2590 N N . SER C 1 25 ? -26.52500 14.06800 -3.80400 1.000 38.38934 32 SER C N 1
ATOM 2591 C CA . SER C 1 25 ? -25.19800 13.88200 -4.34900 1.000 37.84598 32 SER C CA 1
ATOM 2592 C C . SER C 1 25 ? -24.71200 12.45200 -4.14200 1.000 39.92551 32 SER C C 1
ATOM 2593 O O . SER C 1 25 ? -25.10400 11.81600 -3.20000 1.000 38.13903 32 SER C O 1
ATOM 2596 N N . ARG C 1 26 ? -23.83000 11.96000 -4.99900 1.000 38.67626 33 ARG C N 1
ATOM 2597 C CA . ARG C 1 26 ? -23.29200 10.61100 -4.80400 1.000 38.45624 33 ARG C CA 1
ATOM 2598 C C . ARG C 1 26 ? -22.54700 10.54600 -3.47300 1.000 36.33504 33 ARG C C 1
ATOM 2599 O O . ARG C 1 26 ? -22.58200 9.57700 -2.77000 1.000 34.66260 33 ARG C O 1
ATOM 2607 N N . ASP C 1 27 ? -21.85100 11.60500 -3.14800 1.000 37.35395 34 ASP C N 1
ATOM 2608 C CA . ASP C 1 27 ? -21.10700 11.67300 -1.91400 1.000 40.52588 34 ASP C CA 1
ATOM 2609 C C . ASP C 1 27 ? -22.07900 11.57800 -0.72500 1.000 38.29106 34 ASP C C 1
ATOM 2610 O O . ASP C 1 27 ? -21.85000 10.87700 0.24700 1.000 37.19378 34 ASP C O 1
ATOM 2615 N N . GLU C 1 28 ? -23.15200 12.34000 -0.80100 1.000 37.30751 35 GLU C N 1
ATOM 2616 C CA . GLU C 1 28 ? -24.10400 12.37100 0.27600 1.000 38.01168 35 GLU C CA 1
ATOM 2617 C C . GLU C 1 28 ? -24.80000 11.02000 0.40700 1.000 34.48630 35 GLU C C 1
ATOM 2618 O O . GLU C 1 28 ? -25.00100 10.52900 1.48400 1.000 33.61378 35 GLU C O 1
ATOM 2624 N N . LEU C 1 29 ? -25.15600 10.43600 -0.72300 1.000 32.82937 36 LEU C N 1
ATOM 2625 C CA . LEU C 1 29 ? -25.85500 9.14900 -0.76000 1.000 30.72968 36 LEU C CA 1
ATOM 2626 C C . LEU C 1 29 ? -25.04300 7.99400 -0.16400 1.000 29.48652 36 LEU C C 1
ATOM 2627 O O . LEU C 1 29 ? -25.54900 7.20500 0.58500 1.000 25.42344 36 LEU C O 1
ATOM 2632 N N . TYR C 1 30 ? -23.77600 7.94800 -0.52300 1.000 26.82346 37 TYR C N 1
ATOM 2633 C CA . TYR C 1 30 ? -22.83200 7.00000 0.01600 1.000 31.37759 37 TYR C CA 1
ATOM 2634 C C . TYR C 1 30 ? -22.62200 7.21000 1.50900 1.000 28.48267 37 TYR C C 1
ATOM 2635 O O . TYR C 1 30 ? -22.43700 6.28500 2.23100 1.000 25.97843 37 TYR C O 1
ATOM 2644 N N . ARG C 1 31 ? -22.63000 8.46000 1.94000 1.000 31.26332 38 ARG C N 1
ATOM 2645 C CA . ARG C 1 31 ? -22.51500 8.74100 3.36900 1.000 32.97101 38 ARG C CA 1
ATOM 2646 C C . ARG C 1 31 ? -23.66000 8.09000 4.13500 1.000 29.40273 38 ARG C C 1
ATOM 2647 O O . ARG C 1 31 ? -23.44200 7.40200 5.14400 1.000 26.77130 38 ARG C O 1
ATOM 2655 N N . GLN C 1 32 ? -24.88900 8.26400 3.63600 1.000 28.33790 39 GLN C N 1
ATOM 2656 C CA . GLN C 1 32 ? -26.05300 7.67500 4.29400 1.000 29.70883 39 GLN C CA 1
ATOM 2657 C C . GLN C 1 32 ? -26.01800 6.15000 4.24200 1.000 24.90435 39 GLN C C 1
ATOM 2658 O O . GLN C 1 32 ? -26.39700 5.49200 5.21900 1.000 24.43770 39 GLN C O 1
ATOM 2664 N N . TYR C 1 33 ? -25.58400 5.56700 3.11300 1.000 22.08190 40 TYR C N 1
ATOM 2665 C CA . TYR C 1 33 ? -25.42500 4.11300 3.05300 1.000 25.01189 40 TYR C CA 1
ATOM 2666 C C . TYR C 1 33 ? -24.43500 3.64000 4.10900 1.000 20.85112 40 TYR C C 1
ATOM 2667 O O . TYR C 1 33 ? -24.69500 2.67600 4.83700 1.000 18.93887 40 TYR C O 1
ATOM 2676 N N . GLU C 1 34 ? -23.26700 4.28800 4.17200 1.000 24.98790 41 GLU C N 1
ATOM 2677 C CA . GLU C 1 34 ? -22.26000 3.91700 5.16200 1.000 23.06969 41 GLU C CA 1
ATOM 2678 C C . GLU C 1 34 ? -22.78700 4.11200 6.57900 1.000 23.70541 41 GLU C C 1
ATOM 2679 O O . GLU C 1 34 ? -22.53800 3.28100 7.46400 1.000 18.61367 41 GLU C O 1
ATOM 2685 N N . GLU C 1 35 ? -23.50100 5.21500 6.82200 1.000 25.80008 42 GLU C N 1
ATOM 2686 C CA . GLU C 1 35 ? -24.17800 5.37100 8.10500 1.000 25.33742 42 GLU C CA 1
ATOM 2687 C C . GLU C 1 35 ? -25.15000 4.21700 8.34100 1.000 23.17940 42 GLU C C 1
ATOM 2688 O O . GLU C 1 35 ? -25.16700 3.60400 9.41800 1.000 19.30925 42 GLU C O 1
ATOM 2694 N N . ALA C 1 36 ? -25.94700 3.88100 7.32500 1.000 22.40857 43 ALA C N 1
ATOM 2695 C CA . ALA C 1 36 ? -26.90700 2.79000 7.47900 1.000 20.12556 43 ALA C CA 1
ATOM 2696 C C . ALA C 1 36 ? -26.19400 1.46800 7.72600 1.000 20.15501 43 ALA C C 1
ATOM 2697 O O . ALA C 1 36 ? -26.55700 0.70800 8.63000 1.000 18.14277 43 ALA C O 1
ATOM 2699 N N . ILE C 1 37 ? -25.17500 1.17000 6.92200 1.000 19.13083 44 ILE C N 1
ATOM 2700 C CA . ILE C 1 37 ? -24.40400 -0.05100 7.13800 1.000 21.87359 44 ILE C CA 1
ATOM 2701 C C . ILE C 1 37 ? -23.89100 -0.10900 8.56900 1.000 21.47140 44 ILE C C 1
ATOM 2702 O O . ILE C 1 37 ? -23.97500 -1.14900 9.23100 1.000 20.87019 44 ILE C O 1
ATOM 2707 N N . SER C 1 38 ? -23.38400 1.02200 9.07600 1.000 23.30260 45 SER C N 1
ATOM 2708 C CA . SER C 1 38 ? -22.76000 1.03600 10.39900 1.000 20.65844 45 SER C CA 1
ATOM 2709 C C . SER C 1 38 ? -23.78000 0.76500 11.49200 1.000 19.23737 45 SER C C 1
ATOM 2710 O O . SER C 1 38 ? -23.48500 0.07500 12.47700 1.000 25.71816 45 SER C O 1
ATOM 2713 N N . LEU C 1 39 ? -24.98900 1.29200 11.33700 1.000 22.51437 46 LEU C N 1
ATOM 2714 C CA . LEU C 1 39 ? -26.01900 1.04500 12.33800 1.000 23.00946 46 LEU C CA 1
ATOM 2715 C C . LEU C 1 39 ? -26.43500 -0.42600 12.37000 1.000 20.62843 46 LEU C C 1
ATOM 2716 O O . LEU C 1 39 ? -26.68500 -0.97300 13.44600 1.000 23.47425 46 LEU C O 1
ATOM 2721 N N . VAL C 1 40 ? -26.47300 -1.09700 11.21500 1.000 22.63630 47 VAL C N 1
ATOM 2722 C CA . VAL C 1 40 ? -26.96700 -2.46900 11.18700 1.000 20.83401 47 VAL C CA 1
ATOM 2723 C C . VAL C 1 40 ? -26.04100 -3.42100 11.95300 1.000 22.09080 47 VAL C C 1
ATOM 2724 O O . VAL C 1 40 ? -26.51100 -4.31300 12.66700 1.000 24.92847 47 VAL C O 1
ATOM 2728 N N . GLU C 1 41 ? -24.75800 -3.15900 11.89200 1.000 24.34926 48 GLU C N 1
ATOM 2729 C CA . GLU C 1 41 ? -23.82300 -3.93100 12.67700 1.000 27.23330 48 GLU C CA 1
ATOM 2730 C C . GLU C 1 41 ? -24.17400 -3.79400 14.14000 1.000 29.74086 48 GLU C C 1
ATOM 2731 O O . GLU C 1 41 ? -24.09100 -4.73200 14.86700 1.000 30.38211 48 GLU C O 1
ATOM 2737 N N . MET C 1 42 ? -24.53800 -2.58300 14.53200 1.000 26.73397 49 MET C N 1
ATOM 2738 C CA . MET C 1 42 ? -24.76900 -2.27700 15.93500 1.000 29.33271 49 MET C CA 1
ATOM 2739 C C . MET C 1 42 ? -25.97300 -3.02400 16.46700 1.000 34.57988 49 MET C C 1
ATOM 2740 O O . MET C 1 42 ? -25.94200 -3.57700 17.54000 1.000 37.77184 49 MET C O 1
ATOM 2745 N N . TYR C 1 43 ? -27.04300 -3.03900 15.68100 1.000 32.06227 50 TYR C N 1
ATOM 2746 C CA . TYR C 1 43 ? -28.21600 -3.85700 15.95100 1.000 31.84838 50 TYR C CA 1
ATOM 2747 C C . TYR C 1 43 ? -27.97300 -5.36200 15.90500 1.000 32.65449 50 TYR C C 1
ATOM 2748 O O . TYR C 1 43 ? -28.52000 -6.06600 16.66100 1.000 39.61482 50 TYR C O 1
ATOM 2757 N N . SER C 1 44 ? -27.16400 -5.82400 15.02500 1.000 33.75458 51 SER C N 1
ATOM 2758 C CA . SER C 1 44 ? -26.94500 -7.22600 14.91500 1.000 37.94962 51 SER C CA 1
ATOM 2759 C C . SER C 1 44 ? -26.06400 -7.81500 15.93200 1.000 38.86021 51 SER C C 1
ATOM 2760 O O . SER C 1 44 ? -25.86200 -8.95700 15.90400 1.000 40.64117 51 SER C O 1
ATOM 2763 N N . SER C 1 45 ? -25.45900 -6.99700 16.75600 1.000 40.70227 52 SER C N 1
ATOM 2764 C CA . SER C 1 45 ? -24.21500 -7.42200 17.38100 1.000 43.53687 52 SER C CA 1
ATOM 2765 C C . SER C 1 45 ? -24.28900 -8.78200 18.09200 1.000 50.75566 52 SER C C 1
ATOM 2766 O O . SER C 1 45 ? -23.50900 -9.70800 17.81600 1.000 49.76296 52 SER C O 1
ATOM 2769 N N . ARG C 1 46 ? -25.18500 -8.86100 19.06500 1.000 48.98425 53 ARG C N 1
ATOM 2770 C CA . ARG C 1 46 ? -25.17400 -9.96200 20.00200 1.000 47.57690 53 ARG C CA 1
ATOM 2771 C C . ARG C 1 46 ? -26.42900 -10.80900 20.03000 1.000 55.64211 53 ARG C C 1
ATOM 2772 O O . ARG C 1 46 ? -26.55400 -11.71300 20.85500 1.000 55.48993 53 ARG C O 1
ATOM 2780 N N . THR C 1 47 ? -27.36100 -10.52900 19.13800 1.000 53.01577 54 THR C N 1
ATOM 2781 C CA . THR C 1 47 ? -28.55500 -11.34600 19.07500 1.000 52.96376 54 THR C CA 1
ATOM 2782 C C . THR C 1 47 ? -29.16000 -11.41500 17.69000 1.000 56.26832 54 THR C C 1
ATOM 2783 O O . THR C 1 47 ? -28.87900 -10.61600 16.83300 1.000 51.55230 54 THR C O 1
ATOM 2787 N N . ARG C 1 48 ? -30.03800 -12.39600 17.55700 1.000 60.06970 55 ARG C N 1
ATOM 2788 C CA . ARG C 1 48 ? -30.56700 -12.88500 16.30500 1.000 53.93481 55 ARG C CA 1
ATOM 2789 C C . ARG C 1 48 ? -31.28900 -11.79300 15.52800 1.000 48.05068 55 ARG C C 1
ATOM 2790 O O . ARG C 1 48 ? -32.12800 -11.10200 16.05800 1.000 50.60932 55 ARG C O 1
ATOM 2798 N N . VAL C 1 49 ? -30.98600 -11.70400 14.25600 1.000 42.24144 56 VAL C N 1
ATOM 2799 C CA . VAL C 1 49 ? -31.41400 -10.57600 13.45600 1.000 38.95449 56 VAL C CA 1
ATOM 2800 C C . VAL C 1 49 ? -32.01700 -11.08300 12.18500 1.000 29.26455 56 VAL C C 1
ATOM 2801 O O . VAL C 1 49 ? -31.66100 -12.12300 11.75200 1.000 30.90877 56 VAL C O 1
ATOM 2805 N N . SER C 1 50 ? -32.90900 -10.32400 11.58100 1.000 29.42286 57 SER C N 1
ATOM 2806 C CA . SER C 1 50 ? -33.50600 -10.74300 10.34300 1.000 28.71871 57 SER C CA 1
ATOM 2807 C C . SER C 1 50 ? -32.35600 -10.89700 9.36400 1.000 23.11920 57 SER C C 1
ATOM 2808 O O . SER C 1 50 ? -31.59200 -10.00600 9.21900 1.000 21.01066 57 SER C O 1
ATOM 2811 N N . HIS C 1 51 ? -32.30800 -12.03400 8.69000 1.000 21.93104 58 HIS C N 1
ATOM 2812 C CA . HIS C 1 51 ? -31.35500 -12.25300 7.59800 1.000 19.63406 58 HIS C CA 1
ATOM 2813 C C . HIS C 1 51 ? -31.52200 -11.23300 6.47700 1.000 22.57981 58 HIS C C 1
ATOM 2814 O O . HIS C 1 51 ? -30.53800 -10.85800 5.82200 1.000 21.21379 58 HIS C O 1
ATOM 2821 N N . ILE C 1 52 ? -32.74900 -10.76800 6.23500 1.000 18.58846 59 ILE C N 1
ATOM 2822 C CA . ILE C 1 52 ? -32.95900 -9.77400 5.18900 1.000 19.84686 59 ILE C CA 1
ATOM 2823 C C . ILE C 1 52 ? -32.40200 -8.42000 5.61700 1.000 20.11323 59 ILE C C 1
ATOM 2824 O O . ILE C 1 52 ? -31.74800 -7.71900 4.83200 1.000 19.01630 59 ILE C O 1
ATOM 2829 N N . LEU C 1 53 ? -32.65800 -8.02400 6.86600 1.000 19.24366 60 LEU C N 1
ATOM 2830 C CA . LEU C 1 53 ? -32.12800 -6.76100 7.36100 1.000 19.92292 60 LEU C CA 1
ATOM 2831 C C . LEU C 1 53 ? -30.60900 -6.74800 7.30400 1.000 21.20671 60 LEU C C 1
ATOM 2832 O O . LEU C 1 53 ? -30.00600 -5.74000 6.90800 1.000 19.11188 60 LEU C O 1
ATOM 2837 N N . GLN C 1 54 ? -29.99900 -7.83700 7.72300 1.000 17.48408 61 GLN C N 1
ATOM 2838 C CA . GLN C 1 54 ? -28.55700 -7.96300 7.65500 1.000 23.64356 61 GLN C CA 1
ATOM 2839 C C . GLN C 1 54 ? -27.99000 -8.01700 6.25700 1.000 21.94853 61 GLN C C 1
ATOM 2840 O O . GLN C 1 54 ? -27.00000 -7.39600 5.96200 1.000 24.90214 61 GLN C O 1
ATOM 2846 N N . SER C 1 55 ? -28.63000 -8.79600 5.41900 1.000 16.34841 62 SER C N 1
ATOM 2847 C CA . SER C 1 55 ? -28.21100 -8.87900 4.02600 1.000 16.27044 62 SER C CA 1
ATOM 2848 C C . SER C 1 55 ? -28.22000 -7.52000 3.35100 1.000 18.54160 62 SER C C 1
ATOM 2849 O O . SER C 1 55 ? -27.40800 -7.27400 2.45500 1.000 16.72765 62 SER C O 1
ATOM 2852 N N . THR C 1 56 ? -29.13900 -6.63800 3.74600 1.000 15.24947 63 THR C N 1
ATOM 2853 C CA . THR C 1 56 ? -29.26200 -5.33500 3.10300 1.000 16.25900 63 THR C CA 1
ATOM 2854 C C . THR C 1 56 ? -27.99200 -4.51500 3.28900 1.000 19.82347 63 THR C C 1
ATOM 2855 O O . THR C 1 56 ? -27.52400 -3.85000 2.35200 1.000 18.00059 63 THR C O 1
ATOM 2859 N N . ALA C 1 57 ? -27.42600 -4.54400 4.49900 1.000 20.19265 64 ALA C N 1
ATOM 2860 C CA . ALA C 1 57 ? -26.17600 -3.83700 4.75500 1.000 18.03176 64 ALA C CA 1
ATOM 2861 C C . ALA C 1 57 ? -25.07100 -4.33800 3.83000 1.000 19.81113 64 ALA C C 1
ATOM 2862 O O . ALA C 1 57 ? -24.44700 -3.54800 3.11800 1.000 18.60180 64 ALA C O 1
ATOM 2864 N N . HIS C 1 58 ? -24.84200 -5.65900 3.81200 1.000 16.67831 65 HIS C N 1
ATOM 2865 C CA . HIS C 1 58 ? -23.81700 -6.24900 2.95100 1.000 18.82810 65 HIS C CA 1
ATOM 2866 C C . HIS C 1 58 ? -24.06900 -5.95700 1.47600 1.000 19.21987 65 HIS C C 1
ATOM 2867 O O . HIS C 1 58 ? -23.11900 -5.77600 0.70200 1.000 17.79658 65 HIS C O 1
ATOM 2874 N N . LEU C 1 59 ? -25.33600 -5.95100 1.05200 1.000 19.71478 66 LEU C N 1
ATOM 2875 C CA . LEU C 1 59 ? -25.61700 -5.72300 -0.36000 1.000 14.68067 66 LEU C CA 1
ATOM 2876 C C . LEU C 1 59 ? -25.28200 -4.29300 -0.75900 1.000 19.64795 66 LEU C C 1
ATOM 2877 O O . LEU C 1 59 ? -24.67000 -4.06900 -1.81000 1.000 16.69630 66 LEU C O 1
ATOM 2882 N N . PHE C 1 60 ? -25.65100 -3.30500 0.07200 1.000 17.13859 67 PHE C N 1
ATOM 2883 C CA . PHE C 1 60 ? -25.29100 -1.93100 -0.25900 1.000 19.87455 67 PHE C CA 1
ATOM 2884 C C . PHE C 1 60 ? -23.78800 -1.71800 -0.16600 1.000 19.50696 67 PHE C C 1
ATOM 2885 O O . PHE C 1 60 ? -23.23700 -0.86900 -0.87700 1.000 17.50494 67 PHE C O 1
ATOM 2893 N N . SER C 1 61 ? -23.11500 -2.44600 0.71900 1.000 17.41797 68 SER C N 1
ATOM 2894 C CA . SER C 1 61 ? -21.65900 -2.39100 0.74800 1.000 19.82542 68 SER C CA 1
ATOM 2895 C C . SER C 1 61 ? -21.07500 -2.85100 -0.57600 1.000 22.22307 68 SER C C 1
ATOM 2896 O O . SER C 1 61 ? -20.20200 -2.18600 -1.15200 1.000 18.81079 68 SER C O 1
ATOM 2899 N N . ALA C 1 62 ? -21.53600 -4.00300 -1.06400 1.000 18.86706 69 ALA C N 1
ATOM 2900 C CA . ALA C 1 62 ? -21.07500 -4.52000 -2.34200 1.000 16.51277 69 ALA C CA 1
ATOM 2901 C C . ALA C 1 62 ? -21.38400 -3.53900 -3.46000 1.000 18.77215 69 ALA C C 1
ATOM 2902 O O . ALA C 1 62 ? -20.55800 -3.32900 -4.35100 1.000 19.45199 69 ALA C O 1
ATOM 2904 N N . LEU C 1 63 ? -22.55600 -2.89100 -3.39400 1.000 16.78708 70 LEU C N 1
ATOM 2905 C CA . LEU C 1 63 ? -22.95700 -1.93100 -4.42300 1.000 18.74565 70 LEU C CA 1
ATOM 2906 C C . LEU C 1 63 ? -21.95700 -0.78400 -4.54200 1.000 19.80911 70 LEU C C 1
ATOM 2907 O O . LEU C 1 63 ? -21.59400 -0.36500 -5.65000 1.000 21.35876 70 LEU C O 1
ATOM 2912 N N . MET C 1 64 ? -21.53700 -0.23000 -3.41000 1.000 18.80288 71 MET C N 1
ATOM 2913 C CA . MET C 1 64 ? -20.58400 0.87300 -3.45800 1.000 20.33603 71 MET C CA 1
ATOM 2914 C C . MET C 1 64 ? -19.22100 0.39200 -3.93400 1.000 20.76412 71 MET C C 1
ATOM 2915 O O . MET C 1 64 ? -18.56900 1.05700 -4.74800 1.000 21.66277 71 MET C O 1
ATOM 2920 N N . MET C 1 65 ? -18.81700 -0.77000 -3.45800 1.000 18.42016 72 MET C N 1
ATOM 2921 C CA . MET C 1 65 ? -17.58400 -1.34500 -3.91400 1.000 20.38234 72 MET C CA 1
ATOM 2922 C C . MET C 1 65 ? -17.57300 -1.60300 -5.42800 1.000 21.42956 72 MET C C 1
ATOM 2923 O O . MET C 1 65 ? -16.61100 -1.31600 -6.08200 1.000 19.01928 72 MET C O 1
ATOM 2928 N N . LEU C 1 66 ? -18.65400 -2.13500 -5.95200 1.000 18.24938 73 LEU C N 1
ATOM 2929 C CA . LEU C 1 66 ? -18.76400 -2.36800 -7.38900 1.000 19.61070 73 LEU C CA 1
ATOM 2930 C C . LEU C 1 66 ? -18.79300 -1.06300 -8.16700 1.000 22.78041 73 LEU C C 1
ATOM 2931 O O . LEU C 1 66 ? -18.14800 -0.94500 -9.21600 1.000 22.29727 73 LEU C O 1
ATOM 2936 N N . GLU C 1 67 ? -19.55400 -0.08100 -7.68300 1.000 19.99514 74 GLU C N 1
ATOM 2937 C CA . GLU C 1 67 ? -19.66600 1.19400 -8.38400 1.000 24.92306 74 GLU C CA 1
ATOM 2938 C C . GLU C 1 67 ? -18.36300 1.97800 -8.32800 1.000 22.99677 74 GLU C C 1
ATOM 2939 O O . GLU C 1 67 ? -18.02700 2.68500 -9.28500 1.000 27.26691 74 GLU C O 1
ATOM 2945 N N . SER C 1 68 ? -17.64000 1.81100 -7.24300 1.000 23.26979 75 SER C N 1
ATOM 2946 C CA . SER C 1 68 ? -16.35400 2.45300 -7.05100 1.000 25.78737 75 SER C CA 1
ATOM 2947 C C . SER C 1 68 ? -15.13700 1.81300 -7.71000 1.000 28.23809 75 SER C C 1
ATOM 2948 O O . SER C 1 68 ? -14.08100 2.41100 -7.73500 1.000 29.25121 75 SER C O 1
ATOM 2951 N N . PHE C 1 69 ? -15.26800 0.60300 -8.20800 1.000 23.11942 76 PHE C N 1
ATOM 2952 C CA . PHE C 1 69 ? -14.13900 -0.09200 -8.77600 1.000 23.66953 76 PHE C CA 1
ATOM 2953 C C . PHE C 1 69 ? -13.64600 0.68800 -9.97100 1.000 28.01768 76 PHE C C 1
ATOM 2954 O O . PHE C 1 69 ? -14.40700 1.11500 -10.78400 1.000 29.01474 76 PHE C O 1
ATOM 2962 N N . GLU C 1 70 ? -12.34500 0.83500 -10.07600 1.000 30.28612 77 GLU C N 1
ATOM 2963 C CA . GLU C 1 70 ? -11.77900 1.63000 -11.15500 1.000 36.87739 77 GLU C CA 1
ATOM 2964 C C . GLU C 1 70 ? -10.65900 0.89600 -11.90500 1.000 37.55643 77 GLU C C 1
ATOM 2965 O O . GLU C 1 70 ? -9.51700 1.30900 -11.87300 1.000 42.55835 77 GLU C O 1
ATOM 2971 N N . GLY C 1 71 ? -10.98700 -0.19800 -12.57300 1.000 34.74259 78 GLY C N 1
ATOM 2972 C CA . GLY C 1 71 ? -10.04500 -0.87100 -13.43800 1.000 33.76518 78 GLY C CA 1
ATOM 2973 C C . GLY C 1 71 ? -9.01700 -1.71800 -12.72800 1.000 30.00615 78 GLY C C 1
ATOM 2974 O O . GLY C 1 71 ? -8.97200 -1.76200 -11.53900 1.000 28.46967 78 GLY C O 1
ATOM 2975 N N . GLY C 1 72 ? -8.14900 -2.34100 -13.50000 1.000 28.73831 79 GLY C N 1
ATOM 2976 C CA . GLY C 1 72 ? -7.24300 -3.31800 -12.97800 1.000 26.56857 79 GLY C CA 1
ATOM 2977 C C . GLY C 1 72 ? -7.89200 -4.67700 -12.95100 1.000 22.54413 79 GLY C C 1
ATOM 2978 O O . GLY C 1 72 ? -8.81600 -4.93000 -13.66500 1.000 21.07854 79 GLY C O 1
ATOM 2979 N N . LEU C 1 73 ? -7.33300 -5.56000 -12.15700 1.000 19.70033 80 LEU C N 1
ATOM 2980 C CA . LEU C 1 73 ? -7.88200 -6.87800 -11.98700 1.000 20.23612 80 LEU C CA 1
ATOM 2981 C C . LEU C 1 73 ? -9.16700 -6.76300 -11.16000 1.000 18.80202 80 LEU C C 1
ATOM 2982 O O . LEU C 1 73 ? -9.16300 -6.12400 -10.13600 1.000 17.71946 80 LEU C O 1
ATOM 2987 N N . ASP C 1 74 ? -10.23700 -7.40300 -11.62900 1.000 18.04606 81 ASP C N 1
ATOM 2988 C CA . ASP C 1 74 ? -11.52400 -7.27200 -10.96600 1.000 18.04194 81 ASP C CA 1
ATOM 2989 C C . ASP C 1 74 ? -11.83000 -8.44900 -10.05300 1.000 18.20093 81 ASP C C 1
ATOM 2990 O O . ASP C 1 74 ? -12.95800 -8.56600 -9.56400 1.000 15.58859 81 ASP C O 1
ATOM 2995 N N . ASP C 1 75 ? -10.84600 -9.31700 -9.80200 1.000 15.39512 82 ASP C N 1
ATOM 2996 C CA . ASP C 1 75 ? -11.12200 -10.57800 -9.12100 1.000 18.92434 82 ASP C CA 1
ATOM 2997 C C . ASP C 1 75 ? -11.52900 -10.37500 -7.66400 1.000 16.23929 82 ASP C C 1
ATOM 2998 O O . ASP C 1 75 ? -12.36300 -11.12800 -7.15100 1.000 14.72350 82 ASP C O 1
ATOM 3003 N N . THR C 1 76 ? -10.96300 -9.37800 -6.97600 1.000 12.31660 83 THR C N 1
ATOM 3004 C CA . THR C 1 76 ? -11.33000 -9.18100 -5.57200 1.000 16.15478 83 THR C CA 1
ATOM 3005 C C . THR C 1 76 ? -12.72400 -8.57800 -5.44400 1.000 13.63344 83 THR C C 1
ATOM 3006 O O . THR C 1 76 ? -13.50000 -8.97700 -4.56100 1.000 13.26567 83 THR C O 1
ATOM 3010 N N . VAL C 1 77 ? -13.07600 -7.62200 -6.30700 1.000 12.63342 84 VAL C N 1
ATOM 3011 C CA . VAL C 1 77 ? -14.43200 -7.09200 -6.19500 1.000 12.51816 84 VAL C CA 1
ATOM 3012 C C . VAL C 1 77 ? -15.44200 -8.17200 -6.57600 1.000 12.94262 84 VAL C C 1
ATOM 3013 O O . VAL C 1 77 ? -16.51000 -8.28200 -5.96400 1.000 11.66032 84 VAL C O 1
ATOM 3017 N N . ARG C 1 78 ? -15.10800 -9.00500 -7.56800 1.000 12.56409 85 ARG C N 1
ATOM 3018 C CA . ARG C 1 78 ? -15.98700 -10.10800 -7.94000 1.000 11.39912 85 ARG C CA 1
ATOM 3019 C C . ARG C 1 78 ? -16.10300 -11.14300 -6.81500 1.000 13.40569 85 ARG C C 1
ATOM 3020 O O . ARG C 1 78 ? -17.21200 -11.54700 -6.45200 1.000 12.41896 85 ARG C O 1
ATOM 3028 N N . LEU C 1 79 ? -14.97500 -11.57000 -6.23100 1.000 10.98988 86 LEU C N 1
ATOM 3029 C CA . LEU C 1 79 ? -15.04700 -12.52500 -5.12000 1.000 12.64101 86 LEU C CA 1
ATOM 3030 C C . LEU C 1 79 ? -15.90700 -11.98200 -3.98400 1.000 12.85728 86 LEU C C 1
ATOM 3031 O O . LEU C 1 79 ? -16.74200 -12.69800 -3.41400 1.000 11.55935 86 LEU C O 1
ATOM 3036 N N . THR C 1 80 ? -15.71000 -10.71700 -3.64300 1.000 11.35462 87 THR C N 1
ATOM 3037 C CA . THR C 1 80 ? -16.44800 -10.04500 -2.58500 1.000 15.84778 87 THR C CA 1
ATOM 3038 C C . THR C 1 80 ? -17.94400 -10.05900 -2.84700 1.000 15.61285 87 THR C C 1
ATOM 3039 O O . THR C 1 80 ? -18.73800 -10.49000 -2.00100 1.000 12.44618 87 THR C O 1
ATOM 3043 N N . ALA C 1 81 ? -18.32500 -9.56300 -4.02300 1.000 12.82790 88 ALA C N 1
ATOM 3044 C CA . ALA C 1 81 ? -19.73600 -9.49200 -4.37600 1.000 14.93396 88 ALA C CA 1
ATOM 3045 C C . ALA C 1 81 ? -20.34900 -10.87800 -4.45500 1.000 14.87977 88 ALA C C 1
ATOM 3046 O O . ALA C 1 81 ? -21.47900 -11.09300 -3.99200 1.000 12.48156 88 ALA C O 1
ATOM 3048 N N . SER C 1 82 ? -19.61500 -11.83700 -5.03700 1.000 11.11160 89 SER C N 1
ATOM 3049 C CA . SER C 1 82 ? -20.11700 -13.19300 -5.21300 1.000 13.43622 89 SER C CA 1
ATOM 3050 C C . SER C 1 82 ? -20.37800 -13.86900 -3.86800 1.000 13.45490 89 SER C C 1
ATOM 3051 O O . SER C 1 82 ? -21.41800 -14.50700 -3.67200 1.000 11.90288 89 SER C O 1
ATOM 3054 N N . MET C 1 83 ? -19.44300 -13.74000 -2.91700 1.000 12.44127 90 MET C N 1
ATOM 3055 C CA . MET C 1 83 ? -19.70200 -14.32000 -1.60600 1.000 11.78250 90 MET C CA 1
ATOM 3056 C C . MET C 1 83 ? -20.84600 -13.61100 -0.89600 1.000 13.46428 90 MET C C 1
ATOM 3057 O O . MET C 1 83 ? -21.60900 -14.25600 -0.17000 1.000 17.49308 90 MET C O 1
ATOM 3062 N N . THR C 1 84 ? -20.98600 -12.29600 -1.09700 1.000 13.32883 91 THR C N 1
ATOM 3063 C CA . THR C 1 84 ? -22.13000 -11.56400 -0.54700 1.000 18.17072 91 THR C CA 1
ATOM 3064 C C . THR C 1 84 ? -23.44200 -12.08800 -1.11700 1.000 17.59060 91 THR C C 1
ATOM 3065 O O . THR C 1 84 ? -24.40600 -12.32300 -0.37600 1.000 15.84794 91 THR C O 1
ATOM 3069 N N . ILE C 1 85 ? -23.49500 -12.27900 -2.44000 1.000 14.48326 92 ILE C N 1
ATOM 3070 C CA . ILE C 1 85 ? -24.71000 -12.80300 -3.06200 1.000 14.40282 92 ILE C CA 1
ATOM 3071 C C . ILE C 1 85 ? -25.00100 -14.20900 -2.56000 1.000 14.50171 92 ILE C C 1
ATOM 3072 O O . ILE C 1 85 ? -26.14000 -14.53800 -2.20200 1.000 16.48145 92 ILE C O 1
ATOM 3077 N N . ILE C 1 86 ? -24.00500 -15.06300 -2.54900 1.000 14.77908 93 ILE C N 1
ATOM 3078 C CA . ILE C 1 86 ? -24.19600 -16.41900 -2.13300 1.000 15.09926 93 ILE C CA 1
ATOM 3079 C C . ILE C 1 86 ? -24.65100 -16.51700 -0.67600 1.000 17.26087 93 ILE C C 1
ATOM 3080 O O . ILE C 1 86 ? -25.50200 -17.28400 -0.36100 1.000 17.19727 93 ILE C O 1
ATOM 3085 N N . ARG C 1 87 ? -24.07200 -15.70600 0.18700 1.000 17.43973 94 ARG C N 1
ATOM 3086 C CA . ARG C 1 87 ? -24.47000 -15.66500 1.58600 1.000 18.58309 94 ARG C CA 1
ATOM 3087 C C . ARG C 1 87 ? -25.94900 -15.22200 1.72600 1.000 19.31419 94 ARG C C 1
ATOM 3088 O O . ARG C 1 87 ? -26.66500 -15.69000 2.57100 1.000 19.79337 94 ARG C O 1
ATOM 3096 N N . PHE C 1 88 ? -26.35300 -14.28100 0.89900 1.000 12.77382 95 PHE C N 1
ATOM 3097 C CA . PHE C 1 88 ? -27.72800 -13.83300 0.86700 1.000 16.72694 95 PHE C CA 1
ATOM 3098 C C . PHE C 1 88 ? -28.66900 -14.94500 0.44500 1.000 19.18420 95 PHE C C 1
ATOM 3099 O O . PHE C 1 88 ? -29.63600 -15.19600 1.07600 1.000 18.73368 95 PHE C O 1
ATOM 3107 N N . VAL C 1 89 ? -28.30600 -15.63900 -0.61400 1.000 17.05964 96 VAL C N 1
ATOM 3108 C CA . VAL C 1 89 ? -29.09200 -16.72400 -1.10800 1.000 17.47914 96 VAL C CA 1
ATOM 3109 C C . VAL C 1 89 ? -29.13400 -17.89500 -0.14300 1.000 23.80242 96 VAL C C 1
ATOM 3110 O O . VAL C 1 89 ? -30.17500 -18.43200 0.12100 1.000 17.64532 96 VAL C O 1
ATOM 3114 N N . ASN C 1 90 ? -27.97600 -18.24400 0.40500 1.000 19.34491 97 ASN C N 1
ATOM 3115 C CA . ASN C 1 90 ? -27.90600 -19.37200 1.30100 1.000 21.32068 97 ASN C CA 1
ATOM 3116 C C . ASN C 1 90 ? -28.75000 -19.14100 2.55400 1.000 20.99212 97 ASN C C 1
ATOM 3117 O O . ASN C 1 90 ? -29.41800 -20.00700 3.01100 1.000 23.44161 97 ASN C O 1
ATOM 3122 N N . GLY C 1 91 ? -28.70500 -17.94300 3.07500 1.000 19.08868 98 GLY C N 1
ATOM 3123 C CA . GLY C 1 91 ? -29.47400 -17.60000 4.24200 1.000 23.22761 98 GLY C CA 1
ATOM 3124 C C . GLY C 1 91 ? -30.97200 -17.69000 4.03600 1.000 28.94464 98 GLY C C 1
ATOM 3125 O O . GLY C 1 91 ? -31.67500 -18.06500 4.95000 1.000 25.71849 98 GLY C O 1
ATOM 3126 N N . LEU C 1 92 ? -31.44300 -17.25300 2.86000 1.000 20.12015 99 LEU C N 1
ATOM 3127 C CA . LEU C 1 92 ? -32.83200 -17.39000 2.45500 1.000 22.75673 99 LEU C CA 1
ATOM 3128 C C . LEU C 1 92 ? -33.30100 -18.81400 2.21400 1.000 23.79741 99 LEU C C 1
ATOM 3129 O O . LEU C 1 92 ? -34.33900 -19.19500 2.65800 1.000 27.68498 99 LEU C O 1
ATOM 3134 N N . LEU C 1 93 ? -32.50100 -19.57600 1.51200 1.000 21.20660 100 LEU C N 1
ATOM 3135 C CA . LEU C 1 93 ? -32.78500 -20.94000 1.16800 1.000 21.51937 100 LEU C CA 1
ATOM 3136 C C . LEU C 1 93 ? -32.33800 -22.21400 1.81500 1.000 26.07480 100 LEU C C 1
ATOM 3137 O O . LEU C 1 93 ? -33.11800 -23.14600 1.88900 1.000 23.26680 100 LEU C O 1
ATOM 3142 N N . ASP C 1 94 ? -31.12800 -22.29000 2.28400 1.000 27.34396 101 ASP C N 1
ATOM 3143 C CA . ASP C 1 94 ? -30.67300 -23.52200 2.94500 1.000 27.86162 101 ASP C CA 1
ATOM 3144 C C . ASP C 1 94 ? -30.02000 -22.95200 4.22800 1.000 28.79034 101 ASP C C 1
ATOM 3145 O O . ASP C 1 94 ? -28.83700 -23.03200 4.39800 1.000 24.77975 101 ASP C O 1
ATOM 3150 N N . PRO C 1 95 ? -30.89500 -22.38800 5.16600 1.000 25.13715 102 PRO C N 1
ATOM 3151 C CA . PRO C 1 95 ? -30.23600 -21.89100 6.40400 1.000 29.59527 102 PRO C CA 1
ATOM 3152 C C . PRO C 1 95 ? -29.54800 -22.94600 7.27300 1.000 28.62316 102 PRO C C 1
ATOM 3153 O O . PRO C 1 95 ? -28.70400 -22.60200 8.08100 1.000 27.86176 102 PRO C O 1
ATOM 3157 N N . ASN C 1 96 ? -29.98100 -24.18400 7.15300 1.000 27.56502 103 ASN C N 1
ATOM 3158 C CA . ASN C 1 96 ? -29.48000 -25.28200 7.95500 1.000 28.94503 103 ASN C CA 1
ATOM 3159 C C . ASN C 1 96 ? -28.40500 -26.13800 7.27900 1.000 37.25450 103 ASN C C 1
ATOM 3160 O O . ASN C 1 96 ? -28.07000 -27.19300 7.75200 1.000 34.71170 103 ASN C O 1
ATOM 3165 N N . GLN C 1 97 ? -27.91300 -25.66900 6.14300 1.000 38.08954 104 GLN C N 1
ATOM 3166 C CA . GLN C 1 97 ? -26.81200 -26.30900 5.42800 1.000 42.93699 104 GLN C CA 1
ATOM 3167 C C . GLN C 1 97 ? -27.06900 -27.78100 5.18800 1.000 44.75527 104 GLN C C 1
ATOM 3168 O O . GLN C 1 97 ? -26.24600 -28.59000 5.48500 1.000 46.38334 104 GLN C O 1
ATOM 3174 N N . GLN C 1 98 ? -28.23900 -28.11300 4.68200 1.000 44.22814 105 GLN C N 1
ATOM 3175 C CA . GLN C 1 98 ? -28.62300 -29.48300 4.41200 1.000 48.46931 105 GLN C CA 1
ATOM 3176 C C . GLN C 1 98 ? -27.85700 -30.16200 3.28200 1.000 57.66033 105 GLN C C 1
ATOM 3177 O O . GLN C 1 98 ? -27.47700 -29.51500 2.32400 1.000 58.56246 105 GLN C O 1
ATOM 3183 N N . SER C 1 99 ? -27.66800 -31.47600 3.39600 1.000 57.99888 106 SER C N 1
ATOM 3184 C CA . SER C 1 99 ? -27.15400 -32.32900 2.31400 1.000 61.09014 106 SER C CA 1
ATOM 3185 C C . SER C 1 99 ? -28.10600 -32.69200 1.16200 1.000 64.32105 106 SER C C 1
ATOM 3186 O O . SER C 1 99 ? -27.69400 -32.85800 0.02200 1.000 66.77308 106 SER C O 1
ATOM 3189 N N . GLN C 1 100 ? -29.36000 -32.92300 1.49100 1.000 64.12754 107 GLN C N 1
ATOM 3190 C CA . GLN C 1 100 ? -30.36500 -33.25700 0.49800 1.000 66.69167 107 GLN C CA 1
ATOM 3191 C C . GLN C 1 100 ? -31.60100 -32.41700 0.74700 1.000 63.99693 107 GLN C C 1
ATOM 3192 O O . GLN C 1 100 ? -32.03500 -32.24300 1.89100 1.000 61.52170 107 GLN C O 1
ATOM 3198 N N . PHE C 1 101 ? -32.16600 -31.86000 -0.31500 1.000 62.33231 108 PHE C N 1
ATOM 3199 C CA . PHE C 1 101 ? -33.26400 -30.93600 -0.12800 1.000 59.46420 108 PHE C CA 1
ATOM 3200 C C . PHE C 1 101 ? -34.55000 -31.52300 -0.72100 1.000 57.22561 108 PHE C C 1
ATOM 3201 O O . PHE C 1 101 ? -34.58800 -31.88100 -1.88700 1.000 52.05565 108 PHE C O 1
ATOM 3209 N N . ALA C 1 102 ? -35.57400 -31.64000 0.10500 1.000 52.91496 109 ALA C N 1
ATOM 3210 C CA . ALA C 1 102 ? -36.86000 -32.18600 -0.28700 1.000 52.40287 109 ALA C CA 1
ATOM 3211 C C . ALA C 1 102 ? -37.53700 -31.31000 -1.31600 1.000 52.50035 109 ALA C C 1
ATOM 3212 O O . ALA C 1 102 ? -38.17100 -31.79300 -2.23600 1.000 55.91917 109 ALA C O 1
ATOM 3214 N N . ILE C 1 103 ? -37.41300 -30.00600 -1.15600 1.000 50.49753 110 ILE C N 1
ATOM 3215 C CA . ILE C 1 103 ? -37.85900 -29.10800 -2.19500 1.000 46.09710 110 ILE C CA 1
ATOM 3216 C C . ILE C 1 103 ? -36.63900 -28.48200 -2.80700 1.000 46.72573 110 ILE C C 1
ATOM 3217 O O . ILE C 1 103 ? -35.86900 -27.83900 -2.09800 1.000 44.13188 110 ILE C O 1
ATOM 3222 N N . PRO C 1 104 ? -36.43800 -28.69400 -4.10700 1.000 42.51544 111 PRO C N 1
ATOM 3223 C CA . PRO C 1 104 ? -35.22200 -28.18800 -4.74000 1.000 39.31708 111 PRO C CA 1
ATOM 3224 C C . PRO C 1 104 ? -35.07900 -26.68800 -4.54100 1.000 32.61544 111 PRO C C 1
ATOM 3225 O O . PRO C 1 104 ? -36.06500 -25.96400 -4.35100 1.000 30.15322 111 PRO C O 1
ATOM 3229 N N . LEU C 1 105 ? -33.82300 -26.23100 -4.58000 1.000 32.41025 112 LEU C N 1
ATOM 3230 C CA . LEU C 1 105 ? -33.53300 -24.82900 -4.29700 1.000 29.93163 112 LEU C CA 1
ATOM 3231 C C . LEU C 1 105 ? -34.30400 -23.89900 -5.22300 1.000 29.55469 112 LEU C C 1
ATOM 3232 O O . LEU C 1 105 ? -34.78500 -22.84200 -4.79200 1.000 27.94947 112 LEU C O 1
ATOM 3237 N N . HIS C 1 106 ? -34.46500 -24.28300 -6.49200 1.000 30.95992 113 HIS C N 1
ATOM 3238 C CA . HIS C 1 106 ? -35.14000 -23.38400 -7.42100 1.000 29.77922 113 HIS C CA 1
ATOM 3239 C C . HIS C 1 106 ? -36.62500 -23.24800 -7.11300 1.000 25.05632 113 HIS C C 1
ATOM 3240 O O . HIS C 1 106 ? -37.20200 -22.19000 -7.37200 1.000 28.16262 113 HIS C O 1
ATOM 3247 N N . LEU C 1 107 ? -37.26500 -24.28400 -6.56100 1.000 27.60788 114 LEU C N 1
ATOM 3248 C CA . LEU C 1 107 ? -38.67200 -24.13600 -6.18900 1.000 25.50832 114 LEU C CA 1
ATOM 3249 C C . LEU C 1 107 ? -38.82300 -23.36300 -4.89400 1.000 27.42538 114 LEU C C 1
ATOM 3250 O O . LEU C 1 107 ? -39.72700 -22.52900 -4.76500 1.000 28.59827 114 LEU C O 1
ATOM 3255 N N . LEU C 1 108 ? -37.91000 -23.56200 -3.97300 1.000 29.11740 115 LEU C N 1
ATOM 3256 C CA . LEU C 1 108 ? -37.91300 -22.75700 -2.79900 1.000 25.22413 115 LEU C CA 1
ATOM 3257 C C . LEU C 1 108 ? -37.75300 -21.31500 -3.21400 1.000 23.23514 115 LEU C C 1
ATOM 3258 O O . LEU C 1 108 ? -38.52000 -20.49100 -2.79200 1.000 22.48245 115 LEU C O 1
ATOM 3263 N N . ALA C 1 109 ? -36.80300 -21.03800 -4.11400 1.000 23.76440 116 ALA C N 1
ATOM 3264 C CA . ALA C 1 109 ? -36.63000 -19.68000 -4.61800 1.000 23.24643 116 ALA C CA 1
ATOM 3265 C C . ALA C 1 109 ? -37.91600 -19.14900 -5.24200 1.000 20.57122 116 ALA C C 1
ATOM 3266 O O . ALA C 1 109 ? -38.32300 -18.01400 -4.97200 1.000 24.24544 116 ALA C O 1
ATOM 3268 N N . LYS C 1 110 ? -38.58300 -19.95500 -6.04000 1.000 23.78538 117 LYS C N 1
ATOM 3269 C CA . LYS C 1 110 ? -39.79400 -19.52300 -6.71400 1.000 25.47894 117 LYS C CA 1
ATOM 3270 C C . LYS C 1 110 ? -40.86900 -19.14600 -5.70900 1.000 24.41247 117 LYS C C 1
ATOM 3271 O O . LYS C 1 110 ? -41.60400 -18.20400 -5.89700 1.000 26.25498 117 LYS C O 1
ATOM 3277 N N . LYS C 1 111 ? -40.93100 -19.89000 -4.63400 1.000 28.21744 118 LYS C N 1
ATOM 3278 C CA . LYS C 1 111 ? -41.91200 -19.62000 -3.58900 1.000 24.38296 118 LYS C CA 1
ATOM 3279 C C . LYS C 1 111 ? -41.75300 -18.24300 -2.96200 1.000 30.40667 118 LYS C C 1
ATOM 3280 O O . LYS C 1 111 ? -42.75400 -17.61100 -2.60600 1.000 30.06202 118 LYS C O 1
ATOM 3286 N N . ILE C 1 112 ? -40.52500 -17.75300 -2.81700 1.000 24.89600 119 ILE C N 1
ATOM 3287 C CA . ILE C 1 112 ? -40.33200 -16.49500 -2.11200 1.000 22.13577 119 ILE C CA 1
ATOM 3288 C C . ILE C 1 112 ? -40.08700 -15.36900 -3.10900 1.000 22.69958 119 ILE C C 1
ATOM 3289 O O . ILE C 1 112 ? -39.54700 -14.31300 -2.75600 1.000 22.36550 119 ILE C O 1
ATOM 3294 N N . ASP C 1 113 ? -40.53300 -15.57500 -4.35300 1.000 22.82790 120 ASP C N 1
ATOM 3295 C CA . ASP C 1 113 ? -40.38200 -14.59900 -5.43100 1.000 18.85774 120 ASP C CA 1
ATOM 3296 C C . ASP C 1 113 ? -38.93100 -14.14600 -5.59700 1.000 15.92997 120 ASP C C 1
ATOM 3297 O O . ASP C 1 113 ? -38.66700 -13.00200 -5.96700 1.000 20.39973 120 ASP C O 1
ATOM 3302 N N . LEU C 1 114 ? -38.02200 -15.07600 -5.40300 1.000 18.44825 121 LEU C N 1
ATOM 3303 C CA . LEU C 1 114 ? -36.62300 -14.83300 -5.69200 1.000 16.48232 121 LEU C CA 1
ATOM 3304 C C . LEU C 1 114 ? -36.29300 -15.30900 -7.10500 1.000 15.48551 121 LEU C C 1
ATOM 3305 O O . LEU C 1 114 ? -36.38200 -16.45400 -7.41900 1.000 15.49242 121 LEU C O 1
ATOM 3310 N N . PRO C 1 115 ? -35.80100 -14.29100 -7.92500 1.000 13.33505 122 PRO C N 1
ATOM 3311 C CA . PRO C 1 115 ? -35.53000 -14.73100 -9.31100 1.000 17.24776 122 PRO C CA 1
ATOM 3312 C C . PRO C 1 115 ? -34.57100 -15.93300 -9.48200 1.000 17.06944 122 PRO C C 1
ATOM 3313 O O . PRO C 1 115 ? -33.69000 -16.13500 -8.74700 1.000 13.50319 122 PRO C O 1
ATOM 3317 N N . SER C 1 116 ? -34.79800 -16.69700 -10.54100 1.000 17.52616 123 SER C N 1
ATOM 3318 C CA . SER C 1 116 ? -34.00700 -17.87500 -10.87100 1.000 13.85118 123 SER C CA 1
ATOM 3319 C C . SER C 1 116 ? -32.52000 -17.53200 -11.04400 1.000 12.50506 123 SER C C 1
ATOM 3320 O O . SER C 1 116 ? -31.65700 -18.32900 -10.79000 1.000 14.47037 123 SER C O 1
ATOM 3323 N N . LEU C 1 117 ? -32.26000 -16.30800 -11.42800 1.000 11.90916 124 LEU C N 1
ATOM 3324 C CA . LEU C 1 117 ? -30.92400 -15.81400 -11.61500 1.000 13.09484 124 LEU C CA 1
ATOM 3325 C C . LEU C 1 117 ? -30.06100 -16.08000 -10.38000 1.000 14.16059 124 LEU C C 1
ATOM 3326 O O . LEU C 1 117 ? -28.91800 -16.39100 -10.49600 1.000 11.73203 124 LEU C O 1
ATOM 3331 N N . PHE C 1 118 ? -30.63400 -15.93500 -9.19900 1.000 11.58882 125 PHE C N 1
ATOM 3332 C CA . PHE C 1 118 ? -29.87900 -16.17200 -7.98100 1.000 11.41241 125 PHE C CA 1
ATOM 3333 C C . PHE C 1 118 ? -29.39700 -17.59200 -7.75500 1.000 14.14180 125 PHE C C 1
ATOM 3334 O O . PHE C 1 118 ? -28.32100 -17.80600 -7.27800 1.000 11.98618 125 PHE C O 1
ATOM 3342 N N . VAL C 1 119 ? -30.25400 -18.54400 -8.05500 1.000 13.65661 126 VAL C N 1
ATOM 3343 C CA . VAL C 1 119 ? -29.88900 -19.94600 -7.97600 1.000 15.06790 126 VAL C CA 1
ATOM 3344 C C . VAL C 1 119 ? -28.84100 -20.35600 -9.02400 1.000 12.92313 126 VAL C C 1
ATOM 3345 O O . VAL C 1 119 ? -27.96300 -21.12300 -8.76300 1.000 14.27802 126 VAL C O 1
ATOM 3349 N N . GLU C 1 120 ? -28.98700 -19.82500 -10.22400 1.000 13.54460 127 GLU C N 1
ATOM 3350 C CA . GLU C 1 120 ? -28.01900 -20.01500 -11.28400 1.000 12.87017 127 GLU C CA 1
ATOM 3351 C C . GLU C 1 120 ? -26.66100 -19.40000 -10.94200 1.000 14.50633 127 GLU C C 1
ATOM 3352 O O . GLU C 1 120 ? -25.63500 -19.97100 -11.18600 1.000 12.97549 127 GLU C O 1
ATOM 3358 N N . PHE C 1 121 ? -26.71700 -18.22200 -10.35300 1.000 10.60541 128 PHE C N 1
ATOM 3359 C CA . PHE C 1 121 ? -25.51700 -17.53500 -9.90700 1.000 13.28244 128 PHE C CA 1
ATOM 3360 C C . PHE C 1 121 ? -24.81000 -18.34900 -8.84400 1.000 11.33168 128 PHE C C 1
ATOM 3361 O O . PHE C 1 121 ? -23.63600 -18.55300 -8.91500 1.000 12.61083 128 PHE C O 1
ATOM 3369 N N . ARG C 1 122 ? -25.57100 -18.86200 -7.89700 1.000 10.93542 129 ARG C N 1
ATOM 3370 C CA . ARG C 1 122 ? -24.98600 -19.66700 -6.85600 1.000 13.85276 129 ARG C CA 1
ATOM 3371 C C . ARG C 1 122 ? -24.36600 -20.94000 -7.40300 1.000 17.13048 129 ARG C C 1
ATOM 3372 O O . ARG C 1 122 ? -23.27700 -21.30500 -7.06300 1.000 14.04312 129 ARG C O 1
ATOM 3380 N N . HIS C 1 123 ? -25.08600 -21.59000 -8.29500 1.000 14.49968 130 HIS C N 1
ATOM 3381 C CA . HIS C 1 123 ? -24.57500 -22.80600 -8.91600 1.000 13.56182 130 HIS C CA 1
ATOM 3382 C C . HIS C 1 123 ? -23.27700 -22.53700 -9.66700 1.000 11.78725 130 HIS C C 1
ATOM 3383 O O . HIS C 1 123 ? -22.27100 -23.22700 -9.46200 1.000 12.00835 130 HIS C O 1
ATOM 3390 N N . SER C 1 124 ? -23.29800 -21.54800 -10.56300 1.000 11.39460 131 SER C N 1
ATOM 3391 C CA . SER C 1 124 ? -22.13700 -21.22600 -11.38700 1.000 12.92302 131 SER C CA 1
ATOM 3392 C C . SER C 1 124 ? -20.92800 -20.85600 -10.53100 1.000 14.89215 131 SER C C 1
ATOM 3393 O O . SER C 1 124 ? -19.81900 -21.35600 -10.75500 1.000 12.64742 131 SER C O 1
ATOM 3396 N N . ALA C 1 125 ? -21.12400 -19.96500 -9.54800 1.000 13.39767 132 ALA C N 1
ATOM 3397 C CA . ALA C 1 125 ? -20.02300 -19.55800 -8.67200 1.000 13.24708 132 ALA C CA 1
ATOM 3398 C C . ALA C 1 125 ? -19.48700 -20.72200 -7.83900 1.000 15.28679 132 ALA C C 1
ATOM 3399 O O . ALA C 1 125 ? -18.28400 -20.77700 -7.55000 1.000 15.06299 132 ALA C O 1
ATOM 3401 N N . THR C 1 126 ? -20.35300 -21.60000 -7.36800 1.000 13.37364 133 THR C N 1
ATOM 3402 C CA . THR C 1 126 ? -19.91300 -22.73700 -6.57100 1.000 13.97788 133 THR C CA 1
ATOM 3403 C C . THR C 1 126 ? -19.19700 -23.82200 -7.33300 1.000 18.70365 133 THR C C 1
ATOM 3404 O O . THR C 1 126 ? -18.20300 -24.32800 -6.92500 1.000 18.17816 133 THR C O 1
ATOM 3408 N N . HIS C 1 127 ? -19.77000 -24.16500 -8.46800 1.000 17.87566 134 HIS C N 1
ATOM 3409 C CA . HIS C 1 127 ? -19.33300 -25.31800 -9.21100 1.000 16.48722 134 HIS C CA 1
ATOM 3410 C C . HIS C 1 127 ? -18.55800 -25.05600 -10.49400 1.000 21.51415 134 HIS C C 1
ATOM 3411 O O . HIS C 1 127 ? -18.04700 -25.97100 -11.06100 1.000 20.08556 134 HIS C O 1
ATOM 3418 N N . ASP C 1 128 ? -18.51400 -23.81900 -10.96400 1.000 19.31837 135 ASP C N 1
ATOM 3419 C CA . ASP C 1 128 ? -17.86300 -23.53400 -12.21200 1.000 21.48111 135 ASP C CA 1
ATOM 3420 C C . ASP C 1 128 ? -16.75900 -22.49500 -12.15000 1.000 22.38477 135 ASP C C 1
ATOM 3421 O O . ASP C 1 128 ? -15.61900 -22.82600 -12.30800 1.000 25.47166 135 ASP C O 1
ATOM 3426 N N . ALA C 1 129 ? -17.13200 -21.24500 -11.92600 1.000 16.02671 136 ALA C N 1
ATOM 3427 C CA . ALA C 1 129 ? -16.19200 -20.14000 -11.98500 1.000 15.54393 136 ALA C CA 1
ATOM 3428 C C . ALA C 1 129 ? -16.70800 -18.91500 -11.27400 1.000 16.87713 136 ALA C C 1
ATOM 3429 O O . ALA C 1 129 ? -17.87800 -18.78700 -11.07300 1.000 13.63193 136 ALA C O 1
ATOM 3431 N N . LEU C 1 130 ? -15.79400 -17.99500 -10.98100 1.000 16.00722 137 LEU C N 1
ATOM 3432 C CA . LEU C 1 130 ? -16.17500 -16.72500 -10.39900 1.000 15.60187 137 LEU C CA 1
ATOM 3433 C C . LEU C 1 130 ? -16.97500 -15.94700 -11.43200 1.000 15.85499 137 LEU C C 1
ATOM 3434 O O . LEU C 1 130 ? -16.51200 -15.73800 -12.49400 1.000 13.72998 137 LEU C O 1
ATOM 3439 N N . PRO C 1 131 ? -18.17100 -15.49600 -11.08000 1.000 12.22043 138 PRO C N 1
ATOM 3440 C CA . PRO C 1 131 ? -18.96800 -14.76900 -12.06700 1.000 13.49668 138 PRO C CA 1
ATOM 3441 C C . PRO C 1 131 ? -18.35600 -13.42300 -12.40800 1.000 11.90241 138 PRO C C 1
ATOM 3442 O O . PRO C 1 131 ? -17.56600 -12.83400 -11.65700 1.000 11.94269 138 PRO C O 1
ATOM 3446 N N . SER C 1 132 ? -18.75800 -12.93600 -13.57300 1.000 10.15506 139 SER C N 1
ATOM 3447 C CA . SER C 1 132 ? -18.21300 -11.71400 -14.13000 1.000 9.49622 139 SER C CA 1
ATOM 3448 C C . SER C 1 132 ? -18.59000 -10.50300 -13.27900 1.000 10.81334 139 SER C C 1
ATOM 3449 O O . SER C 1 132 ? -19.52000 -10.54500 -12.45900 1.000 11.71140 139 SER C O 1
ATOM 3452 N N . LEU C 1 133 ? -17.82700 -9.42000 -13.47300 1.000 10.00703 140 LEU C N 1
ATOM 3453 C CA . LEU C 1 133 ? -18.11700 -8.15400 -12.80700 1.000 14.61355 140 LEU C CA 1
ATOM 3454 C C . LEU C 1 133 ? -19.54900 -7.70400 -13.06900 1.000 14.11965 140 LEU C C 1
ATOM 3455 O O . LEU C 1 133 ? -20.27400 -7.33500 -12.13800 1.000 12.31164 140 LEU C O 1
ATOM 3460 N N . GLU C 1 134 ? -19.97600 -7.71500 -14.34100 1.000 12.19232 141 GLU C N 1
ATOM 3461 C CA . GLU C 1 134 ? -21.30400 -7.19500 -14.65400 1.000 15.48870 141 GLU C CA 1
ATOM 3462 C C . GLU C 1 134 ? -22.40300 -8.06700 -14.06600 1.000 12.10748 141 GLU C C 1
ATOM 3463 O O . GLU C 1 134 ? -23.43000 -7.55500 -13.59700 1.000 12.10294 141 GLU C O 1
ATOM 3469 N N . MET C 1 135 ? -22.20900 -9.38600 -14.07300 1.000 10.03198 142 MET C N 1
ATOM 3470 C CA . MET C 1 135 ? -23.18600 -10.27100 -13.46000 1.000 11.65074 142 MET C CA 1
ATOM 3471 C C . MET C 1 135 ? -23.24800 -10.05300 -11.95300 1.000 11.10945 142 MET C C 1
ATOM 3472 O O . MET C 1 135 ? -24.32900 -10.11600 -11.35200 1.000 12.39502 142 MET C O 1
ATOM 3477 N N . CYS C 1 136 ? -22.10500 -9.74700 -11.33000 1.000 8.69096 143 CYS C N 1
ATOM 3478 C CA . CYS C 1 136 ? -22.14100 -9.40600 -9.91100 1.000 9.85228 143 CYS C CA 1
ATOM 3479 C C . CYS C 1 136 ? -22.94200 -8.12700 -9.67300 1.000 10.34175 143 CYS C C 1
ATOM 3480 O O . CYS C 1 136 ? -23.73300 -8.04900 -8.72200 1.000 14.26213 143 CYS C O 1
ATOM 3483 N N . LYS C 1 137 ? -22.72300 -7.09800 -10.49800 1.000 10.55347 144 LYS C N 1
ATOM 3484 C CA . LYS C 1 137 ? -23.46500 -5.84600 -10.33700 1.000 12.44039 144 LYS C CA 1
ATOM 3485 C C . LYS C 1 137 ? -24.95600 -6.06100 -10.54400 1.000 12.75689 144 LYS C C 1
ATOM 3486 O O . LYS C 1 137 ? -25.78700 -5.52100 -9.80200 1.000 13.61322 144 LYS C O 1
ATOM 3492 N N . THR C 1 138 ? -25.30900 -6.83000 -11.57700 1.000 11.85848 145 THR C N 1
ATOM 3493 C CA . THR C 1 138 ? -26.70700 -7.16200 -11.85300 1.000 13.21246 145 THR C CA 1
ATOM 3494 C C . THR C 1 138 ? -27.37300 -7.84300 -10.66600 1.000 12.53199 145 THR C C 1
ATOM 3495 O O . THR C 1 138 ? -28.51400 -7.52100 -10.30900 1.000 12.50220 145 THR C O 1
ATOM 3499 N N . CYS C 1 139 ? -26.70300 -8.84300 -10.09000 1.000 9.72205 146 CYS C N 1
ATOM 3500 C CA . CYS C 1 139 ? -27.32800 -9.61900 -9.02700 1.000 11.50465 146 CYS C CA 1
ATOM 3501 C C . CYS C 1 139 ? -27.41500 -8.81300 -7.73500 1.000 13.58048 146 CYS C C 1
ATOM 3502 O O . CYS C 1 139 ? -28.39300 -8.93000 -6.99200 1.000 13.33203 146 CYS C O 1
ATOM 3505 N N . VAL C 1 140 ? -26.42100 -7.96900 -7.46500 1.000 14.72433 147 VAL C N 1
ATOM 3506 C CA . VAL C 1 140 ? -26.52500 -7.08100 -6.31000 1.000 13.88852 147 VAL C CA 1
ATOM 3507 C C . VAL C 1 140 ? -27.69800 -6.12100 -6.48000 1.000 15.36893 147 VAL C C 1
ATOM 3508 O O . VAL C 1 140 ? -28.50500 -5.93800 -5.56000 1.000 12.55899 147 VAL C O 1
ATOM 3512 N N . ASP C 1 141 ? -27.81600 -5.49700 -7.66100 1.000 12.78054 148 ASP C N 1
ATOM 3513 C CA . ASP C 1 141 ? -28.94300 -4.60100 -7.92000 1.000 14.31600 148 ASP C CA 1
ATOM 3514 C C . ASP C 1 141 ? -30.27500 -5.32500 -7.74200 1.000 17.15126 148 ASP C C 1
ATOM 3515 O O . ASP C 1 141 ? -31.20700 -4.79300 -7.12800 1.000 16.84341 148 ASP C O 1
ATOM 3520 N N . ARG C 1 142 ? -30.38500 -6.50200 -8.29200 1.000 14.21271 149 ARG C N 1
ATOM 3521 C CA . ARG C 1 142 ? -31.59900 -7.27200 -8.18900 1.000 14.62037 149 ARG C CA 1
ATOM 3522 C C . ARG C 1 142 ? -31.93100 -7.72100 -6.76900 1.000 15.75680 149 ARG C C 1
ATOM 3523 O O . ARG C 1 142 ? -33.07300 -7.82000 -6.40500 1.000 14.91187 149 ARG C O 1
ATOM 3531 N N . ALA C 1 143 ? -30.90000 -8.03800 -6.00800 1.000 12.94184 150 ALA C N 1
ATOM 3532 C CA . ALA C 1 143 ? -31.12700 -8.45800 -4.63200 1.000 13.22792 150 ALA C CA 1
ATOM 3533 C C . ALA C 1 143 ? -31.59600 -7.29200 -3.77500 1.000 14.83849 150 ALA C C 1
ATOM 3534 O O . ALA C 1 143 ? -32.41500 -7.48100 -2.87200 1.000 15.20882 150 ALA C O 1
ATOM 3536 N N . ILE C 1 144 ? -31.11800 -6.08100 -4.05700 1.000 14.11605 151 ILE C N 1
ATOM 3537 C CA . ILE C 1 144 ? -31.64600 -4.91700 -3.35300 1.000 15.40216 151 ILE C CA 1
ATOM 3538 C C . ILE C 1 144 ? -33.10300 -4.67200 -3.75200 1.000 19.10465 151 ILE C C 1
ATOM 3539 O O . ILE C 1 144 ? -33.93400 -4.29500 -2.91500 1.000 17.26914 151 ILE C O 1
ATOM 3544 N N . ASP C 1 145 ? -33.44400 -4.88800 -5.02900 1.000 15.44617 152 ASP C N 1
ATOM 3545 C CA . ASP C 1 145 ? -34.85600 -4.89000 -5.41300 1.000 19.66391 152 ASP C CA 1
ATOM 3546 C C . ASP C 1 145 ? -35.64500 -5.89800 -4.57800 1.000 18.42135 152 ASP C C 1
ATOM 3547 O O . ASP C 1 145 ? -36.75900 -5.61000 -4.12000 1.000 16.55293 152 ASP C O 1
ATOM 3552 N N . TRP C 1 146 ? -35.07900 -7.09400 -4.37500 1.000 15.30738 153 TRP C N 1
ATOM 3553 C CA . TRP C 1 146 ? -35.80300 -8.14300 -3.66300 1.000 17.45752 153 TRP C CA 1
ATOM 3554 C C . TRP C 1 146 ? -35.99200 -7.78900 -2.19400 1.000 18.05560 153 TRP C C 1
ATOM 3555 O O . TRP C 1 146 ? -37.08300 -7.99100 -1.64600 1.000 19.14242 153 TRP C O 1
ATOM 3566 N N . VAL C 1 147 ? -34.95500 -7.25600 -1.53200 1.000 15.57053 154 VAL C N 1
ATOM 3567 C CA . VAL C 1 147 ? -35.14300 -6.92000 -0.11200 1.000 15.20817 154 VAL C CA 1
ATOM 3568 C C . VAL C 1 147 ? -36.09500 -5.74000 0.04100 1.000 18.17747 154 VAL C C 1
ATOM 3569 O O . VAL C 1 147 ? -36.83100 -5.65800 1.03500 1.000 20.61838 154 VAL C O 1
ATOM 3573 N N . TRP C 1 148 ? -36.11400 -4.82400 -0.91900 1.000 16.94191 155 TRP C N 1
ATOM 3574 C CA . TRP C 1 148 ? -37.11500 -3.77000 -0.86900 1.000 22.12379 155 TRP C CA 1
ATOM 3575 C C . TRP C 1 148 ? -38.53300 -4.31700 -0.98000 1.000 22.50256 155 TRP C C 1
ATOM 3576 O O . TRP C 1 148 ? -39.38400 -3.99200 -0.18900 1.000 22.91222 155 TRP C O 1
ATOM 3587 N N . ASP C 1 149 ? -38.74800 -5.17100 -1.94800 1.000 20.14714 156 ASP C N 1
ATOM 3588 C CA . ASP C 1 149 ? -40.07700 -5.63200 -2.22400 1.000 23.81148 156 ASP C CA 1
ATOM 3589 C C . ASP C 1 149 ? -40.63200 -6.41900 -1.06600 1.000 24.10042 156 ASP C C 1
ATOM 3590 O O . ASP C 1 149 ? -41.80600 -6.38200 -0.80700 1.000 22.16291 156 ASP C O 1
ATOM 3595 N N . HIS C 1 150 ? -39.78000 -7.20000 -0.44000 1.000 20.20649 157 HIS C N 1
ATOM 3596 C CA . HIS C 1 150 ? -40.24400 -8.16200 0.53200 1.000 19.56528 157 HIS C CA 1
ATOM 3597 C C . HIS C 1 150 ? -39.89800 -7.86300 1.97600 1.000 19.88395 157 HIS C C 1
ATOM 3598 O O . HIS C 1 150 ? -40.14700 -8.66300 2.80400 1.000 20.34729 157 HIS C O 1
ATOM 3605 N N . TYR C 1 151 ? -39.29200 -6.71500 2.22100 1.000 16.67648 158 TYR C N 1
ATOM 3606 C CA . TYR C 1 151 ? -38.99700 -6.30200 3.56800 1.000 21.17333 158 TYR C CA 1
ATOM 3607 C C . TYR C 1 151 ? -39.22600 -4.77900 3.77800 1.000 23.80406 158 TYR C C 1
ATOM 3608 O O . TYR C 1 151 ? -40.09300 -4.38500 4.49600 1.000 18.62971 158 TYR C O 1
ATOM 3617 N N . TRP C 1 152 ? -38.40600 -3.96800 3.11700 1.000 21.18342 159 TRP C N 1
ATOM 3618 C CA . TRP C 1 152 ? -38.38800 -2.51900 3.28300 1.000 18.73693 159 TRP C CA 1
ATOM 3619 C C . TRP C 1 152 ? -39.63900 -1.75200 2.87000 1.000 22.61169 159 TRP C C 1
ATOM 3620 O O . TRP C 1 152 ? -39.92100 -0.71700 3.42600 1.000 23.27342 159 TRP C O 1
ATOM 3631 N N . ASP C 1 153 ? -40.33600 -2.22500 1.84900 1.000 20.30047 160 ASP C N 1
ATOM 3632 C CA . ASP C 1 153 ? -41.52900 -1.53500 1.41700 1.000 23.69061 160 ASP C CA 1
ATOM 3633 C C . ASP C 1 153 ? -42.53500 -1.50000 2.58300 1.000 20.93277 160 ASP C C 1
ATOM 3634 O O . ASP C 1 153 ? -43.27100 -0.58600 2.70900 1.000 21.67417 160 ASP C O 1
ATOM 3639 N N . GLY C 1 154 ? -42.53700 -2.52100 3.41000 1.000 19.50652 161 GLY C N 1
ATOM 3640 C CA . GLY C 1 154 ? -43.41200 -2.56300 4.56100 1.000 22.55098 161 GLY C CA 1
ATOM 3641 C C . GLY C 1 154 ? -42.86900 -1.91900 5.81300 1.000 23.86089 161 GLY C C 1
ATOM 3642 O O . GLY C 1 154 ? -43.56100 -1.91200 6.83800 1.000 23.01259 161 GLY C O 1
ATOM 3643 N N . VAL C 1 155 ? -41.68900 -1.37500 5.75100 1.000 21.85820 162 VAL C N 1
ATOM 3644 C CA . VAL C 1 155 ? -41.19600 -0.68300 6.90300 1.000 25.32572 162 VAL C CA 1
ATOM 3645 C C . VAL C 1 155 ? -41.83900 0.68000 6.87700 1.000 27.81693 162 VAL C C 1
ATOM 3646 O O . VAL C 1 155 ? -41.83300 1.34600 5.88000 1.000 27.96698 162 VAL C O 1
ATOM 3650 N N . LEU C 1 156 ? -42.40200 1.04700 8.00100 1.000 36.13097 163 LEU C N 1
ATOM 3651 C CA . LEU C 1 156 ? -42.87900 2.38800 8.31700 1.000 36.44580 163 LEU C CA 1
ATOM 3652 C C . LEU C 1 156 ? -43.95100 2.27100 9.36500 1.000 37.97259 163 LEU C C 1
ATOM 3653 O O . LEU C 1 156 ? -43.65200 1.75200 10.40800 1.000 37.58592 163 LEU C O 1
#

Secondary structure (DSSP, 8-state):
-TTSHHHHHHHHHHS-TTTTTS-HHHHHHHHHHHHHHHTT---SSHHHHHHHHHHHHHHHHHHHHH--SS--HHHHHHHHHHHHHHHHHHHHHHHTSSS---HHHHHHHTT--HHHHHHHHHHHHSSPPPHHHHHHHHHHHHHHHHHHTGGG----/--HHHHHHHHHHS-GGGGG--HHHHHHHHHHHHHHHHHHHHHS---HHHHHHHHHHHHHHHHHT--SS--HHHHHHHHHHHHHHHHHHH--HHHHHHHTT--THHHHHHHHHHHSSPPPHHHHHHHHHHHHHHHHHHTGGG--/-TTSHHHHHHHHHHS-TTTTTS-HHHHHHHHHHHHHHHHHHTSSS---HHHHHHHHHHHHHHHHHH--SS--HHHHHHHHHHHHHHHHHHH-TT--SS-SS-HHHHHHHTT--HHHHHHHHHHHHT-PPPHHHHHHHHHHHHHHHHHHTGGG--

Nearest PDB structures (foldseek):
  7y16-assembly2_C  TM=9.389E-01  e=1.105E-18  Cyberlindnera jadinii
  7y16-assembly1_B  TM=9.605E-01  e=1.994E-17  Cyberlindnera jadinii
  7y17-assembly2_F-2  TM=9.713E-01  e=8.468E-17  Cyberlindnera jadinii
  8j60-assembly1_C  TM=9.278E-01  e=1.527E-15  Cyberlindnera jadinii
  8puw-assembly1_D  TM=8.509E-01  e=5.859E-07  Thermochaetoides thermophila DSM 1495

Foldseek 3Di:
DLADPLLVQLLCLLPPPCPVVDDPVSNVVSLVVQLVVLVVPQDLDLVNLLSNLSSLLVVLLVVLVPDDDDDCPVSLLSLLVSLLSSLCSQQVVQCVDPHHDPVVVSCVVLVHDCLSVVSNCCCVPHPRDDSVSSNVSSVVVNVVSCVNPSVSRHHD/DDPLLVLLLCLLPNPCVVPDDPVVNVVSLVVSLVVLVVCVVPDDDDLLSNLSNLLVVLLNVLVPDDDDDCVVSLLSLLVSLLSSQCSQAVVRVVSCVVVVHDCLSVVSNCCCPPHPRDDSVSSNVSSVVVNVVSCVVPSVPDD/DLADPLVLLLLCLLPNPCVVPDDPVRNVVSLVVSLVVLCVVPPPDDDPLLSNLSNLLVVLLCVLVPDDDDDCVVSLVSLLVSLLSSLCCQAVVPPDPDDPDDSQVSCVVLVHDPLSVVSNCCVVPNHRDDSVSSNVSSVVSNVSSCVRPVVPRD

InterPro domains:
  IPR007174 Las1 [PF04031] (8-160)
  IPR007174 Las1 [PTHR15002] (5-420)

Radius of gyration: 24.74 Å; Cα contacts (8 Å, |Δi|>4): 483; chains: 3; bounding box: 60×66×63 Å

Solvent-accessible surface area: 23248 Å² total; per-residue (Å²): 78,74,48,40,112,95,5,46,112,0,34,38,10,2,46,17,117,83,117,163,131,16,62,118,102,83,19,32,139,57,6,78,76,0,5,53,40,5,111,138,48,83,59,116,69,130,34,2,37,0,4,73,8,0,5,25,0,4,5,0,24,21,40,4,81,54,62,178,45,72,48,30,10,30,4,41,0,0,0,0,0,3,0,3,42,0,0,5,33,26,1,17,97,34,42,114,51,160,170,57,60,68,41,102,89,10,2,142,143,54,97,5,69,66,41,1,27,104,5,36,108,38,0,20,99,91,67,13,11,61,35,110,78,0,56,44,0,0,71,126,0,18,83,12,0,76,93,66,4,0,78,46,0,127,66,194,124,54,122,87,19,63,113,0,31,39,11,2,47,16,112,60,125,184,157,26,66,132,89,88,10,12,116,45,3,55,75,0,5,50,28,6,96,114,57,47,98,220,94,226,22,54,55,23,14,62,7,0,3,32,0,5,3,0,11,19,41,14,52,65,60,171,50,74,61,35,7,34,4,31,0,0,0,0,0,2,0,4,29,0,0,11,46,46,14,144,125,46,82,110,63,2,157,164,66,97,4,37,30,5,0,7,48,0,44,52,3,0,15,54,47,77,14,3,31,37,102,11,0,68,19,0,0,51,58,0,18,69,14,0,80,89,87,67,0,69,68,12,177,102,88,91,32,111,56,8,47,117,0,26,40,9,3,50,14,114,69,121,170,148,17,59,128,122,67,6,31,126,25,11,97,42,0,36,23,10,1,59,0,52,21,47,91,93,204,35,31,59,34,12,43,5,0,4,72,0,4,48,2,24,16,50,4,87,59,55,160,49,75,160,37,69,102,18,40,94,50,0,3,101,13,0,32,116,3,0,48,26,39,8,18,86,112,158,84,121,168,60,110,69,58,23,94,72,48,1,145,129,61,96,5,34,63,46,0,23,95,1,46,110,43,24,74,124,113,55,56,14,61,29,106,58,0,61,69,0,0,74,80,0,17,74,9,0,75,83,74,14,0,84,62,0,133

Organism: Cyberlindnera jadinii (strain ATCC 18201 / CBS 1600 / BCRC 20928 / JCM 3617 / NBRC 0987 / NRRL Y-1542) (NCBI:txid983966)

Sequence (453 aa):
WKSSDEVVYLKGLFFPADREQISRDELYRQYEEAISLVEMYSSRTRVSHILQSTAHLFSALMMLESFEGGLDDTVRLTASMTIIRFVNGLLDPNQQSQFAIPLHLLAKKIDLPSLFVEFRHSATHDALPSLEMCKTCVDRAIDWVWDHYWDGVLSISSDEVVYLKGLFFPADREQISRDELYRQYEEAISLVEMYSSRTRVSHILQSTAHLFSALMMLESFEGGLDDTVRLTASMTIIRFVNGLLDPLHLLAKKIDLPSLFVEFRHSATHDALPSLEMCKTCVDRAIDWVWDHYWDGVLWKSSDEVVYLKGLFFPADREQISRDELYRQYEEAISLVEMYSSRTRVSHILQSTAHLFSALMMLESFEGGLDDTVRLTASMTIIRFVNGLLDPNQQSQFAIPLHLLAKKIDLPSLFVEFRHSATHDALPSLEMCKTCVDRAIDWVWDHYWDGVL